Protein AF-0000000069681095 (afdb_homodimer)

InterPro domains:
  IPR001251 CRAL-TRIO lipid binding domain [PF00650] (29-183)
  IPR001251 CRAL-TRIO lipid binding domain [PS50191] (15-189)
  IPR001251 CRAL-TRIO lipid binding domain [SM00516] (15-186)
  IPR001251 CRAL-TRIO lipid binding domain [cd00170] (29-184)
  IPR036865 CRAL-TRIO lipid binding domain superfamily [G3DSA:3.40.525.10] (2-210)
  IPR036865 CRAL-TRIO lipid binding domain superfamily [SSF52087] (18-198)

Structure (mmCIF, N/CA/C/O backbone):
data_AF-0000000069681095-model_v1
#
loop_
_entity.id
_entity.type
_entity.pdbx_description
1 polymer 'SEC14-like protein 3'
#
loop_
_atom_site.group_PDB
_atom_site.id
_atom_site.type_symbol
_atom_site.label_atom_id
_atom_site.label_alt_id
_atom_site.label_comp_id
_atom_site.label_asym_id
_atom_site.label_entity_id
_atom_site.label_seq_id
_atom_site.pdbx_PDB_ins_code
_atom_site.Cartn_x
_atom_site.Cartn_y
_atom_site.Cartn_z
_atom_site.occupancy
_atom_site.B_iso_or_equiv
_atom_site.auth_seq_id
_atom_site.auth_comp_id
_atom_site.auth_asym_id
_atom_site.auth_atom_id
_atom_site.pdbx_PDB_model_num
ATOM 1 N N . MET A 1 1 ? 18.984 6.199 33.781 1 22.27 1 MET A N 1
ATOM 2 C CA . MET A 1 1 ? 18.906 7.559 33.25 1 22.27 1 MET A CA 1
ATOM 3 C C . MET A 1 1 ? 18.656 7.539 31.75 1 22.27 1 MET A C 1
ATOM 5 O O . MET A 1 1 ? 19.531 7.176 30.969 1 22.27 1 MET A O 1
ATOM 9 N N . SER A 1 2 ? 17.547 7.129 31.219 1 29.62 2 SER A N 1
ATOM 10 C CA . SER A 1 2 ? 17.156 6.781 29.859 1 29.62 2 SER A CA 1
ATOM 11 C C . SER A 1 2 ? 17.5 7.898 28.891 1 29.62 2 SER A C 1
ATOM 13 O O . SER A 1 2 ? 17.312 9.078 29.188 1 29.62 2 SER A O 1
ATOM 15 N N . SER A 1 3 ? 18.562 7.895 28.188 1 31.12 3 SER A N 1
ATOM 16 C CA . SER A 1 3 ? 19.156 8.93 27.344 1 31.12 3 SER A CA 1
ATOM 17 C C . SER A 1 3 ? 18.109 9.617 26.484 1 31.12 3 SER A C 1
ATOM 19 O O . SER A 1 3 ? 17.766 9.125 25.406 1 31.12 3 SER A O 1
ATOM 21 N N . ILE A 1 4 ? 16.984 10.008 26.953 1 38.56 4 ILE A N 1
ATOM 22 C CA . ILE A 1 4 ? 16.062 10.992 26.406 1 38.56 4 ILE A CA 1
ATOM 23 C C . ILE A 1 4 ? 16.844 12.086 25.672 1 38.56 4 ILE A C 1
ATOM 25 O O . ILE A 1 4 ? 17.547 12.875 26.312 1 38.56 4 ILE A O 1
ATOM 29 N N . GLN A 1 5 ? 17.484 11.867 24.656 1 43.94 5 GLN A N 1
ATOM 30 C CA . GLN A 1 5 ? 18.297 12.844 23.953 1 43.94 5 GLN A CA 1
ATOM 31 C C . GLN A 1 5 ? 17.547 14.164 23.766 1 43.94 5 GLN A C 1
ATOM 33 O O . GLN A 1 5 ? 16.469 14.195 23.172 1 43.94 5 GLN A O 1
ATOM 38 N N . ASN A 1 6 ? 17.516 15.102 24.672 1 47.94 6 ASN A N 1
ATOM 39 C CA . ASN A 1 6 ? 17.141 16.516 24.734 1 47.94 6 ASN A CA 1
ATOM 40 C C . ASN A 1 6 ? 17.312 17.203 23.391 1 47.94 6 ASN A C 1
ATOM 42 O O . ASN A 1 6 ? 18.406 17.188 22.812 1 47.94 6 ASN A O 1
ATOM 46 N N . ILE A 1 7 ? 16.172 17.188 22.688 1 58.28 7 ILE A N 1
ATOM 47 C CA . ILE A 1 7 ? 16.312 18.031 21.5 1 58.28 7 ILE A CA 1
ATOM 48 C C . ILE A 1 7 ? 16.797 19.422 21.922 1 58.28 7 ILE A C 1
ATOM 50 O O . ILE A 1 7 ? 16.219 20.031 22.828 1 58.28 7 ILE A O 1
ATOM 54 N N . THR A 1 8 ? 17.938 19.766 21.594 1 64.06 8 THR A N 1
ATOM 55 C CA . THR A 1 8 ? 18.547 21.062 21.859 1 64.06 8 THR A CA 1
ATOM 56 C C . THR A 1 8 ? 17.828 22.172 21.078 1 64.06 8 THR A C 1
ATOM 58 O O . THR A 1 8 ? 17.031 21.875 20.172 1 64.06 8 THR A O 1
ATOM 61 N N . THR A 1 9 ? 17.859 23.359 21.609 1 67.56 9 THR A N 1
ATOM 62 C CA . THR A 1 9 ? 17.328 24.547 20.922 1 67.56 9 THR A CA 1
ATOM 63 C C . THR A 1 9 ? 17.797 24.578 19.469 1 67.56 9 THR A C 1
ATOM 65 O O . THR A 1 9 ? 17.047 24.953 18.578 1 67.56 9 THR A O 1
ATOM 68 N N . GLU A 1 10 ? 19.031 24.156 19.297 1 71.06 10 GLU A N 1
ATOM 69 C CA . GLU A 1 10 ? 19.578 24.141 17.953 1 71.06 10 GLU A CA 1
ATOM 70 C C . GLU A 1 10 ? 18.891 23.094 17.078 1 71.06 10 GLU A C 1
ATOM 72 O O . GLU A 1 10 ? 18.594 23.359 15.906 1 71.06 10 GLU A O 1
ATOM 77 N N . GLU A 1 11 ? 18.625 22.062 17.688 1 72.12 11 GLU A N 1
ATOM 78 C CA . GLU A 1 11 ? 17.953 21 16.938 1 72.12 11 GLU A CA 1
ATOM 79 C C . GLU A 1 11 ? 16.531 21.391 16.578 1 72.12 11 GLU A C 1
ATOM 81 O O . GLU A 1 11 ? 16.062 21.094 15.477 1 72.12 11 GLU A O 1
ATOM 86 N N . THR A 1 12 ? 16.047 22.078 17.484 1 73.5 12 THR A N 1
ATOM 87 C CA . THR A 1 12 ? 14.68 22.531 17.234 1 73.5 12 THR A CA 1
ATOM 88 C C . THR A 1 12 ? 14.648 23.562 16.109 1 73.5 12 THR A C 1
ATOM 90 O O . THR A 1 12 ? 13.758 23.516 15.258 1 73.5 12 THR A O 1
ATOM 93 N N . ALA A 1 13 ? 15.578 24.375 16.156 1 75.94 13 ALA A N 1
ATOM 94 C CA . ALA A 1 13 ? 15.672 25.391 15.102 1 75.94 13 ALA A CA 1
ATOM 95 C C . ALA A 1 13 ? 15.891 24.734 13.742 1 75.94 13 ALA A C 1
ATOM 97 O O . ALA A 1 13 ? 15.344 25.172 12.734 1 75.94 13 ALA A O 1
ATOM 98 N N . LEU A 1 14 ? 16.672 23.781 13.742 1 77.75 14 LEU A N 1
ATOM 99 C CA . LEU A 1 14 ? 16.938 23.062 12.492 1 77.75 14 LEU A CA 1
ATOM 100 C C . LEU A 1 14 ? 15.672 22.375 11.984 1 77.75 14 LEU A C 1
ATOM 102 O O . LEU A 1 14 ? 15.391 22.391 10.781 1 77.75 14 LEU A O 1
ATOM 106 N N . ILE A 1 15 ? 14.93 21.812 12.859 1 79.56 15 ILE A N 1
ATOM 107 C CA . ILE A 1 15 ? 13.688 21.141 12.5 1 79.56 15 ILE A CA 1
ATOM 108 C C . ILE A 1 15 ? 12.695 22.141 11.914 1 79.56 15 ILE A C 1
ATOM 110 O O . ILE A 1 15 ? 12.062 21.875 10.891 1 79.56 15 ILE A O 1
ATOM 114 N N . GLU A 1 16 ? 12.695 23.234 12.523 1 78.56 16 GLU A N 1
ATOM 115 C CA . GLU A 1 16 ? 11.797 24.266 12.039 1 78.56 16 GLU A CA 1
ATOM 116 C C . GLU A 1 16 ? 12.188 24.734 10.641 1 78.56 16 GLU A C 1
ATOM 118 O O . GLU A 1 16 ? 11.32 24.984 9.797 1 78.56 16 GLU A O 1
ATOM 123 N N . GLU A 1 17 ? 13.414 24.875 10.5 1 82.31 17 GLU A N 1
ATOM 124 C CA . GLU A 1 17 ? 13.906 25.312 9.195 1 82.31 17 GLU A CA 1
ATOM 125 C C . GLU A 1 17 ? 13.578 24.281 8.117 1 82.31 17 GLU A C 1
ATOM 127 O O . GLU A 1 17 ? 13.18 24.641 7.004 1 82.31 17 GLU A O 1
ATOM 132 N N . VAL A 1 18 ? 13.773 23.094 8.422 1 83.31 18 VAL A N 1
ATOM 133 C CA . VAL A 1 18 ? 13.5 22.031 7.469 1 83.31 18 VAL A CA 1
ATOM 134 C C . VAL A 1 18 ? 12.008 21.984 7.145 1 83.31 18 VAL A C 1
ATOM 136 O O . VAL A 1 18 ? 11.625 21.891 5.98 1 83.31 18 VAL A O 1
ATOM 139 N N . ILE A 1 19 ? 11.211 22.125 8.117 1 84.12 19 ILE A N 1
ATOM 140 C CA . ILE A 1 19 ? 9.758 22.078 7.934 1 84.12 19 ILE A CA 1
ATOM 141 C C . ILE A 1 19 ? 9.312 23.281 7.105 1 84.12 19 ILE A C 1
ATOM 143 O O . ILE A 1 19 ? 8.5 23.156 6.188 1 84.12 19 ILE A O 1
ATOM 147 N N . ALA A 1 20 ? 9.859 24.391 7.422 1 81.75 20 ALA A N 1
ATOM 148 C CA . ALA A 1 20 ? 9.508 25.594 6.688 1 81.75 20 ALA A CA 1
ATOM 149 C C . ALA A 1 20 ? 9.883 25.484 5.215 1 81.75 20 ALA A C 1
ATOM 151 O O . ALA A 1 20 ? 9.18 26 4.344 1 81.75 20 ALA A O 1
ATOM 152 N N . LYS A 1 21 ? 10.875 24.812 5.004 1 83.5 21 LYS A N 1
ATOM 153 C CA . LYS A 1 21 ? 11.383 24.719 3.639 1 83.5 21 LYS A CA 1
ATOM 154 C C . LYS A 1 21 ? 10.641 23.625 2.857 1 83.5 21 LYS A C 1
ATOM 156 O O . LYS A 1 21 ? 10.258 23.844 1.707 1 83.5 21 LYS A O 1
ATOM 161 N N . TYR A 1 22 ? 10.406 22.516 3.449 1 85.25 22 TYR A N 1
ATOM 162 C CA . TYR A 1 22 ? 9.969 21.344 2.682 1 85.25 22 TYR A CA 1
ATOM 163 C C . TYR A 1 22 ? 8.5 21.047 2.951 1 85.25 22 TYR A C 1
ATOM 165 O O . TYR A 1 22 ? 7.844 20.375 2.146 1 85.25 22 TYR A O 1
ATOM 173 N N . CYS A 1 23 ? 7.953 21.438 4.027 1 85.81 23 CYS A N 1
ATOM 174 C CA . CYS A 1 23 ? 6.578 21.156 4.41 1 85.81 23 CYS A CA 1
ATOM 175 C C . CYS A 1 23 ? 6.027 22.234 5.332 1 85.81 23 CYS A C 1
ATOM 177 O O . CYS A 1 23 ? 5.723 21.969 6.496 1 85.81 23 CYS A O 1
ATOM 179 N N . PRO A 1 24 ? 5.945 23.359 4.773 1 83.31 24 PRO A N 1
ATOM 180 C CA . PRO A 1 24 ? 5.461 24.438 5.637 1 83.31 24 PRO A CA 1
ATOM 181 C C . PRO A 1 24 ? 4.082 24.156 6.223 1 83.31 24 PRO A C 1
ATOM 183 O O . PRO A 1 24 ? 3.215 23.609 5.535 1 83.31 24 PRO A O 1
ATOM 186 N N . MET A 1 25 ? 3.998 24.391 7.52 1 83.06 25 MET A N 1
ATOM 187 C CA . MET A 1 25 ? 2.76 24.25 8.273 1 83.06 25 MET A CA 1
ATOM 188 C C . MET A 1 25 ? 2.369 25.562 8.945 1 83.06 25 MET A C 1
ATOM 190 O O . MET A 1 25 ? 3.207 26.219 9.562 1 83.06 25 MET A O 1
ATOM 194 N N . LYS A 1 26 ? 1.095 25.906 8.742 1 79.81 26 LYS A N 1
ATOM 195 C CA . LYS A 1 26 ? 0.682 27.203 9.273 1 79.81 26 LYS A CA 1
ATOM 196 C C . LYS A 1 26 ? -0.769 27.156 9.742 1 79.81 26 LYS A C 1
ATOM 198 O O . LYS A 1 26 ? -1.599 26.453 9.164 1 79.81 26 LYS A O 1
ATOM 203 N N . ASN A 1 27 ? -0.913 27.859 10.836 1 86.5 27 ASN A N 1
ATOM 204 C CA . ASN A 1 27 ? -2.297 28.172 11.172 1 86.5 27 ASN A CA 1
ATOM 205 C C . ASN A 1 27 ? -2.854 29.281 10.289 1 86.5 27 ASN A C 1
ATOM 207 O O . ASN A 1 27 ? -2.275 30.375 10.219 1 86.5 27 ASN A O 1
ATOM 211 N N . ILE A 1 28 ? -3.93 29.047 9.648 1 86.56 28 ILE A N 1
ATOM 212 C CA . ILE A 1 28 ? -4.391 30.031 8.664 1 86.56 28 ILE A CA 1
ATOM 213 C C . ILE A 1 28 ? -5.715 30.625 9.125 1 86.56 28 ILE A C 1
ATOM 215 O O . ILE A 1 28 ? -6.383 31.328 8.359 1 86.56 28 ILE A O 1
ATOM 219 N N . GLY A 1 29 ? -6.098 30.328 10.312 1 87.62 29 GLY A N 1
ATOM 220 C CA . GLY A 1 29 ? -7.336 30.891 10.82 1 87.62 29 GLY A CA 1
ATOM 221 C C . GLY A 1 29 ? -8.234 29.875 11.484 1 87.62 29 GLY A C 1
ATOM 222 O O . GLY A 1 29 ? -7.754 28.984 12.18 1 87.62 29 GLY A O 1
ATOM 223 N N . PHE A 1 30 ? -9.57 30.219 11.312 1 93.38 30 PHE A N 1
ATOM 224 C CA . PHE A 1 30 ? -10.57 29.391 11.969 1 93.38 30 PHE A CA 1
ATOM 225 C C . PHE A 1 30 ? -11.703 29.031 11.008 1 93.38 30 PHE A C 1
ATOM 227 O O . PHE A 1 30 ? -12 29.797 10.086 1 93.38 30 PHE A O 1
ATOM 234 N N . ASP A 1 31 ? -12.203 27.844 11.211 1 95.81 31 ASP A N 1
ATOM 235 C CA . ASP A 1 31 ? -13.398 27.531 10.43 1 95.81 31 ASP A CA 1
ATOM 236 C C . ASP A 1 31 ? -14.648 28.156 11.062 1 95.81 31 ASP A C 1
ATOM 238 O O . ASP A 1 31 ? -14.547 28.906 12.039 1 95.81 31 ASP A O 1
ATOM 242 N N . LYS A 1 32 ? -15.812 27.875 10.453 1 96.12 32 LYS A N 1
ATOM 243 C CA . LYS A 1 32 ? -17.062 28.516 10.867 1 96.12 32 LYS A CA 1
ATOM 244 C C . LYS A 1 32 ? -17.469 28.078 12.273 1 96.12 32 LYS A C 1
ATOM 246 O O . LYS A 1 32 ? -18.25 28.75 12.938 1 96.12 32 LYS A O 1
ATOM 251 N N . GLU A 1 33 ? -16.875 26.953 12.82 1 96.62 33 GLU A N 1
ATOM 252 C CA . GLU A 1 33 ? -17.172 26.469 14.164 1 96.62 33 GLU A CA 1
ATOM 253 C C . GLU A 1 33 ? -16.141 26.953 15.172 1 96.62 33 GLU A C 1
ATOM 255 O O . GLU A 1 33 ? -16.203 26.609 16.359 1 96.62 33 GLU A O 1
ATOM 260 N N . GLY A 1 34 ? -15.211 27.734 14.688 1 95.88 34 GLY A N 1
ATOM 261 C CA . GLY A 1 34 ? -14.195 28.297 15.57 1 95.88 34 GLY A CA 1
ATOM 262 C C . GLY A 1 34 ? -12.977 27.422 15.727 1 95.88 34 GLY A C 1
ATOM 263 O O . GLY A 1 34 ? -12.094 27.703 16.547 1 95.88 34 GLY A O 1
ATOM 264 N N . ARG A 1 35 ? -12.898 26.375 14.977 1 96.56 35 ARG A N 1
ATOM 265 C CA . ARG A 1 35 ? -11.766 25.469 15.078 1 96.56 35 ARG A CA 1
ATOM 266 C C . ARG A 1 35 ? -10.562 26.016 14.312 1 96.56 35 ARG A C 1
ATOM 268 O O . ARG A 1 35 ? -10.703 26.531 13.203 1 96.56 35 ARG A O 1
ATOM 275 N N . PRO A 1 36 ? -9.375 25.891 14.945 1 94.56 36 PRO A N 1
ATOM 276 C CA . PRO A 1 36 ? -8.172 26.297 14.219 1 94.56 36 PRO A CA 1
ATOM 277 C C . PRO A 1 36 ? -7.949 25.484 12.945 1 94.56 36 PRO A C 1
ATOM 279 O O . PRO A 1 36 ? -8.211 24.281 12.914 1 94.56 36 PRO A O 1
ATOM 282 N N . LEU A 1 37 ? -7.531 26.219 11.906 1 93.94 37 LEU A N 1
ATOM 283 C CA . LEU A 1 37 ? -7.191 25.609 10.625 1 93.94 37 LEU A CA 1
ATOM 284 C C . LEU A 1 37 ? -5.68 25.516 10.445 1 93.94 37 LEU A C 1
ATOM 286 O O . LEU A 1 37 ? -4.984 26.531 10.453 1 93.94 37 LEU A O 1
ATOM 290 N N . ILE A 1 38 ? -5.223 24.312 10.336 1 91.88 38 ILE A N 1
ATOM 291 C CA . ILE A 1 38 ? -3.799 24.094 10.109 1 91.88 38 ILE A CA 1
ATOM 292 C C . ILE A 1 38 ? -3.566 23.672 8.656 1 91.88 38 ILE A C 1
ATOM 294 O O . ILE A 1 38 ? -4.086 22.656 8.203 1 91.88 38 ILE A O 1
ATOM 298 N N . TYR A 1 39 ? -2.82 24.484 7.973 1 91.69 39 TYR A N 1
ATOM 299 C CA . TYR A 1 39 ? -2.473 24.203 6.586 1 91.69 39 TYR A CA 1
ATOM 300 C C . TYR A 1 39 ? -1.088 23.578 6.484 1 91.69 39 TYR A C 1
ATOM 302 O O . TYR A 1 39 ? -0.128 24.078 7.078 1 91.69 39 TYR A O 1
ATOM 310 N N . ILE A 1 40 ? -1.058 22.484 5.77 1 90.06 40 ILE A N 1
ATOM 311 C CA . ILE A 1 40 ? 0.198 21.781 5.516 1 90.06 40 ILE A CA 1
ATOM 312 C C . ILE A 1 40 ? 0.453 21.703 4.012 1 90.06 40 ILE A C 1
ATOM 314 O O . ILE A 1 40 ? -0.405 21.25 3.256 1 90.06 40 ILE A O 1
ATOM 318 N N . ASP A 1 41 ? 1.614 22.125 3.617 1 88.5 41 ASP A N 1
ATOM 319 C CA . ASP A 1 41 ? 1.971 22.062 2.203 1 88.5 41 ASP A CA 1
ATOM 320 C C . ASP A 1 41 ? 2.912 20.891 1.928 1 88.5 41 ASP A C 1
ATOM 322 O O . ASP A 1 41 ? 4.121 21 2.148 1 88.5 41 ASP A O 1
ATOM 326 N N . MET A 1 42 ? 2.377 19.828 1.331 1 84.62 42 MET A N 1
ATOM 327 C CA . MET A 1 42 ? 3.15 18.625 1.028 1 84.62 42 MET A CA 1
ATOM 328 C C . MET A 1 42 ? 3.625 18.641 -0.421 1 84.62 42 MET A C 1
ATOM 330 O O . MET A 1 42 ? 4.18 17.656 -0.904 1 84.62 42 MET A O 1
ATOM 334 N N . SER A 1 43 ? 3.203 19.641 -1.101 1 75.25 43 SER A N 1
ATOM 335 C CA . SER A 1 43 ? 3.582 19.75 -2.506 1 75.25 43 SER A CA 1
ATOM 336 C C . SER A 1 43 ? 5.078 19.984 -2.658 1 75.25 43 SER A C 1
ATOM 338 O O . SER A 1 43 ? 5.648 19.734 -3.723 1 75.25 43 SER A O 1
ATOM 340 N N . ALA A 1 44 ? 5.562 20.453 -1.585 1 66.19 44 ALA A N 1
ATOM 341 C CA . ALA A 1 44 ? 6.996 20.734 -1.664 1 66.19 44 ALA A CA 1
ATOM 342 C C . ALA A 1 44 ? 7.797 19.438 -1.798 1 66.19 44 ALA A C 1
ATOM 344 O O . ALA A 1 44 ? 7.227 18.344 -1.848 1 66.19 44 ALA A O 1
ATOM 345 N N . ASP A 1 45 ? 9.086 19.406 -1.909 1 70.38 45 ASP A N 1
ATOM 346 C CA . ASP A 1 45 ? 10.039 18.328 -2.123 1 70.38 45 ASP A CA 1
ATOM 347 C C . ASP A 1 45 ? 9.961 17.297 -0.992 1 70.38 45 ASP A C 1
ATOM 349 O O . ASP A 1 45 ? 10.688 17.406 -0.003 1 70.38 45 ASP A O 1
ATOM 353 N N . SER A 1 46 ? 8.992 16.391 -1.127 1 74.5 46 SER A N 1
ATOM 354 C CA . SER A 1 46 ? 8.875 15.352 -0.112 1 74.5 46 SER A CA 1
ATOM 355 C C . SER A 1 46 ? 10.18 14.57 0.037 1 74.5 46 SER A C 1
ATOM 357 O O . SER A 1 46 ? 10.508 14.109 1.131 1 74.5 46 SER A O 1
ATOM 359 N N . LYS A 1 47 ? 10.828 14.461 -1.073 1 78.19 47 LYS A N 1
ATOM 360 C CA . LYS A 1 47 ? 12.141 13.82 -0.994 1 78.19 47 LYS A CA 1
ATOM 361 C C . LYS A 1 47 ? 13.102 14.648 -0.14 1 78.19 47 LYS A C 1
ATOM 363 O O . LYS A 1 47 ? 13.828 14.094 0.686 1 78.19 47 LYS A O 1
ATOM 368 N N . GLY A 1 48 ? 13 15.906 -0.355 1 81.88 48 GLY A N 1
ATOM 369 C CA . GLY A 1 48 ? 13.812 16.781 0.471 1 81.88 48 GLY A CA 1
ATOM 370 C C . GLY A 1 48 ? 13.453 16.719 1.943 1 81.88 48 GLY A C 1
ATOM 371 O O . GLY A 1 48 ? 14.336 16.734 2.805 1 81.88 48 GLY A O 1
ATOM 372 N N . LEU A 1 49 ? 12.227 16.547 2.238 1 84.12 49 LEU A N 1
ATOM 373 C CA . LEU A 1 49 ? 11.75 16.469 3.615 1 84.12 49 LEU A CA 1
ATOM 374 C C . LEU A 1 49 ? 12.258 15.203 4.297 1 84.12 49 LEU A C 1
ATOM 376 O O . LEU A 1 49 ? 12.891 15.273 5.352 1 84.12 49 LEU A O 1
ATOM 380 N N . THR A 1 50 ? 12.023 14.086 3.625 1 82.31 50 THR A N 1
ATOM 381 C CA . THR A 1 50 ? 12.32 12.805 4.254 1 82.31 50 THR A CA 1
ATOM 382 C C . THR A 1 50 ? 13.828 12.578 4.344 1 82.31 50 THR A C 1
ATOM 384 O O . THR A 1 50 ? 14.297 11.805 5.176 1 82.31 50 THR A O 1
ATOM 387 N N . SER A 1 51 ? 14.547 13.328 3.551 1 84.56 51 SER A N 1
ATOM 388 C CA . SER A 1 51 ? 16 13.211 3.588 1 84.56 51 SER A CA 1
ATOM 389 C C . SER A 1 51 ? 16.609 14.172 4.598 1 84.56 51 SER A C 1
ATOM 391 O O . SER A 1 51 ? 17.781 14.039 4.961 1 84.56 51 SER A O 1
ATOM 393 N N . SER A 1 52 ? 15.805 15.086 5.113 1 85.31 52 SER A N 1
ATOM 394 C CA . SER A 1 52 ? 16.375 16.172 5.91 1 85.31 52 SER A CA 1
ATOM 395 C C . SER A 1 52 ? 15.906 16.094 7.355 1 85.31 52 SER A C 1
ATOM 397 O O . SER A 1 52 ? 16.406 16.828 8.219 1 85.31 52 SER A O 1
ATOM 399 N N . ILE A 1 53 ? 14.922 15.266 7.617 1 83.12 53 ILE A N 1
ATOM 400 C CA . ILE A 1 53 ? 14.367 15.227 8.961 1 83.12 53 ILE A CA 1
ATOM 401 C C . ILE A 1 53 ? 14.055 13.781 9.352 1 83.12 53 ILE A C 1
ATOM 403 O O . ILE A 1 53 ? 13.656 12.977 8.508 1 83.12 53 ILE A O 1
ATOM 407 N N . LYS A 1 54 ? 14.305 13.531 10.594 1 81.44 54 LYS A N 1
ATOM 408 C CA . LYS A 1 54 ? 13.875 12.234 11.109 1 81.44 54 LYS A CA 1
ATOM 409 C C . LYS A 1 54 ? 12.352 12.156 11.188 1 81.44 54 LYS A C 1
ATOM 411 O O . LYS A 1 54 ? 11.688 13.141 11.531 1 81.44 54 LYS A O 1
ATOM 416 N N . ARG A 1 55 ? 11.852 10.953 10.938 1 82.25 55 ARG A N 1
ATOM 417 C CA . ARG A 1 55 ? 10.406 10.734 10.961 1 82.25 55 ARG A CA 1
ATOM 418 C C . ARG A 1 55 ? 9.812 11.133 12.305 1 82.25 55 ARG A C 1
ATOM 420 O O . ARG A 1 55 ? 8.758 11.773 12.359 1 82.25 55 ARG A O 1
ATOM 427 N N . ALA A 1 56 ? 10.531 10.805 13.359 1 76.94 56 ALA A N 1
ATOM 428 C CA . ALA A 1 56 ? 10.055 11.102 14.703 1 76.94 56 ALA A CA 1
ATOM 429 C C . ALA A 1 56 ? 9.938 12.602 14.93 1 76.94 56 ALA A C 1
ATOM 431 O O . ALA A 1 56 ? 8.984 13.07 15.555 1 76.94 56 ALA A O 1
ATOM 432 N N . ASP A 1 57 ? 10.867 13.297 14.391 1 80.31 57 ASP A N 1
ATOM 433 C CA . ASP A 1 57 ? 10.875 14.742 14.562 1 80.31 57 ASP A CA 1
ATOM 434 C C . ASP A 1 57 ? 9.734 15.398 13.797 1 80.31 57 ASP A C 1
ATOM 436 O O . ASP A 1 57 ? 9.133 16.375 14.273 1 80.31 57 ASP A O 1
ATOM 440 N N . PHE A 1 58 ? 9.5 14.867 12.727 1 84.62 58 PHE A N 1
ATOM 441 C CA . PHE A 1 58 ? 8.375 15.375 11.945 1 84.62 58 PHE A CA 1
ATOM 442 C C . PHE A 1 58 ? 7.059 15.172 12.695 1 84.62 58 PHE A C 1
ATOM 444 O O . PHE A 1 58 ? 6.246 16.094 12.789 1 84.62 58 PHE A O 1
ATOM 451 N N . ILE A 1 59 ? 6.875 14.062 13.188 1 82.94 59 ILE A N 1
ATOM 452 C CA . ILE A 1 59 ? 5.656 13.727 13.914 1 82.94 59 ILE A CA 1
ATOM 453 C C . ILE A 1 59 ? 5.551 14.586 15.172 1 82.94 59 ILE A C 1
ATOM 455 O O . ILE A 1 59 ? 4.477 15.086 15.508 1 82.94 59 ILE A O 1
ATOM 459 N N . ARG A 1 60 ? 6.641 14.727 15.75 1 80.19 60 ARG A N 1
ATOM 460 C CA . ARG A 1 60 ? 6.672 15.57 16.938 1 80.19 60 ARG A CA 1
ATOM 461 C C . ARG A 1 60 ? 6.234 17 16.609 1 80.19 60 ARG A C 1
ATOM 463 O O . ARG A 1 60 ? 5.523 17.625 17.406 1 80.19 60 ARG A O 1
ATOM 470 N N . PHE A 1 61 ? 6.727 17.406 15.578 1 82.69 61 PHE A N 1
ATOM 471 C CA . PHE A 1 61 ? 6.348 18.75 15.148 1 82.69 61 PHE A CA 1
ATOM 472 C C . PHE A 1 61 ? 4.848 18.828 14.891 1 82.69 61 PHE A C 1
ATOM 474 O O . PHE A 1 61 ? 4.211 19.828 15.211 1 82.69 61 PHE A O 1
ATOM 481 N N . GLY A 1 62 ? 4.32 17.875 14.312 1 84.44 62 GLY A N 1
ATOM 482 C CA . GLY A 1 62 ? 2.881 17.828 14.125 1 84.44 62 GLY A CA 1
ATOM 483 C C . GLY A 1 62 ? 2.107 17.828 15.43 1 84.44 62 GLY A C 1
ATOM 484 O O . GLY A 1 62 ? 1.131 18.562 15.57 1 84.44 62 GLY A O 1
ATOM 485 N N . CYS A 1 63 ? 2.541 17.094 16.328 1 83.06 63 CYS A N 1
ATOM 486 C CA . CYS A 1 63 ? 1.905 17.047 17.641 1 83.06 63 CYS A CA 1
ATOM 487 C C . CYS A 1 63 ? 1.994 18.406 18.328 1 83.06 63 CYS A C 1
ATOM 489 O O . CYS A 1 63 ? 1.03 18.844 18.953 1 83.06 63 CYS A O 1
ATOM 491 N N . TRP A 1 64 ? 3.115 18.922 18.172 1 80.88 64 TRP A N 1
ATOM 492 C CA . TRP A 1 64 ? 3.312 20.266 18.719 1 80.88 64 TRP A CA 1
ATOM 493 C C . TRP A 1 64 ? 2.324 21.25 18.109 1 80.88 64 TRP A C 1
ATOM 495 O O . TRP A 1 64 ? 1.781 22.109 18.812 1 80.88 64 TRP A O 1
ATOM 505 N N . THR A 1 65 ? 2.205 21.141 16.906 1 84.31 65 THR A N 1
ATOM 506 C CA . THR A 1 65 ? 1.275 22.031 16.203 1 84.31 65 THR A CA 1
ATOM 507 C C . THR A 1 65 ? -0.135 21.875 16.781 1 84.31 65 THR A C 1
ATOM 509 O O . THR A 1 65 ? -0.828 22.875 17 1 84.31 65 THR A O 1
ATOM 512 N N . VAL A 1 66 ? -0.531 20.719 17.078 1 85.19 66 VAL A N 1
ATOM 513 C CA . VAL A 1 66 ? -1.854 20.453 17.625 1 85.19 66 VAL A CA 1
ATOM 514 C C . VAL A 1 66 ? -1.94 21 19.047 1 85.19 66 VAL A C 1
ATOM 516 O O . VAL A 1 66 ? -2.916 21.672 19.406 1 85.19 66 VAL A O 1
ATOM 519 N N . GLU A 1 67 ? -0.957 20.766 19.812 1 82.06 67 GLU A N 1
ATOM 520 C CA . GLU A 1 67 ? -0.929 21.25 21.188 1 82.06 67 GLU A CA 1
ATOM 521 C C . GLU A 1 67 ? -0.939 22.766 21.25 1 82.06 67 GLU A C 1
ATOM 523 O O . GLU A 1 67 ? -1.583 23.359 22.125 1 82.06 67 GLU A O 1
ATOM 528 N N . ASN A 1 68 ? -0.209 23.312 20.391 1 81.31 68 ASN A N 1
ATOM 529 C CA . ASN A 1 68 ? -0.144 24.766 20.344 1 81.31 68 ASN A CA 1
ATOM 530 C C . ASN A 1 68 ? -1.489 25.375 19.953 1 81.31 68 ASN A C 1
ATOM 532 O O . ASN A 1 68 ? -1.766 26.531 20.281 1 81.31 68 ASN A O 1
ATOM 536 N N . SER A 1 69 ? -2.256 24.641 19.328 1 87.62 69 SER A N 1
ATOM 537 C CA . SER A 1 69 ? -3.574 25.125 18.922 1 87.62 69 SER A CA 1
ATOM 538 C C . SER A 1 69 ? -4.539 25.125 20.109 1 87.62 69 SER A C 1
ATOM 540 O O . SER A 1 69 ? -5.629 25.703 20.031 1 87.62 69 SER A O 1
ATOM 542 N N . THR A 1 70 ? -4.145 24.562 21.234 1 87.19 70 THR A N 1
ATOM 543 C CA . THR A 1 70 ? -5.012 24.469 22.406 1 87.19 70 THR A CA 1
ATOM 544 C C . THR A 1 70 ? -5.316 25.859 22.953 1 87.19 70 THR A C 1
ATOM 546 O O . THR A 1 70 ? -6.453 26.156 23.328 1 87.19 70 THR A O 1
ATOM 549 N N . GLU A 1 71 ? -4.285 26.641 23 1 85.62 71 GLU A N 1
ATOM 550 C CA . GLU A 1 71 ? -4.492 28 23.484 1 85.62 71 GLU A CA 1
ATOM 551 C C . GLU A 1 71 ? -5.449 28.766 22.578 1 85.62 71 GLU A C 1
ATOM 553 O O . GLU A 1 71 ? -6.281 29.547 23.062 1 85.62 71 GLU A O 1
ATOM 558 N N . MET A 1 72 ? -5.262 28.594 21.328 1 89.81 72 MET A N 1
ATOM 559 C CA . MET A 1 72 ? -6.164 29.219 20.359 1 89.81 72 MET A CA 1
ATOM 560 C C . MET A 1 72 ? -7.598 28.75 20.562 1 89.81 72 MET A C 1
ATOM 562 O O . MET A 1 72 ? -8.539 29.547 20.484 1 89.81 72 MET A O 1
ATOM 566 N N . MET A 1 73 ? -7.781 27.562 20.891 1 93.44 73 MET A N 1
ATOM 567 C CA . MET A 1 73 ? -9.102 26.969 21.109 1 93.44 73 MET A CA 1
ATOM 568 C C . MET A 1 73 ? -9.75 27.516 22.375 1 93.44 73 MET A C 1
ATOM 570 O O . MET A 1 73 ? -10.945 27.812 22.391 1 93.44 73 MET A O 1
ATOM 574 N N . LYS A 1 74 ? -8.969 27.688 23.359 1 93.12 74 LYS A N 1
ATOM 575 C CA . LYS A 1 74 ? -9.477 28.25 24.594 1 93.12 74 LYS A CA 1
ATOM 576 C C . LYS A 1 74 ? -9.977 29.672 24.406 1 93.12 74 LYS A C 1
ATOM 578 O O . LYS A 1 74 ? -11.07 30.016 24.844 1 93.12 74 LYS A O 1
ATOM 583 N N . LYS A 1 75 ? -9.133 30.406 23.75 1 92.69 75 LYS A N 1
ATOM 584 C CA . LYS A 1 75 ? -9.5 31.797 23.484 1 92.69 75 LYS A CA 1
ATOM 585 C C . LYS A 1 75 ? -10.766 31.875 22.625 1 92.69 75 LYS A C 1
ATOM 587 O O . LYS A 1 75 ? -11.656 32.688 22.906 1 92.69 75 LYS A O 1
ATOM 592 N N . LYS A 1 76 ? -10.82 31.109 21.641 1 94.12 76 LYS A N 1
ATOM 593 C CA . LYS A 1 76 ? -11.969 31.094 20.75 1 94.12 76 LYS A CA 1
ATOM 594 C C . LYS A 1 76 ? -13.219 30.594 21.469 1 94.12 76 LYS A C 1
ATOM 596 O O . LYS A 1 76 ? -14.328 31.047 21.172 1 94.12 76 LYS A O 1
ATOM 601 N N . SER A 1 77 ? -13.039 29.578 22.328 1 95.94 77 SER A N 1
ATOM 602 C CA . SER A 1 77 ? -14.156 29.078 23.141 1 95.94 77 SER A CA 1
ATOM 603 C C . SER A 1 77 ? -14.789 30.219 23.938 1 95.94 77 SER A C 1
ATOM 605 O O . SER A 1 77 ? -16.016 30.328 24 1 95.94 77 SER A O 1
ATOM 607 N N . LYS A 1 78 ? -13.945 31.016 24.516 1 96.19 78 LYS A N 1
ATOM 608 C CA . LYS A 1 78 ? -14.422 32.156 25.297 1 96.19 78 LYS A CA 1
ATOM 609 C C . LYS A 1 78 ? -15.148 33.156 24.406 1 96.19 78 LYS A C 1
ATOM 611 O O . LYS A 1 78 ? -16.219 33.656 24.781 1 96.19 78 LYS A O 1
ATOM 616 N N . GLU A 1 79 ? -14.578 33.438 23.328 1 95.56 79 GLU A N 1
ATOM 617 C CA . GLU A 1 79 ? -15.133 34.406 22.406 1 95.56 79 GLU A CA 1
ATOM 618 C C . GLU A 1 79 ? -16.5 33.969 21.891 1 95.56 79 GLU A C 1
ATOM 620 O O . GLU A 1 79 ? -17.406 34.781 21.719 1 95.56 79 GLU A O 1
ATOM 625 N N . LEU A 1 80 ? -16.656 32.719 21.594 1 95.88 80 LEU A N 1
ATOM 626 C CA . LEU A 1 80 ? -17.859 32.188 20.938 1 95.88 80 LEU A CA 1
ATOM 627 C C . LEU A 1 80 ? -18.859 31.688 21.969 1 95.88 80 LEU A C 1
ATOM 629 O O . LEU A 1 80 ? -20.016 31.438 21.625 1 95.88 80 LEU A O 1
ATOM 633 N N . GLY A 1 81 ? -18.422 31.453 23.141 1 96.12 81 GLY A N 1
ATOM 634 C CA . GLY A 1 81 ? -19.312 30.922 24.172 1 96.12 81 GLY A CA 1
ATOM 635 C C . GLY A 1 81 ? -19.656 29.469 23.969 1 96.12 81 GLY A C 1
ATOM 636 O O . GLY A 1 81 ? -20.766 29.031 24.281 1 96.12 81 GLY A O 1
ATOM 637 N N . LYS A 1 82 ? -18.859 28.812 23.234 1 96.25 82 LYS A N 1
ATOM 638 C CA . LYS A 1 82 ? -18.984 27.375 23.031 1 96.25 82 LYS A CA 1
ATOM 639 C C . LYS A 1 82 ? -17.641 26.672 23.141 1 96.25 82 LYS A C 1
ATOM 641 O O . LYS A 1 82 ? -16.594 27.312 23.031 1 96.25 82 LYS A O 1
ATOM 646 N N . HIS A 1 83 ? -17.688 25.375 23.438 1 96.25 83 HIS A N 1
ATOM 647 C CA . HIS A 1 83 ? -16.469 24.594 23.625 1 96.25 83 HIS A CA 1
ATOM 648 C C . HIS A 1 83 ? -15.828 24.234 22.281 1 96.25 83 HIS A C 1
ATOM 650 O O . HIS A 1 83 ? -16.359 23.422 21.531 1 96.25 83 HIS A O 1
ATOM 656 N N . VAL A 1 84 ? -14.82 24.938 21.953 1 96.88 84 VAL A N 1
ATOM 657 C CA . VAL A 1 84 ? -13.992 24.625 20.7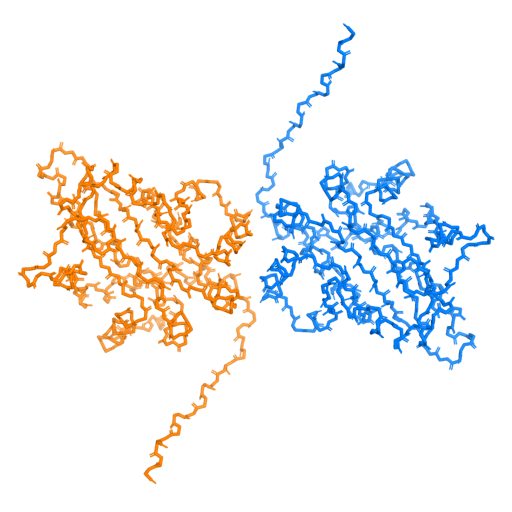97 1 96.88 84 VAL A CA 1
ATOM 658 C C . VAL A 1 84 ? -12.805 23.781 21.203 1 96.88 84 VAL A C 1
ATOM 660 O O . VAL A 1 84 ? -11.961 24.203 22 1 96.88 84 VAL A O 1
ATOM 663 N N . TYR A 1 85 ? -12.703 22.547 20.688 1 95.69 85 TYR A N 1
ATOM 664 C CA . TYR A 1 85 ? -11.672 21.656 21.219 1 95.69 85 TYR A CA 1
ATOM 665 C C . TYR A 1 85 ? -11.039 20.828 20.109 1 95.69 85 TYR A C 1
ATOM 667 O O . TYR A 1 85 ? -10.211 19.953 20.375 1 95.69 85 TYR A O 1
ATOM 675 N N . GLN A 1 86 ? -11.461 21.125 18.812 1 97.12 86 GLN A N 1
ATOM 676 C CA . GLN A 1 86 ? -10.93 20.344 17.703 1 97.12 86 GLN A CA 1
ATOM 677 C C . GLN A 1 86 ? -10.125 21.219 16.75 1 97.12 86 GLN A C 1
ATOM 679 O O . GLN A 1 86 ? -10.25 22.453 16.781 1 97.12 86 GLN A O 1
ATOM 684 N N . VAL A 1 87 ? -9.25 20.531 16 1 96 87 VAL A N 1
ATOM 685 C CA . VAL A 1 87 ? -8.508 21.188 14.938 1 96 87 VAL A CA 1
ATOM 686 C C . VAL A 1 87 ? -8.883 20.578 13.594 1 96 87 VAL A C 1
ATOM 688 O O . VAL A 1 87 ? -9.367 19.453 13.531 1 96 87 VAL A O 1
ATOM 691 N N . VAL A 1 88 ? -8.742 21.391 12.539 1 96.62 88 VAL A N 1
ATOM 692 C CA . VAL A 1 88 ? -8.969 20.953 11.172 1 96.62 88 VAL A CA 1
ATOM 693 C C . VAL A 1 88 ? -7.688 21.141 10.352 1 96.62 88 VAL A C 1
ATOM 695 O O . VAL A 1 88 ? -7.059 22.188 10.398 1 96.62 88 VAL A O 1
ATOM 698 N N . PHE A 1 89 ? -7.324 20.062 9.633 1 96.12 89 PHE A N 1
ATOM 699 C CA . PHE A 1 89 ? -6.141 20.109 8.781 1 96.12 89 PHE A CA 1
ATOM 700 C C . PHE A 1 89 ? -6.535 20.266 7.316 1 96.12 89 PHE A C 1
ATOM 702 O O . PHE A 1 89 ? -7.508 19.672 6.863 1 96.12 89 PHE A O 1
ATOM 709 N N . ILE A 1 90 ? -5.789 21.078 6.633 1 95.25 90 ILE A N 1
ATOM 710 C CA . ILE A 1 90 ? -5.812 21.141 5.176 1 95.25 90 ILE A CA 1
ATOM 711 C C . ILE A 1 90 ? -4.43 20.812 4.621 1 95.25 90 ILE A C 1
ATOM 713 O O . ILE A 1 90 ? -3.469 21.547 4.852 1 95.25 90 ILE A O 1
ATOM 717 N N . ALA A 1 91 ? -4.348 19.734 3.936 1 93.75 91 ALA A N 1
ATOM 718 C CA . ALA A 1 91 ? -3.066 19.281 3.406 1 93.75 91 ALA A CA 1
ATOM 719 C C . ALA A 1 91 ? -3.053 19.328 1.881 1 93.75 91 ALA A C 1
ATOM 721 O O . ALA A 1 91 ? -3.889 18.703 1.226 1 93.75 91 ALA A O 1
ATOM 722 N N . ASN A 1 92 ? -2.082 20.062 1.366 1 91.94 92 ASN A N 1
ATOM 723 C CA . ASN A 1 92 ? -1.942 20.234 -0.077 1 91.94 92 ASN A CA 1
ATOM 724 C C . ASN A 1 92 ? -0.921 19.266 -0.659 1 91.94 92 ASN A C 1
ATOM 726 O O . ASN A 1 92 ? 0.252 19.281 -0.282 1 91.94 92 ASN A O 1
ATOM 730 N N . PHE A 1 93 ? -1.314 18.391 -1.601 1 91.75 93 PHE A N 1
ATOM 731 C CA . PHE A 1 93 ? -0.43 17.391 -2.178 1 91.75 93 PHE A CA 1
ATOM 732 C C . PHE A 1 93 ? -0.193 17.672 -3.658 1 91.75 93 PHE A C 1
ATOM 734 O O . PHE A 1 93 ? 0.058 16.734 -4.434 1 91.75 93 PHE A O 1
ATOM 741 N N . ASP A 1 94 ? -0.241 18.875 -3.969 1 88.62 94 ASP A N 1
ATOM 742 C CA . ASP A 1 94 ? -0.048 19.281 -5.355 1 88.62 94 ASP A CA 1
ATOM 743 C C . ASP A 1 94 ? 1.331 18.859 -5.863 1 88.62 94 ASP A C 1
ATOM 745 O O . ASP A 1 94 ? 2.334 19.047 -5.176 1 88.62 94 ASP A O 1
ATOM 749 N N . GLY A 1 95 ? 1.333 18.219 -7.062 1 84.38 95 GLY A N 1
ATOM 750 C CA . GLY A 1 95 ? 2.598 17.984 -7.738 1 84.38 95 GLY A CA 1
ATOM 751 C C . GLY A 1 95 ? 3.303 16.734 -7.246 1 84.38 95 GLY A C 1
ATOM 752 O O . GLY A 1 95 ? 4.457 16.484 -7.602 1 84.38 95 GLY A O 1
ATOM 753 N N . MET A 1 96 ? 2.752 15.953 -6.48 1 86.81 96 MET A N 1
ATOM 754 C CA . MET A 1 96 ? 3.391 14.734 -5.988 1 86.81 96 MET A CA 1
ATOM 755 C C . MET A 1 96 ? 3.629 13.75 -7.121 1 86.81 96 MET A C 1
ATOM 757 O O . MET A 1 96 ? 2.713 13.445 -7.887 1 86.81 96 MET A O 1
ATOM 761 N N . THR A 1 97 ? 4.895 13.32 -7.223 1 87.38 97 THR A N 1
ATOM 762 C CA . THR A 1 97 ? 5.254 12.359 -8.258 1 87.38 97 THR A CA 1
ATOM 763 C C . THR A 1 97 ? 5.02 10.93 -7.777 1 87.38 97 THR A C 1
ATOM 765 O O . THR A 1 97 ? 4.82 10.695 -6.582 1 87.38 97 THR A O 1
ATOM 768 N N . PHE A 1 98 ? 5.121 10.109 -8.75 1 87.38 98 PHE A N 1
ATOM 769 C CA . PHE A 1 98 ? 4.973 8.688 -8.438 1 87.38 98 PHE A CA 1
ATOM 770 C C . PHE A 1 98 ? 6.031 8.242 -7.434 1 87.38 98 PHE A C 1
ATOM 772 O O . PHE A 1 98 ? 5.711 7.59 -6.438 1 87.38 98 PHE A O 1
ATOM 779 N N . ALA A 1 99 ? 7.25 8.633 -7.711 1 87.31 99 ALA A N 1
ATOM 780 C CA . ALA A 1 99 ? 8.375 8.242 -6.871 1 87.31 99 ALA A CA 1
ATOM 781 C C . ALA A 1 99 ? 8.195 8.75 -5.441 1 87.31 99 ALA A C 1
ATOM 783 O O . ALA A 1 99 ? 8.5 8.047 -4.48 1 87.31 99 ALA A O 1
ATOM 784 N N . GLN A 1 100 ? 7.668 9.867 -5.309 1 87.88 100 GLN A N 1
ATOM 785 C CA . GLN A 1 100 ? 7.445 10.453 -3.988 1 87.88 100 GLN A CA 1
ATOM 786 C C . GLN A 1 100 ? 6.312 9.734 -3.256 1 87.88 100 GLN A C 1
ATOM 788 O O . GLN A 1 100 ? 6.434 9.422 -2.072 1 87.88 100 GLN A O 1
ATOM 793 N N . ALA A 1 101 ? 5.297 9.453 -3.98 1 88.75 101 ALA A N 1
ATOM 794 C CA . ALA A 1 101 ? 4.098 8.867 -3.375 1 88.75 101 ALA A CA 1
ATOM 795 C C . ALA A 1 101 ? 4.352 7.434 -2.928 1 88.75 101 ALA A C 1
ATOM 797 O O . ALA A 1 101 ? 3.783 6.977 -1.934 1 88.75 101 ALA A O 1
ATOM 798 N N . THR A 1 102 ? 5.246 6.781 -3.607 1 88.81 102 THR A N 1
ATOM 799 C CA . THR A 1 102 ? 5.391 5.355 -3.338 1 88.81 102 THR A CA 1
ATOM 800 C C . THR A 1 102 ? 6.699 5.074 -2.607 1 88.81 102 THR A C 1
ATOM 802 O O . THR A 1 102 ? 7.031 3.918 -2.338 1 88.81 102 THR A O 1
ATOM 805 N N . SER A 1 103 ? 7.395 6.059 -2.248 1 87.19 103 SER A N 1
ATOM 806 C CA . SER A 1 103 ? 8.656 5.828 -1.549 1 87.19 103 SER A CA 1
ATOM 807 C C . SER A 1 103 ? 8.414 5.227 -0.169 1 87.19 103 SER A C 1
ATOM 809 O O . SER A 1 103 ? 7.445 5.57 0.506 1 87.19 103 SER A O 1
ATOM 811 N N . LYS A 1 104 ? 9.359 4.398 0.226 1 86.31 104 LYS A N 1
ATOM 812 C CA . LYS A 1 104 ? 9.266 3.756 1.533 1 86.31 104 LYS A CA 1
ATOM 813 C C . LYS A 1 104 ? 9.188 4.789 2.652 1 86.31 104 LYS A C 1
ATOM 815 O O . LYS A 1 104 ? 8.367 4.668 3.562 1 86.31 104 LYS A O 1
ATOM 820 N N . LYS A 1 105 ? 9.984 5.766 2.547 1 85.56 105 LYS A N 1
ATOM 821 C CA . LYS A 1 105 ? 10.055 6.793 3.586 1 85.56 105 LYS A CA 1
ATOM 822 C C . LYS A 1 105 ? 8.727 7.543 3.705 1 85.56 105 LYS A C 1
ATOM 824 O O . LYS A 1 105 ? 8.242 7.777 4.812 1 85.56 105 LYS A O 1
ATOM 829 N N . ALA A 1 106 ? 8.172 7.891 2.564 1 85.19 106 ALA A N 1
ATOM 830 C CA . ALA A 1 106 ? 6.902 8.609 2.561 1 85.19 106 ALA A CA 1
ATOM 831 C C . ALA A 1 106 ? 5.781 7.742 3.127 1 85.19 106 ALA A C 1
ATOM 833 O O . ALA A 1 106 ? 4.961 8.211 3.918 1 85.19 106 ALA A O 1
ATOM 834 N N . LEU A 1 107 ? 5.785 6.512 2.727 1 85.62 107 LEU A N 1
ATOM 835 C CA . LEU A 1 107 ? 4.758 5.586 3.189 1 85.62 107 LEU A CA 1
ATOM 836 C C . LEU A 1 107 ? 4.863 5.367 4.695 1 85.62 107 LEU A C 1
ATOM 838 O O . LEU A 1 107 ? 3.852 5.395 5.402 1 85.62 107 LEU A O 1
ATOM 842 N N . GLU A 1 108 ? 6.008 5.199 5.152 1 82.06 108 GLU A N 1
ATOM 843 C CA . GLU A 1 108 ? 6.234 5.004 6.582 1 82.06 108 GLU A CA 1
ATOM 844 C C . GLU A 1 108 ? 5.824 6.238 7.379 1 82.06 108 GLU A C 1
ATOM 846 O O . GLU A 1 108 ? 5.234 6.121 8.453 1 82.06 108 GLU A O 1
ATOM 851 N N . LEU A 1 109 ? 6.184 7.32 6.863 1 85.31 109 LEU A N 1
ATOM 852 C CA . LEU A 1 109 ? 5.832 8.57 7.527 1 85.31 109 LEU A CA 1
ATOM 853 C C . LEU A 1 109 ? 4.316 8.742 7.598 1 85.31 109 LEU A C 1
ATOM 855 O O . LEU A 1 109 ? 3.779 9.117 8.641 1 85.31 109 LEU A O 1
ATOM 859 N N . MET A 1 110 ? 3.703 8.484 6.535 1 87.31 110 MET A N 1
ATOM 860 C CA . MET A 1 110 ? 2.248 8.602 6.492 1 87.31 110 MET A CA 1
ATOM 861 C C . MET A 1 110 ? 1.594 7.66 7.496 1 87.31 110 MET A C 1
ATOM 863 O O . MET A 1 110 ? 0.731 8.078 8.273 1 87.31 110 MET A O 1
ATOM 867 N N . LEU A 1 111 ? 2.008 6.469 7.512 1 83.69 111 LEU A N 1
ATOM 868 C CA . LEU A 1 111 ? 1.435 5.477 8.414 1 83.69 111 LEU A CA 1
ATOM 869 C C . LEU A 1 111 ? 1.699 5.848 9.867 1 83.69 111 LEU A C 1
ATOM 871 O O . LEU A 1 111 ? 0.813 5.727 10.719 1 83.69 111 LEU A O 1
ATOM 875 N N . LEU A 1 112 ? 2.873 6.301 10.117 1 82.62 112 LEU A N 1
ATOM 876 C CA . LEU A 1 112 ? 3.232 6.719 11.469 1 82.62 112 LEU A CA 1
ATOM 877 C C . LEU A 1 112 ? 2.396 7.914 11.906 1 82.62 112 LEU A C 1
ATOM 879 O O . LEU A 1 112 ? 1.89 7.941 13.031 1 82.62 112 LEU A O 1
ATOM 883 N N . ALA A 1 113 ? 2.291 8.82 11.031 1 87.06 113 ALA A N 1
ATOM 884 C CA . ALA A 1 113 ? 1.501 10.008 11.336 1 87.06 113 ALA A CA 1
ATOM 885 C C . ALA A 1 113 ? 0.062 9.633 11.68 1 87.06 113 ALA A C 1
ATOM 887 O O . ALA A 1 113 ? -0.461 10.047 12.719 1 87.06 113 ALA A O 1
ATOM 888 N N . VAL A 1 114 ? -0.493 8.867 10.867 1 85.38 114 VAL A N 1
ATOM 889 C CA . VAL A 1 114 ? -1.889 8.484 11.055 1 85.38 114 VAL A CA 1
ATOM 890 C C . VAL A 1 114 ? -2.045 7.727 12.367 1 85.38 114 VAL A C 1
ATOM 892 O O . VAL A 1 114 ? -2.973 7.988 13.141 1 85.38 114 VAL A O 1
ATOM 895 N N . THR A 1 115 ? -1.155 6.887 12.688 1 79.12 115 THR A N 1
ATOM 896 C CA . THR A 1 115 ? -1.221 6.062 13.891 1 79.12 115 THR A CA 1
ATOM 897 C C . THR A 1 115 ? -1.049 6.922 15.141 1 79.12 115 THR A C 1
ATOM 899 O O . THR A 1 115 ? -1.831 6.812 16.094 1 79.12 115 THR A O 1
ATOM 902 N N . VAL A 1 116 ? -0.11 7.738 15.156 1 80.69 116 VAL A N 1
ATOM 903 C CA . VAL A 1 116 ? 0.192 8.562 16.328 1 80.69 116 VAL A CA 1
ATOM 904 C C . VAL A 1 116 ? -0.959 9.531 16.578 1 80.69 116 VAL A C 1
ATOM 906 O O . VAL A 1 116 ? -1.395 9.695 17.734 1 80.69 116 VAL A O 1
ATOM 909 N N . PHE A 1 117 ? -1.471 10.125 15.547 1 86.25 117 PHE A N 1
ATOM 910 C CA . PHE A 1 117 ? -2.535 11.109 15.727 1 86.25 117 PHE A CA 1
ATOM 911 C C . PHE A 1 117 ? -3.834 10.43 16.141 1 86.25 117 PHE A C 1
ATOM 913 O O . PHE A 1 117 ? -4.59 10.969 16.953 1 86.25 117 PHE A O 1
ATOM 920 N N . GLN A 1 118 ? -4.051 9.305 15.625 1 82.81 118 GLN A N 1
ATOM 921 C CA . GLN A 1 118 ? -5.234 8.555 16.031 1 82.81 118 GLN A CA 1
ATOM 922 C C . GLN A 1 118 ? -5.133 8.109 17.484 1 82.81 118 GLN A C 1
ATOM 924 O O . GLN A 1 118 ? -6.121 8.148 18.219 1 82.81 118 GLN A O 1
ATOM 929 N N . ASP A 1 119 ? -4.043 7.746 17.891 1 79.44 119 ASP A N 1
ATOM 930 C CA . ASP A 1 119 ? -3.852 7.219 19.234 1 79.44 119 ASP A CA 1
ATOM 931 C C . ASP A 1 119 ? -3.852 8.344 20.281 1 79.44 119 ASP A C 1
ATOM 933 O O . ASP A 1 119 ? -4.316 8.156 21.406 1 79.44 119 ASP A O 1
ATOM 937 N N . ASN A 1 120 ? -3.365 9.461 19.891 1 80.38 120 ASN A N 1
ATOM 938 C CA . ASN A 1 120 ? -3.121 10.492 20.891 1 80.38 120 ASN A CA 1
ATOM 939 C C . ASN A 1 120 ? -4.137 11.625 20.781 1 80.38 120 ASN A C 1
ATOM 941 O O . ASN A 1 120 ? -4.391 12.328 21.766 1 80.38 120 ASN A O 1
ATOM 945 N N . TYR A 1 121 ? -4.688 11.734 19.562 1 87.94 121 TYR A N 1
ATOM 946 C CA . TYR A 1 121 ? -5.59 12.867 19.359 1 87.94 121 TYR A CA 1
ATOM 947 C C . TYR A 1 121 ? -6.848 12.43 18.609 1 87.94 121 TYR A C 1
ATOM 949 O O . TYR A 1 121 ? -7.262 13.086 17.656 1 87.94 121 TYR A O 1
ATOM 957 N N . PRO A 1 122 ? -7.426 11.359 19 1 87.81 122 PRO A N 1
ATOM 958 C CA . PRO A 1 122 ? -8.578 10.844 18.266 1 87.81 122 PRO A CA 1
ATOM 959 C C . PRO A 1 122 ? -9.766 11.805 18.266 1 87.81 122 PRO A C 1
ATOM 961 O O . PRO A 1 122 ? -10.5 11.891 17.281 1 87.81 122 PRO A O 1
ATOM 964 N N . GLU A 1 123 ? -9.914 12.578 19.344 1 91.31 123 GLU A N 1
ATOM 965 C CA . GLU A 1 123 ? -11.062 13.477 19.438 1 91.31 123 GLU A CA 1
ATOM 966 C C . GLU A 1 123 ? -10.664 14.914 19.125 1 91.31 123 GLU A C 1
ATOM 968 O O . GLU A 1 123 ? -11.523 15.789 19 1 91.31 123 GLU A O 1
ATOM 973 N N . ARG A 1 124 ? -9.391 15.172 19.031 1 93.25 124 ARG A N 1
ATOM 974 C CA . ARG A 1 124 ? -8.883 16.516 18.828 1 93.25 124 ARG A CA 1
ATOM 975 C C . ARG A 1 124 ? -8.867 16.875 17.344 1 93.25 124 ARG A C 1
ATOM 977 O O . ARG A 1 124 ? -9.078 18.031 16.969 1 93.25 124 ARG A O 1
ATOM 984 N N . ILE A 1 125 ? -8.641 15.906 16.562 1 94.38 125 ILE A N 1
ATOM 985 C CA . ILE A 1 125 ? -8.617 16.125 15.117 1 94.38 125 ILE A CA 1
ATOM 986 C C . ILE A 1 125 ? -10.008 15.875 14.539 1 94.38 125 ILE A C 1
ATOM 988 O O . ILE A 1 125 ? -10.508 14.75 14.594 1 94.38 125 ILE A O 1
ATOM 992 N N . ASN A 1 126 ? -10.547 16.906 14.023 1 96.75 126 ASN A N 1
ATOM 993 C CA . ASN A 1 126 ? -11.891 16.797 13.461 1 96.75 126 ASN A CA 1
ATOM 994 C C . ASN A 1 126 ? -11.867 16.203 12.055 1 96.75 126 ASN A C 1
ATOM 996 O O . ASN A 1 126 ? -12.586 15.242 11.766 1 96.75 126 ASN A O 1
ATOM 1000 N N . ALA A 1 127 ? -11.062 16.797 11.195 1 97.06 127 ALA A N 1
ATOM 1001 C CA . ALA A 1 127 ? -10.992 16.359 9.805 1 97.06 127 ALA A CA 1
ATOM 1002 C C . ALA A 1 127 ? -9.656 16.766 9.18 1 97.06 127 ALA A C 1
ATOM 1004 O O . ALA A 1 127 ? -9.023 17.734 9.617 1 97.06 127 ALA A O 1
ATOM 1005 N N . VAL A 1 128 ? -9.266 15.945 8.25 1 96.88 128 VAL A N 1
ATOM 1006 C CA . VAL A 1 128 ? -8.117 16.234 7.398 1 96.88 128 VAL A CA 1
ATOM 1007 C C . VAL A 1 128 ? -8.57 16.344 5.945 1 96.88 128 VAL A C 1
ATOM 1009 O O . VAL A 1 128 ? -8.906 15.336 5.316 1 96.88 128 VAL A O 1
ATOM 1012 N N . TYR A 1 129 ? -8.586 17.531 5.414 1 97 129 TYR A N 1
ATOM 1013 C CA . TYR A 1 129 ? -8.914 17.766 4.012 1 97 129 TYR A CA 1
ATOM 1014 C C . TYR A 1 129 ? -7.664 17.703 3.143 1 97 129 TYR A C 1
ATOM 1016 O O . TYR A 1 129 ? -6.777 18.547 3.248 1 97 129 TYR A O 1
ATOM 1024 N N . VAL A 1 130 ? -7.574 16.688 2.32 1 95.88 130 VAL A N 1
ATOM 1025 C CA . VAL A 1 130 ? -6.477 16.531 1.372 1 95.88 130 VAL A CA 1
ATOM 1026 C C . VAL A 1 130 ? -6.867 17.141 0.028 1 95.88 130 VAL A C 1
ATOM 1028 O O . VAL A 1 130 ? -7.797 16.672 -0.629 1 95.88 130 VAL A O 1
ATOM 1031 N N . ILE A 1 131 ? -6.141 18.172 -0.331 1 95.12 131 ILE A N 1
ATOM 1032 C CA . ILE A 1 131 ? -6.5 18.875 -1.562 1 95.12 131 ILE A CA 1
ATOM 1033 C C . ILE A 1 131 ? -5.41 18.656 -2.609 1 95.12 131 ILE A C 1
ATOM 1035 O O . ILE A 1 131 ? -4.246 18.422 -2.268 1 95.12 131 ILE A O 1
ATOM 1039 N N . ASN A 1 132 ? -5.789 18.672 -3.916 1 93.62 132 ASN A N 1
ATOM 1040 C CA . ASN A 1 132 ? -4.891 18.516 -5.055 1 93.62 132 ASN A CA 1
ATOM 1041 C C . ASN A 1 132 ? -4.152 17.172 -5 1 93.62 132 ASN A C 1
ATOM 1043 O O . ASN A 1 132 ? -2.963 17.109 -5.309 1 93.62 132 ASN A O 1
ATOM 1047 N N . GLY A 1 133 ? -4.848 16.203 -4.52 1 90.88 133 GLY A N 1
ATOM 1048 C CA . GLY A 1 133 ? -4.281 14.859 -4.539 1 90.88 133 GLY A CA 1
ATOM 1049 C C . GLY A 1 133 ? -4.094 14.32 -5.941 1 90.88 133 GLY A C 1
ATOM 1050 O O . GLY A 1 133 ? -5.055 14.203 -6.707 1 90.88 133 GLY A O 1
ATOM 1051 N N . SER A 1 134 ? -2.877 14.109 -6.297 1 87.19 134 SER A N 1
ATOM 1052 C CA . SER A 1 134 ? -2.615 13.469 -7.582 1 87.19 134 SER A CA 1
ATOM 1053 C C . SER A 1 134 ? -3.195 12.062 -7.633 1 87.19 134 SER A C 1
ATOM 1055 O O . SER A 1 134 ? -3.627 11.523 -6.609 1 87.19 134 SER A O 1
ATOM 1057 N N . ILE A 1 135 ? -3.174 11.57 -8.812 1 85.69 135 ILE A N 1
ATOM 1058 C CA . ILE A 1 135 ? -3.682 10.211 -8.977 1 85.69 135 ILE A CA 1
ATOM 1059 C C . ILE A 1 135 ? -2.814 9.234 -8.188 1 85.69 135 ILE A C 1
ATOM 1061 O O . ILE A 1 135 ? -3.318 8.258 -7.633 1 85.69 135 ILE A O 1
ATOM 1065 N N . TYR A 1 136 ? -1.555 9.539 -8.094 1 87.31 136 TYR A N 1
ATOM 1066 C CA . TYR A 1 136 ? -0.638 8.664 -7.359 1 87.31 136 TYR A CA 1
ATOM 1067 C C . TYR A 1 136 ? -0.96 8.664 -5.871 1 87.31 136 TYR A C 1
ATOM 1069 O O . TYR A 1 136 ? -0.967 7.609 -5.23 1 87.31 136 TYR A O 1
ATOM 1077 N N . PHE A 1 137 ? -1.299 9.852 -5.348 1 88.5 137 PHE A N 1
ATOM 1078 C CA . PHE A 1 137 ? -1.697 9.914 -3.947 1 88.5 137 PHE A CA 1
ATOM 1079 C C . PHE A 1 137 ? -2.975 9.109 -3.713 1 88.5 137 PHE A C 1
ATOM 1081 O O . PHE A 1 137 ? -3.062 8.336 -2.762 1 88.5 137 PHE A O 1
ATOM 1088 N N . SER A 1 138 ? -3.902 9.375 -4.508 1 88.38 138 SER A N 1
ATOM 1089 C CA . SER A 1 138 ? -5.199 8.727 -4.352 1 88.38 138 SER A CA 1
ATOM 1090 C C . SER A 1 138 ? -5.066 7.207 -4.41 1 88.38 138 SER A C 1
ATOM 1092 O O . SER A 1 138 ? -5.742 6.488 -3.672 1 88.38 138 SER A O 1
ATOM 1094 N N . MET A 1 139 ? -4.219 6.793 -5.203 1 88.44 139 MET A N 1
ATOM 1095 C CA . MET A 1 139 ? -4.02 5.352 -5.316 1 88.44 139 MET A CA 1
ATOM 1096 C C . MET A 1 139 ? -3.344 4.797 -4.066 1 88.44 139 MET A C 1
ATOM 1098 O O . MET A 1 139 ? -3.752 3.76 -3.541 1 88.44 139 MET A O 1
ATOM 1102 N N . VAL A 1 140 ? -2.342 5.496 -3.668 1 90.62 140 VAL A N 1
ATOM 1103 C CA . VAL A 1 140 ? -1.656 5.066 -2.451 1 90.62 140 VAL A CA 1
ATOM 1104 C C . VAL A 1 140 ? -2.637 5.066 -1.28 1 90.62 140 VAL A C 1
ATOM 1106 O O . VAL A 1 140 ? -2.68 4.109 -0.502 1 90.62 140 VAL A O 1
ATOM 1109 N N . TRP A 1 141 ? -3.383 6.117 -1.2 1 92.56 141 TRP A N 1
ATOM 1110 C CA . TRP A 1 141 ? -4.367 6.219 -0.127 1 92.56 141 TRP A CA 1
ATOM 1111 C C . TRP A 1 141 ? -5.348 5.051 -0.179 1 92.56 141 TRP A C 1
ATOM 1113 O O . TRP A 1 141 ? -5.719 4.496 0.858 1 92.56 141 TRP A O 1
ATOM 1123 N N . SER A 1 142 ? -5.723 4.672 -1.315 1 91.62 142 SER A N 1
ATOM 1124 C CA . SER A 1 142 ? -6.672 3.574 -1.476 1 91.62 142 SER A CA 1
ATOM 1125 C C . SER A 1 142 ? -6.117 2.271 -0.912 1 91.62 142 SER A C 1
ATOM 1127 O O . SER A 1 142 ? -6.875 1.415 -0.451 1 91.62 142 SER A O 1
ATOM 1129 N N . VAL A 1 143 ? -4.875 2.15 -0.941 1 89.81 143 VAL A N 1
ATOM 1130 C CA . VAL A 1 143 ? -4.23 0.973 -0.369 1 89.81 143 VAL A CA 1
ATOM 1131 C C . VAL A 1 143 ? -4.082 1.147 1.142 1 89.81 143 VAL A C 1
ATOM 1133 O O . VAL A 1 143 ? -4.469 0.268 1.915 1 89.81 143 VAL A O 1
ATOM 1136 N N . VAL A 1 144 ? -3.609 2.23 1.531 1 89.69 144 VAL A N 1
ATOM 1137 C CA . VAL A 1 144 ? -3.291 2.496 2.932 1 89.69 144 VAL A CA 1
ATOM 1138 C C . VAL A 1 144 ? -4.566 2.449 3.768 1 89.69 144 VAL A C 1
ATOM 1140 O O . VAL A 1 144 ? -4.566 1.917 4.879 1 89.69 144 VAL A O 1
ATOM 1143 N N . LYS A 1 145 ? -5.598 2.953 3.275 1 91.06 145 LYS A N 1
ATOM 1144 C CA . LYS A 1 145 ? -6.82 3.082 4.062 1 91.06 145 LYS A CA 1
ATOM 1145 C C . LYS A 1 145 ? -7.391 1.713 4.418 1 91.06 145 LYS A C 1
ATOM 1147 O O . LYS A 1 145 ? -8.148 1.583 5.379 1 91.06 145 LYS A O 1
ATOM 1152 N N . GLN A 1 146 ? -7 0.722 3.623 1 85.62 146 GLN A N 1
ATOM 1153 C CA . GLN A 1 146 ? -7.492 -0.622 3.906 1 85.62 146 GLN A CA 1
ATOM 1154 C C . GLN A 1 146 ? -6.9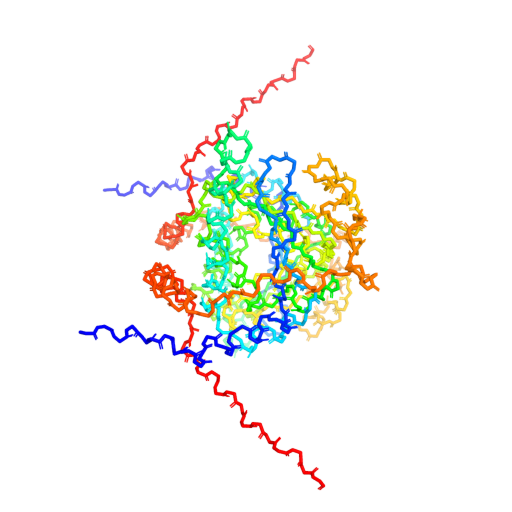77 -1.123 5.254 1 85.62 146 GLN A C 1
ATOM 1156 O O . GLN A 1 146 ? -7.566 -2.027 5.852 1 85.62 146 GLN A O 1
ATOM 1161 N N . PHE A 1 147 ? -5.992 -0.471 5.727 1 80.06 147 PHE A N 1
ATOM 1162 C CA . PHE A 1 147 ? -5.363 -0.935 6.961 1 80.06 147 PHE A CA 1
ATOM 1163 C C . PHE A 1 147 ? -5.656 0.025 8.109 1 80.06 147 PHE A C 1
ATOM 1165 O O . PHE A 1 147 ? -5.125 -0.136 9.211 1 80.06 147 PHE A O 1
ATOM 1172 N N . LEU A 1 148 ? -6.457 0.947 7.883 1 85.88 148 LEU A N 1
ATOM 1173 C CA . LEU A 1 148 ? -6.793 1.94 8.898 1 85.88 148 LEU A CA 1
ATOM 1174 C C . LEU A 1 148 ? -8.188 1.689 9.469 1 85.88 148 LEU A C 1
ATOM 1176 O O . LEU A 1 148 ? -9.047 1.119 8.789 1 85.88 148 LEU A O 1
ATOM 1180 N N . ALA A 1 149 ? -8.359 2.109 10.688 1 87.06 149 ALA A N 1
ATOM 1181 C CA . ALA A 1 149 ? -9.672 1.996 11.312 1 87.06 149 ALA A CA 1
ATOM 1182 C C . ALA A 1 149 ? -10.68 2.92 10.641 1 87.06 149 ALA A C 1
ATOM 1184 O O . ALA A 1 149 ? -10.344 4.043 10.258 1 87.06 149 ALA A O 1
ATOM 1185 N N . PRO A 1 150 ? -11.867 2.432 10.492 1 91.06 150 PRO A N 1
ATOM 1186 C CA . PRO A 1 150 ? -12.898 3.244 9.844 1 91.06 150 PRO A CA 1
ATOM 1187 C C . PRO A 1 150 ? -13.039 4.629 10.469 1 91.06 150 PRO A C 1
ATOM 1189 O O . PRO A 1 150 ? -13.281 5.609 9.758 1 91.06 150 PRO A O 1
ATOM 1192 N N . ALA A 1 151 ? -12.891 4.699 11.758 1 90.25 151 ALA A N 1
ATOM 1193 C CA . ALA A 1 151 ? -13.008 5.984 12.453 1 90.25 151 ALA A CA 1
ATOM 1194 C C . ALA A 1 151 ? -11.922 6.953 11.984 1 90.25 151 ALA A C 1
ATOM 1196 O O . ALA A 1 151 ? -12.148 8.164 11.93 1 90.25 151 ALA A O 1
ATOM 1197 N N . VAL A 1 152 ? -10.758 6.375 11.625 1 89.06 152 VAL A N 1
ATOM 1198 C CA . VAL A 1 152 ? -9.648 7.176 11.125 1 89.06 152 VAL A CA 1
ATOM 1199 C C . VAL A 1 152 ? -9.93 7.59 9.68 1 89.06 152 VAL A C 1
ATOM 1201 O O . VAL A 1 152 ? -9.781 8.766 9.328 1 89.06 152 VAL A O 1
ATOM 1204 N N . ILE A 1 153 ? -10.406 6.68 8.914 1 94 153 ILE A N 1
ATOM 1205 C CA . ILE A 1 153 ? -10.656 6.902 7.492 1 94 153 ILE A CA 1
ATOM 1206 C C . ILE A 1 153 ? -11.68 8.023 7.32 1 94 153 ILE A C 1
ATOM 1208 O O . ILE A 1 153 ? -11.523 8.883 6.445 1 94 153 ILE A O 1
ATOM 1212 N N . LYS A 1 154 ? -12.617 8.047 8.148 1 94.94 154 LYS A N 1
ATOM 1213 C CA . LYS A 1 154 ? -13.711 9.008 8.055 1 94.94 154 LYS A CA 1
ATOM 1214 C C . LYS A 1 154 ? -13.203 10.438 8.227 1 94.94 154 LYS A C 1
ATOM 1216 O O . LYS A 1 154 ? -13.844 11.383 7.758 1 94.94 154 LYS A O 1
ATOM 1221 N N . LYS A 1 155 ? -12.133 10.594 8.812 1 95.75 155 LYS A N 1
ATOM 1222 C CA . LYS A 1 155 ? -11.602 11.922 9.086 1 95.75 155 LYS A CA 1
ATOM 1223 C C . LYS A 1 155 ? -10.852 12.469 7.875 1 95.75 155 LYS A C 1
ATOM 1225 O O . LYS A 1 155 ? -10.5 13.648 7.836 1 95.75 155 LYS A O 1
ATOM 1230 N N . PHE A 1 156 ? -10.633 11.633 6.926 1 96.62 156 PHE A N 1
ATOM 1231 C CA . PHE A 1 156 ? -9.883 12.047 5.75 1 96.62 156 PHE A CA 1
ATOM 1232 C C . PHE A 1 156 ? -10.812 12.273 4.566 1 96.62 156 PHE A C 1
ATOM 1234 O O . PHE A 1 156 ? -11.523 11.359 4.145 1 96.62 156 PHE A O 1
ATOM 1241 N N . ILE A 1 157 ? -10.844 13.445 4.094 1 96.81 157 ILE A N 1
ATOM 1242 C CA . ILE A 1 157 ? -11.594 13.805 2.895 1 96.81 157 ILE A CA 1
ATOM 1243 C C . ILE A 1 157 ? -10.625 14.133 1.76 1 96.81 157 ILE A C 1
ATOM 1245 O O . ILE A 1 157 ? -9.961 15.172 1.781 1 96.81 157 ILE A O 1
ATOM 1249 N N . ILE A 1 158 ? -10.562 13.242 0.813 1 95.62 158 ILE A N 1
ATOM 1250 C CA . ILE A 1 158 ? -9.539 13.312 -0.225 1 95.62 158 ILE A CA 1
ATOM 1251 C C . ILE A 1 158 ? -10.133 13.914 -1.497 1 95.62 158 ILE A C 1
ATOM 1253 O O . ILE A 1 158 ? -11.156 13.438 -1.995 1 95.62 158 ILE A O 1
ATOM 1257 N N . TYR A 1 159 ? -9.508 14.969 -1.968 1 95.12 159 TYR A N 1
ATOM 1258 C CA . TYR A 1 159 ? -9.922 15.602 -3.213 1 95.12 159 TYR A CA 1
ATOM 1259 C C . TYR A 1 159 ? -8.812 15.531 -4.254 1 95.12 159 TYR A C 1
ATOM 1261 O O . TYR A 1 159 ? -7.629 15.57 -3.914 1 95.12 159 TYR A O 1
ATOM 1269 N N . GLY A 1 160 ? -9.211 15.43 -5.496 1 91.62 160 GLY A N 1
ATOM 1270 C CA . GLY A 1 160 ? -8.273 15.695 -6.578 1 91.62 160 GLY A CA 1
ATOM 1271 C C . GLY A 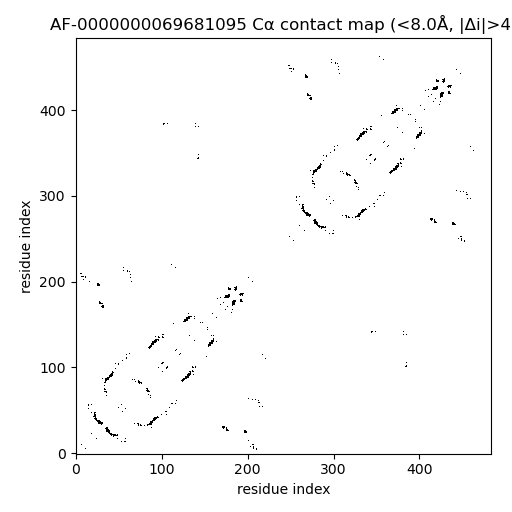1 160 ? -7.992 17.172 -6.77 1 91.62 160 GLY A C 1
ATOM 1272 O O . GLY A 1 160 ? -7.902 17.922 -5.797 1 91.62 160 GLY A O 1
ATOM 1273 N N . THR A 1 161 ? -7.859 17.531 -8.078 1 89 161 THR A N 1
ATOM 1274 C CA . THR A 1 161 ? -7.473 18.891 -8.406 1 89 161 THR A CA 1
ATOM 1275 C C . THR A 1 161 ? -8.695 19.812 -8.406 1 89 161 THR A C 1
ATOM 1277 O O . THR A 1 161 ? -8.555 21.031 -8.477 1 89 161 THR A O 1
ATOM 1280 N N . ASP A 1 162 ? -9.867 19.156 -8.148 1 88.19 162 ASP A N 1
ATOM 1281 C CA . ASP A 1 162 ? -11.07 19.969 -8.258 1 88.19 162 ASP A CA 1
ATOM 1282 C C . ASP A 1 162 ? -12 19.719 -7.07 1 88.19 162 ASP A C 1
ATOM 1284 O O . ASP A 1 162 ? -11.672 18.969 -6.156 1 88.19 162 ASP A O 1
ATOM 1288 N N . LYS A 1 163 ? -12.992 20.484 -6.867 1 90.94 163 LYS A N 1
ATOM 1289 C CA . LYS A 1 163 ? -14.172 20.344 -6.012 1 90.94 163 LYS A CA 1
ATOM 1290 C C . LYS A 1 163 ? -13.844 20.703 -4.566 1 90.94 163 LYS A C 1
ATOM 1292 O O . LYS A 1 163 ? -14.742 20.969 -3.77 1 90.94 163 LYS A O 1
ATOM 1297 N N . TRP A 1 164 ? -12.523 20.734 -4.258 1 94.44 164 TRP A N 1
ATOM 1298 C CA . TRP A 1 164 ? -12.18 20.953 -2.855 1 94.44 164 TRP A CA 1
ATOM 1299 C C . TRP A 1 164 ? -12.461 22.391 -2.447 1 94.44 164 TRP A C 1
ATOM 1301 O O . TRP A 1 164 ? -12.805 22.672 -1.294 1 94.44 164 TRP A O 1
ATOM 1311 N N . ARG A 1 165 ? -12.422 23.359 -3.305 1 93.69 165 ARG A N 1
ATOM 1312 C CA . ARG A 1 165 ? -12.648 24.766 -2.975 1 93.69 165 ARG A CA 1
ATOM 1313 C C . ARG A 1 165 ? -14.078 24.984 -2.5 1 93.69 165 ARG A C 1
ATOM 1315 O O . ARG A 1 165 ? -14.305 25.625 -1.472 1 93.69 165 ARG A O 1
ATOM 1322 N N . GLU A 1 166 ? -15.023 24.469 -3.314 1 93.81 166 GLU A N 1
ATOM 1323 C CA . GLU A 1 166 ? -16.438 24.609 -2.957 1 93.81 166 GLU A CA 1
ATOM 1324 C C . GLU A 1 166 ? -16.719 23.969 -1.604 1 93.81 166 GLU A C 1
ATOM 1326 O O . GLU A 1 166 ? -17.469 24.531 -0.794 1 93.81 166 GLU A O 1
ATOM 1331 N N . ASP A 1 167 ? -16.125 22.875 -1.336 1 94.56 167 ASP A N 1
ATOM 1332 C CA . ASP A 1 167 ? -16.375 22.156 -0.09 1 94.56 167 ASP A CA 1
ATOM 1333 C C . ASP A 1 167 ? -15.719 22.875 1.094 1 94.56 167 ASP A C 1
ATOM 1335 O O . ASP A 1 167 ? -16.281 22.906 2.191 1 94.56 167 ASP A O 1
ATOM 1339 N N . LEU A 1 168 ? -14.555 23.406 0.881 1 95.62 168 LEU A N 1
ATOM 1340 C CA . LEU A 1 168 ? -13.898 24.156 1.951 1 95.62 168 LEU A CA 1
ATOM 1341 C C . LEU A 1 168 ? -14.695 25.406 2.32 1 95.62 168 LEU A C 1
ATOM 1343 O O . LEU A 1 168 ? -14.789 25.75 3.496 1 95.62 168 LEU A O 1
ATOM 1347 N N . LEU A 1 169 ? -15.266 26.016 1.349 1 95.06 169 LEU A N 1
ATOM 1348 C CA . LEU A 1 169 ? -15.992 27.25 1.57 1 95.06 169 LEU A CA 1
ATOM 1349 C C . LEU A 1 169 ? -17.312 26.984 2.285 1 95.06 169 LEU A C 1
ATOM 1351 O O . LEU A 1 169 ? -17.953 27.922 2.793 1 95.06 169 LEU A O 1
ATOM 1355 N N . LYS A 1 170 ? -17.75 25.75 2.33 1 95.69 170 LYS A N 1
ATOM 1356 C CA . LYS A 1 170 ? -18.922 25.391 3.125 1 95.69 170 LYS A CA 1
ATOM 1357 C C . LYS A 1 170 ? -18.609 25.453 4.617 1 95.69 170 LYS A C 1
ATOM 1359 O O . LYS A 1 170 ? -19.5 25.734 5.43 1 95.69 170 LYS A O 1
ATOM 1364 N N . ILE A 1 171 ? -17.328 25.281 4.961 1 95.81 171 ILE A N 1
ATOM 1365 C CA . ILE A 1 171 ? -17.031 25.156 6.383 1 95.81 171 ILE A CA 1
ATOM 1366 C C . ILE A 1 171 ? -16.125 26.312 6.816 1 95.81 171 ILE A C 1
ATOM 1368 O O . ILE A 1 171 ? -15.914 26.531 8.008 1 95.81 171 ILE A O 1
ATOM 1372 N N . ILE A 1 172 ? -15.609 27.047 5.898 1 96.06 172 ILE A N 1
ATOM 1373 C CA . ILE A 1 172 ? -14.703 28.156 6.188 1 96.06 172 ILE A CA 1
ATOM 1374 C C . ILE A 1 172 ? -15.203 29.422 5.5 1 96.06 172 ILE A C 1
ATOM 1376 O O . ILE A 1 172 ? -15.531 29.406 4.309 1 96.06 172 ILE A O 1
ATOM 1380 N N . ASP A 1 173 ? -15.227 30.453 6.164 1 94.94 173 ASP A N 1
ATOM 1381 C CA . ASP A 1 173 ? -15.555 31.734 5.547 1 94.94 173 ASP A CA 1
ATOM 1382 C C . ASP A 1 173 ? -14.477 32.156 4.547 1 94.94 173 ASP A C 1
ATOM 1384 O O . ASP A 1 173 ? -13.281 32.062 4.844 1 94.94 173 ASP A O 1
ATOM 1388 N N . PRO A 1 174 ? -14.891 32.625 3.404 1 93.06 174 PRO A N 1
ATOM 1389 C CA . PRO A 1 174 ? -13.906 33.031 2.395 1 93.06 174 PRO A CA 1
ATOM 1390 C C . PRO A 1 174 ? -12.906 34.062 2.924 1 93.06 174 PRO A C 1
ATOM 1392 O O . PRO A 1 174 ? -11.758 34.094 2.484 1 93.06 174 PRO A O 1
ATOM 1395 N N . SER A 1 175 ? -13.312 34.844 3.881 1 89.31 175 SER A N 1
ATOM 1396 C CA . SER A 1 175 ? -12.445 35.875 4.426 1 89.31 175 SER A CA 1
ATOM 1397 C C . SER A 1 175 ? -11.375 35.281 5.336 1 89.31 175 SER A C 1
ATOM 1399 O O . SER A 1 175 ? -10.375 35.938 5.633 1 89.31 175 SER A O 1
ATOM 1401 N N . GLU A 1 176 ? -11.578 34.031 5.781 1 86 176 GLU A N 1
ATOM 1402 C CA . GLU A 1 176 ? -10.633 33.344 6.672 1 86 176 GLU A CA 1
ATOM 1403 C C . GLU A 1 176 ? -9.664 32.469 5.887 1 86 176 GLU A C 1
ATOM 1405 O O . GLU A 1 176 ? -8.609 32.094 6.402 1 86 176 GLU A O 1
ATOM 1410 N N . LEU A 1 177 ? -10.031 32.281 4.668 1 87.75 177 LEU A N 1
ATOM 1411 C CA . LEU A 1 177 ? -9.242 31.391 3.832 1 87.75 177 LEU A CA 1
ATOM 1412 C C . LEU A 1 177 ? -8.344 32.188 2.887 1 87.75 177 LEU A C 1
ATOM 1414 O O . LEU A 1 177 ? -8.805 33.094 2.203 1 87.75 177 LEU A O 1
ATOM 1418 N N . PRO A 1 178 ? -7.059 31.797 2.922 1 87.56 178 PRO A N 1
ATOM 1419 C CA . PRO A 1 178 ? -6.16 32.5 1.993 1 87.56 178 PRO A CA 1
ATOM 1420 C C . PRO A 1 178 ? -6.613 32.375 0.54 1 87.56 178 PRO A C 1
ATOM 1422 O O . PRO A 1 178 ? -7.137 31.344 0.13 1 87.56 178 PRO A O 1
ATOM 1425 N N . ALA A 1 179 ? -6.262 33.344 -0.226 1 87 179 ALA A N 1
ATOM 1426 C CA . ALA A 1 179 ? -6.715 33.438 -1.611 1 87 179 ALA A CA 1
ATOM 1427 C C . ALA A 1 179 ? -6.09 32.344 -2.463 1 87 179 ALA A C 1
ATOM 1429 O O . ALA A 1 179 ? -6.719 31.844 -3.4 1 87 179 ALA A O 1
ATOM 1430 N N . PHE A 1 180 ? -4.957 31.953 -2.121 1 84 180 PHE A N 1
ATOM 1431 C CA . PHE A 1 180 ? -4.25 30.969 -2.943 1 84 180 PHE A CA 1
ATOM 1432 C C . PHE A 1 180 ? -4.922 29.609 -2.863 1 84 180 PHE A C 1
ATOM 1434 O O . PHE A 1 180 ? -4.734 28.766 -3.742 1 84 180 PHE A O 1
ATOM 1441 N N . ILE A 1 181 ? -5.832 29.453 -1.894 1 86.69 181 ILE A N 1
ATOM 1442 C CA . ILE A 1 181 ? -6.523 28.172 -1.808 1 86.69 181 ILE A CA 1
ATOM 1443 C C . ILE A 1 181 ? -8.031 28.391 -1.844 1 86.69 181 ILE A C 1
ATOM 1445 O O . ILE A 1 181 ? -8.797 27.656 -1.208 1 86.69 181 ILE A O 1
ATOM 1449 N N . GLY A 1 182 ? -8.398 29.484 -2.434 1 84.88 182 GLY A N 1
ATOM 1450 C CA . GLY A 1 182 ? -9.805 29.625 -2.768 1 84.88 182 GLY A CA 1
ATOM 1451 C C . GLY A 1 182 ? -10.516 30.672 -1.923 1 84.88 182 GLY A C 1
ATOM 1452 O O . GLY A 1 182 ? -11.695 30.953 -2.141 1 84.88 182 GLY A O 1
ATOM 1453 N N . GLY A 1 183 ? -9.844 31.234 -0.967 1 88.75 183 GLY A N 1
ATOM 1454 C CA . GLY A 1 183 ? -10.445 32.281 -0.161 1 88.75 183 GLY A CA 1
ATOM 1455 C C . GLY A 1 183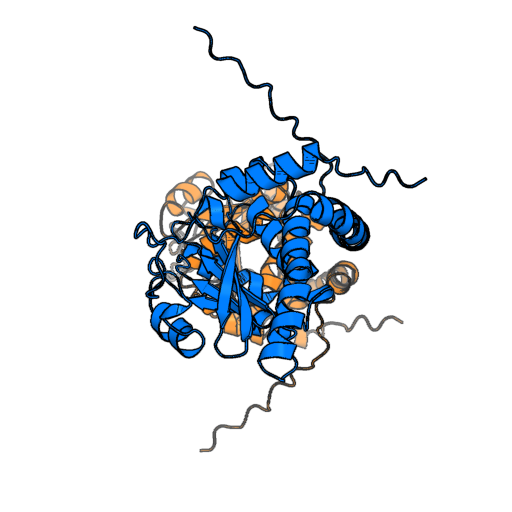 ? -10.18 33.688 -0.704 1 88.75 183 GLY A C 1
ATOM 1456 O O . GLY A 1 183 ? -10 33.844 -1.911 1 88.75 183 GLY A O 1
ATOM 1457 N N . THR A 1 184 ? -10.438 34.625 0.163 1 89.5 184 THR A N 1
ATOM 1458 C CA . THR A 1 184 ? -10.25 36.031 -0.241 1 89.5 184 THR A CA 1
ATOM 1459 C C . THR A 1 184 ? -9.203 36.688 0.632 1 89.5 184 THR A C 1
ATOM 1461 O O . THR A 1 184 ? -8.82 37.844 0.377 1 89.5 184 THR A O 1
ATOM 1464 N N . ARG A 1 185 ? -8.703 35.938 1.562 1 85.44 185 ARG A N 1
ATOM 1465 C CA . ARG A 1 185 ? -7.742 36.531 2.49 1 85.44 185 ARG A CA 1
ATOM 1466 C C . ARG A 1 185 ? -6.387 36.75 1.822 1 85.44 185 ARG A C 1
ATOM 1468 O O . ARG A 1 185 ? -5.91 35.875 1.097 1 85.44 185 ARG A O 1
ATOM 1475 N N . ALA A 1 186 ? -5.855 37.906 1.959 1 84.69 186 ALA A N 1
ATOM 1476 C CA . ALA A 1 186 ? -4.531 38.219 1.438 1 84.69 186 ALA A CA 1
ATOM 1477 C C . ALA A 1 186 ? -3.746 39.094 2.418 1 84.69 186 ALA A C 1
ATOM 1479 O O . ALA A 1 186 ? -4.332 39.75 3.283 1 84.69 186 ALA A O 1
ATOM 1480 N N . ASP A 1 187 ? -2.451 38.938 2.371 1 79.94 187 ASP A N 1
ATOM 1481 C CA . ASP A 1 187 ? -1.614 39.812 3.189 1 79.94 187 ASP A CA 1
ATOM 1482 C C . ASP A 1 187 ? -1.829 41.281 2.826 1 79.94 187 ASP A C 1
ATOM 1484 O O . ASP A 1 187 ? -2.373 41.594 1.763 1 79.94 187 ASP A O 1
ATOM 1488 N N . PRO A 1 188 ? -1.478 42.062 3.822 1 79.25 188 PRO A N 1
ATOM 1489 C CA . PRO A 1 188 ? -1.625 43.5 3.537 1 79.25 188 PRO A CA 1
ATOM 1490 C C . PRO A 1 188 ? -0.92 43.938 2.25 1 79.25 188 PRO A C 1
ATOM 1492 O O . PRO A 1 188 ? -1.352 44.875 1.585 1 79.25 188 PRO A O 1
ATOM 1495 N N . ASP A 1 189 ? 0.12 43.188 1.893 1 81.94 189 ASP A N 1
ATOM 1496 C CA . ASP A 1 189 ? 0.84 43.5 0.665 1 81.94 189 ASP A CA 1
ATOM 1497 C C . ASP A 1 189 ? 0.175 42.875 -0.548 1 81.94 189 ASP A C 1
ATOM 1499 O O . ASP A 1 189 ? 0.672 42.969 -1.671 1 81.94 189 ASP A O 1
ATOM 1503 N N . GLY A 1 190 ? -0.868 42.188 -0.248 1 78.19 190 GLY A N 1
ATOM 1504 C CA . GLY A 1 190 ? -1.617 41.594 -1.335 1 78.19 190 GLY A CA 1
ATOM 1505 C C . GLY A 1 190 ? -1.202 40.156 -1.616 1 78.19 190 GLY A C 1
ATOM 1506 O O . GLY A 1 190 ? -1.725 39.531 -2.535 1 78.19 190 GLY A O 1
ATOM 1507 N N . ASN A 1 191 ? -0.248 39.688 -0.906 1 79 191 ASN A N 1
ATOM 1508 C CA . ASN A 1 191 ? 0.212 38.312 -1.112 1 79 191 ASN A CA 1
ATOM 1509 C C . ASN A 1 191 ? -0.88 37.312 -0.783 1 79 191 ASN A C 1
ATOM 1511 O O . ASN A 1 191 ? -1.342 37.219 0.358 1 79 191 ASN A O 1
ATOM 1515 N N . PRO A 1 192 ? -1.238 36.562 -1.798 1 78.19 192 PRO A N 1
ATOM 1516 C CA . PRO A 1 192 ? -2.346 35.625 -1.599 1 78.19 192 PRO A CA 1
ATOM 1517 C C . PRO A 1 192 ? -1.967 34.469 -0.709 1 78.19 192 PRO A C 1
ATOM 1519 O O . PRO A 1 192 ? -2.842 33.719 -0.25 1 78.19 192 PRO A O 1
ATOM 1522 N N . ARG A 1 193 ? -0.706 34.219 -0.425 1 73.81 193 ARG A N 1
ATOM 1523 C CA . ARG A 1 193 ? -0.272 33.062 0.366 1 73.81 193 ARG A CA 1
ATOM 1524 C C . ARG A 1 193 ? -0.201 33.406 1.848 1 73.81 193 ARG A C 1
ATOM 1526 O O . ARG A 1 193 ? -0.027 32.531 2.693 1 73.81 193 ARG A O 1
ATOM 1533 N N . CYS A 1 194 ? -0.542 34.562 2.189 1 64.19 194 CYS A N 1
ATOM 1534 C CA . CYS A 1 194 ? -0.619 35.031 3.568 1 64.19 194 CYS A CA 1
ATOM 1535 C C . CYS A 1 194 ? 0.601 34.562 4.363 1 64.19 194 CYS A C 1
ATOM 1537 O O . CYS A 1 194 ? 0.463 34 5.441 1 64.19 194 CYS A O 1
ATOM 1539 N N . ASN A 1 195 ? 1.756 34.75 3.896 1 62.25 195 ASN A N 1
ATOM 1540 C CA . ASN A 1 195 ? 2.986 34.312 4.547 1 62.25 195 ASN A CA 1
ATOM 1541 C C . ASN A 1 195 ? 3.17 35 5.906 1 62.25 195 ASN A C 1
ATOM 1543 O O . ASN A 1 195 ? 3.898 34.5 6.762 1 62.25 195 ASN A O 1
ATOM 1547 N N . THR A 1 196 ? 2.561 36.062 6.145 1 56.72 196 THR A N 1
ATOM 1548 C CA . THR A 1 196 ? 2.732 36.844 7.371 1 56.72 196 THR A CA 1
ATOM 1549 C C . THR A 1 196 ? 1.959 36.188 8.523 1 56.72 196 THR A C 1
ATOM 1551 O O . THR A 1 196 ? 2.195 36.531 9.688 1 56.72 196 THR A O 1
ATOM 1554 N N . PHE A 1 197 ? 1.071 35.438 8.289 1 52.78 197 PHE A N 1
ATOM 1555 C CA . PHE A 1 197 ? 0.259 34.875 9.359 1 52.78 197 PHE A CA 1
ATOM 1556 C C . PHE A 1 197 ? 0.911 33.625 9.93 1 52.78 197 PHE A C 1
ATOM 1558 O O . PHE A 1 197 ? 0.29 32.906 10.703 1 52.78 197 PHE A O 1
ATOM 1565 N N . TYR A 1 198 ? 2.109 33.438 9.664 1 49.94 198 TYR A N 1
ATOM 1566 C CA . TYR A 1 198 ? 2.803 32.219 10.055 1 49.94 198 TYR A CA 1
ATOM 1567 C C . TYR A 1 198 ? 3.027 32.188 11.562 1 49.94 198 TYR A C 1
ATOM 1569 O O . TYR A 1 198 ? 3.492 33.156 12.148 1 49.94 198 TYR A O 1
ATOM 1577 N N . VAL A 1 199 ? 2.189 31.5 12.289 1 46.28 199 VAL A N 1
ATOM 1578 C CA . VAL A 1 199 ? 2.512 31.281 13.695 1 46.28 199 VAL A CA 1
ATOM 1579 C C . VAL A 1 199 ? 3.842 30.531 13.805 1 46.28 199 VAL A C 1
ATOM 1581 O O . VAL A 1 199 ? 3.969 29.406 13.336 1 46.28 199 VAL A O 1
ATOM 1584 N N . THR A 1 200 ? 4.852 31.234 13.734 1 45.28 200 THR A N 1
ATOM 1585 C CA . THR A 1 200 ? 6.16 30.688 14.055 1 45.28 200 THR A CA 1
ATOM 1586 C C . THR A 1 200 ? 6.133 29.984 15.414 1 45.28 200 THR A C 1
ATOM 1588 O O . THR A 1 200 ? 5.465 30.453 16.344 1 45.28 200 THR A O 1
ATOM 1591 N N . CYS A 1 201 ? 6.168 28.672 15.383 1 45.62 201 CYS A N 1
ATOM 1592 C CA . CYS A 1 201 ? 6.301 27.859 16.594 1 45.62 201 CYS A CA 1
ATOM 1593 C C . CYS A 1 201 ? 7.316 28.484 17.547 1 45.62 201 CYS A C 1
ATOM 1595 O O . CYS A 1 201 ? 8.43 28.812 17.141 1 45.62 201 CYS A O 1
ATOM 1597 N N . ASP A 1 202 ? 6.828 29.094 18.609 1 47.62 202 ASP A N 1
ATOM 1598 C CA . ASP A 1 202 ? 7.801 29.453 19.641 1 47.62 202 ASP A CA 1
ATOM 1599 C C . ASP A 1 202 ? 8.703 28.266 19.969 1 47.62 202 ASP A C 1
ATOM 1601 O O . ASP A 1 202 ? 8.219 27.188 20.312 1 47.62 202 ASP A O 1
ATOM 1605 N N . THR A 1 203 ? 9.898 28.344 19.641 1 48.12 203 THR A N 1
ATOM 1606 C CA . THR A 1 203 ? 10.922 27.312 19.797 1 48.12 203 THR A CA 1
ATOM 1607 C C . THR A 1 203 ? 10.875 26.734 21.203 1 48.12 203 THR A C 1
ATOM 1609 O O . THR A 1 203 ? 11.055 25.516 21.391 1 48.12 203 THR A O 1
ATOM 1612 N N . ASP A 1 204 ? 10.734 27.562 22.188 1 49.19 204 ASP A N 1
ATOM 1613 C CA . ASP A 1 204 ? 10.789 27.062 23.562 1 49.19 204 ASP A CA 1
ATOM 1614 C C . ASP A 1 204 ? 9.656 26.094 23.844 1 49.19 204 ASP A C 1
ATOM 1616 O O . ASP A 1 204 ? 9.859 25.062 24.5 1 49.19 204 ASP A O 1
ATOM 1620 N N . ILE A 1 205 ? 8.57 26.359 23.422 1 47.88 205 ILE A N 1
ATOM 1621 C CA . ILE A 1 205 ? 7.418 25.5 23.672 1 47.88 205 ILE A CA 1
ATOM 1622 C C . ILE A 1 205 ? 7.535 24.219 22.859 1 47.88 205 ILE A C 1
ATOM 1624 O O . ILE A 1 205 ? 7.164 23.141 23.328 1 47.88 205 ILE A O 1
ATOM 1628 N N . MET A 1 206 ? 8.18 24.375 21.859 1 52.66 206 MET A N 1
ATOM 1629 C CA . MET A 1 206 ? 8.328 23.219 20.984 1 52.66 206 MET A CA 1
ATOM 1630 C C . MET A 1 206 ? 9.219 22.156 21.625 1 52.66 206 MET A C 1
ATOM 1632 O O . MET A 1 206 ? 8.93 20.969 21.547 1 52.66 206 MET A O 1
ATOM 1636 N N . ILE A 1 207 ? 10.25 22.672 22.234 1 50.12 207 ILE A N 1
ATOM 1637 C CA . ILE A 1 207 ? 11.211 21.766 22.844 1 50.12 207 ILE A CA 1
ATOM 1638 C C . ILE A 1 207 ? 10.523 20.953 23.938 1 50.12 207 ILE A C 1
ATOM 1640 O O . ILE A 1 207 ? 10.703 19.734 24.016 1 50.12 207 ILE A O 1
ATOM 1644 N N . LEU A 1 208 ? 9.852 21.562 24.75 1 46.03 208 LEU A N 1
ATOM 1645 C CA . LEU A 1 208 ? 9.219 20.891 25.875 1 46.03 208 LEU A CA 1
ATOM 1646 C C . LEU A 1 208 ? 8.211 19.844 25.406 1 46.03 208 LEU A C 1
ATOM 1648 O O . LEU A 1 208 ? 8.156 18.734 25.938 1 46.03 208 LEU A O 1
ATOM 1652 N N . LYS A 1 209 ? 7.531 20.141 24.422 1 50.75 209 LYS A N 1
ATOM 1653 C CA . LYS A 1 209 ? 6.43 19.266 24.031 1 50.75 209 LYS A CA 1
ATOM 1654 C C . LYS A 1 209 ? 6.934 18.094 23.188 1 50.75 209 LYS A C 1
ATOM 1656 O O . LYS A 1 209 ? 6.422 16.984 23.297 1 50.75 209 LYS A O 1
ATOM 1661 N N . LEU A 1 210 ? 7.934 18.406 22.547 1 52.94 210 LEU A N 1
ATOM 1662 C CA . LEU A 1 210 ? 8.523 17.312 21.781 1 52.94 210 LEU A CA 1
ATOM 1663 C C . LEU A 1 210 ? 9.078 16.234 22.719 1 52.94 210 LEU A C 1
ATOM 1665 O O . LEU A 1 210 ? 8.969 15.039 22.422 1 52.94 210 LEU A O 1
ATOM 1669 N N . PHE A 1 211 ? 9.547 16.672 23.812 1 49.84 211 PHE A N 1
ATOM 1670 C CA . PHE A 1 211 ? 10.07 15.727 24.797 1 49.84 211 PHE A CA 1
ATOM 1671 C C . PHE A 1 211 ? 8.961 14.82 25.312 1 49.84 211 PHE A C 1
ATOM 1673 O O . PHE A 1 211 ? 9.164 13.617 25.484 1 49.84 211 PHE A O 1
ATOM 1680 N N . THR A 1 212 ? 7.898 15.281 25.469 1 50.16 212 THR A N 1
ATOM 1681 C CA . THR A 1 212 ? 6.789 14.492 26 1 50.16 212 THR A CA 1
ATOM 1682 C C . THR A 1 212 ? 6.262 13.516 24.953 1 50.16 212 THR A C 1
ATOM 1684 O O . THR A 1 212 ? 5.871 12.398 25.297 1 50.16 212 THR A O 1
ATOM 1687 N N . ILE A 1 213 ? 6.324 13.938 23.797 1 51.56 213 ILE A N 1
ATOM 1688 C CA . ILE A 1 213 ? 5.824 13.086 22.719 1 51.56 213 ILE A CA 1
ATOM 1689 C C . ILE A 1 213 ? 6.773 11.906 22.516 1 51.56 213 ILE A C 1
ATOM 1691 O O . ILE A 1 213 ? 6.332 10.789 22.234 1 51.56 213 ILE A O 1
ATOM 1695 N N . ASP A 1 214 ? 8.031 12.148 22.594 1 51.41 214 ASP A N 1
ATOM 1696 C CA . ASP A 1 214 ? 9.023 11.078 22.469 1 51.41 214 ASP A CA 1
ATOM 1697 C C . ASP A 1 214 ? 8.688 9.906 23.375 1 51.41 214 ASP A C 1
ATOM 1699 O O . ASP A 1 214 ? 8.82 8.742 22.969 1 51.41 214 ASP A O 1
ATOM 1703 N N . GLU A 1 215 ? 8.32 10.18 24.422 1 49.78 215 GLU A N 1
ATOM 1704 C CA . GLU A 1 215 ? 7.934 9.133 25.344 1 49.78 215 GLU A CA 1
ATOM 1705 C C . GLU A 1 215 ? 6.766 8.312 24.797 1 49.78 215 GLU A C 1
ATOM 1707 O O . GLU A 1 215 ? 6.727 7.09 24.969 1 49.78 215 GLU A O 1
ATOM 1712 N N . LEU A 1 216 ? 6.012 8.883 24.109 1 46.84 216 LEU A N 1
ATOM 1713 C CA . LEU A 1 216 ? 4.832 8.227 23.562 1 46.84 216 LEU A CA 1
ATOM 1714 C C . LEU A 1 216 ? 5.199 7.371 22.344 1 46.84 216 LEU A C 1
ATOM 1716 O O . LEU A 1 216 ? 4.652 6.281 22.156 1 46.84 216 LEU A O 1
ATOM 1720 N N . MET A 1 217 ? 6.098 7.898 21.562 1 46.59 217 MET A N 1
ATOM 1721 C CA . MET A 1 217 ? 6.445 7.234 20.312 1 46.59 217 MET A CA 1
ATOM 1722 C C . MET A 1 217 ? 7.348 6.031 20.562 1 46.59 217 MET A C 1
ATOM 1724 O O . MET A 1 217 ? 7.289 5.039 19.844 1 46.59 217 MET A O 1
ATOM 1728 N N . GLU A 1 218 ? 8.344 6.121 21.391 1 46.16 218 GLU A N 1
ATOM 1729 C CA . GLU A 1 218 ? 9.219 4.988 21.688 1 46.16 218 GLU A CA 1
ATOM 1730 C C . GLU A 1 218 ? 8.414 3.701 21.828 1 46.16 218 GLU A C 1
ATOM 1732 O O . GLU A 1 218 ? 8.844 2.641 21.375 1 46.16 218 GLU A O 1
ATOM 1737 N N . ASP A 1 219 ? 7.477 3.699 22.359 1 42.69 219 ASP A N 1
ATOM 1738 C CA . ASP A 1 219 ? 6.699 2.482 22.594 1 42.69 219 ASP A CA 1
ATOM 1739 C C . ASP A 1 219 ? 6.098 1.968 21.281 1 42.69 219 ASP A C 1
ATOM 1741 O O . ASP A 1 219 ? 6.039 0.758 21.062 1 42.69 219 ASP A O 1
ATOM 1745 N N . ARG A 1 220 ? 5.691 2.805 20.5 1 41.78 220 ARG A N 1
ATOM 1746 C CA . ARG A 1 220 ? 4.914 2.385 19.344 1 41.78 220 ARG A CA 1
ATOM 1747 C C . ARG A 1 220 ? 5.809 2.168 18.125 1 41.78 220 ARG A C 1
ATOM 1749 O O . ARG A 1 220 ? 5.535 1.306 17.297 1 41.78 220 ARG A O 1
ATOM 1756 N N . LEU A 1 221 ? 6.828 3.084 17.953 1 39.5 221 LEU A N 1
ATOM 1757 C CA . LEU A 1 221 ? 7.742 2.92 16.828 1 39.5 221 LEU A CA 1
ATOM 1758 C C . LEU A 1 221 ? 8.492 1.597 16.922 1 39.5 221 LEU A C 1
ATOM 1760 O O . LEU A 1 221 ? 8.789 0.97 15.906 1 39.5 221 LEU A O 1
ATOM 1764 N N . PHE A 1 222 ? 8.992 1.236 18.141 1 37.69 222 PHE A N 1
ATOM 1765 C CA . PHE A 1 222 ? 9.789 0.033 18.344 1 37.69 222 PHE A CA 1
ATOM 1766 C C . PHE A 1 222 ? 8.953 -1.219 18.109 1 37.69 222 PHE A C 1
ATOM 1768 O O . PHE A 1 222 ? 9.492 -2.275 17.781 1 37.69 222 PHE A O 1
ATOM 1775 N N . GLY A 1 223 ? 7.785 -1.218 18.391 1 34.66 223 GLY A N 1
ATOM 1776 C CA . GLY A 1 223 ? 7.082 -2.445 18.047 1 34.66 223 GLY A CA 1
ATOM 1777 C C . GLY A 1 223 ? 7.031 -2.713 16.562 1 34.66 223 GLY A C 1
ATOM 1778 O O . GLY A 1 223 ? 6.641 -3.801 16.125 1 34.66 223 GLY A O 1
ATOM 1779 N N . ALA A 1 224 ? 6.977 -1.74 15.734 1 36.53 224 ALA A N 1
ATOM 1780 C CA . ALA A 1 224 ? 7.086 -1.884 14.289 1 36.53 224 ALA A CA 1
ATOM 1781 C C . ALA A 1 224 ? 8.539 -2.066 13.859 1 36.53 224 ALA A C 1
ATOM 1783 O O . ALA A 1 224 ? 9.234 -1.093 13.555 1 36.53 224 ALA A O 1
ATOM 1784 N N . SER A 1 225 ? 9.508 -2.594 14.539 1 32.19 225 SER A N 1
ATOM 1785 C CA . SER A 1 225 ? 10.867 -2.883 14.078 1 32.19 225 SER A CA 1
ATOM 1786 C C . SER A 1 225 ? 10.875 -3.318 12.617 1 32.19 225 SER A C 1
ATOM 1788 O O . SER A 1 225 ? 10.469 -4.434 12.297 1 32.19 225 SER A O 1
ATOM 1790 N N . LEU A 1 226 ? 10.367 -2.621 11.562 1 33.53 226 LEU A N 1
ATOM 1791 C CA . LEU A 1 226 ? 11.031 -2.91 10.297 1 33.53 226 LEU A CA 1
ATOM 1792 C C . LEU A 1 226 ? 12.539 -2.988 10.477 1 33.53 226 LEU A C 1
ATOM 1794 O O . LEU A 1 226 ? 13.094 -2.354 11.375 1 33.53 226 LEU A O 1
ATOM 1798 N N . SER A 1 227 ? 13.234 -3.984 9.977 1 30.03 227 SER A N 1
ATOM 1799 C CA . SER A 1 227 ? 14.664 -4.254 10.125 1 30.03 227 SER A CA 1
ATOM 1800 C C . SER A 1 227 ? 15.492 -2.996 9.875 1 30.03 227 SER A C 1
ATOM 1802 O O . SER A 1 227 ? 15.594 -2.527 8.734 1 30.03 227 SER A O 1
ATOM 1804 N N . ASP A 1 228 ? 15.422 -1.969 10.539 1 31.52 228 ASP A N 1
ATOM 1805 C CA . ASP A 1 228 ? 16.281 -0.785 10.547 1 31.52 228 ASP A CA 1
ATOM 1806 C C . ASP A 1 228 ? 17.75 -1.173 10.602 1 31.52 228 ASP A C 1
ATOM 1808 O O . ASP A 1 228 ? 18.625 -0.306 10.68 1 31.52 228 ASP A O 1
ATOM 1812 N N . ASP A 1 229 ? 18.219 -2.354 10.898 1 29.66 229 ASP A N 1
ATOM 1813 C CA . ASP A 1 229 ? 19.609 -2.244 11.328 1 29.66 229 ASP A CA 1
ATOM 1814 C C . ASP A 1 229 ? 20.484 -1.672 10.211 1 29.66 229 ASP A C 1
ATOM 1816 O O . ASP A 1 229 ? 21.688 -1.463 10.406 1 29.66 229 ASP A O 1
ATOM 1820 N N . GLU A 1 230 ? 20.328 -1.87 8.852 1 29.38 230 GLU A N 1
ATOM 1821 C CA . GLU A 1 230 ? 21.578 -1.5 8.203 1 29.38 230 GLU A CA 1
ATOM 1822 C C . GLU A 1 230 ? 21.703 0.015 8.062 1 29.38 230 GLU A C 1
ATOM 1824 O O . GLU A 1 230 ? 20.812 0.668 7.527 1 29.38 230 GLU A O 1
ATOM 1829 N N . GLU A 1 231 ? 22.406 0.707 8.883 1 28.81 231 GLU A N 1
ATOM 1830 C CA . GLU A 1 231 ? 23.047 2.021 8.852 1 28.81 231 GLU A CA 1
ATOM 1831 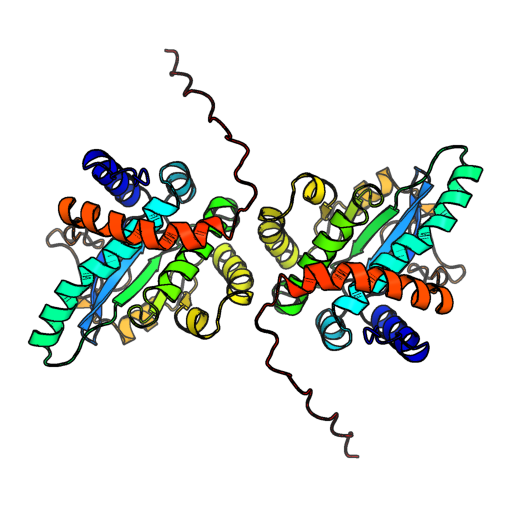C C . GLU A 1 231 ? 23.422 2.418 7.43 1 28.81 231 GLU A C 1
ATOM 1833 O O . GLU A 1 231 ? 24.344 1.848 6.848 1 28.81 231 GLU A O 1
ATOM 1838 N N . VAL A 1 232 ? 22.625 2.67 6.469 1 26.67 232 VAL A N 1
ATOM 1839 C CA . VAL A 1 232 ? 23.219 3.242 5.266 1 26.67 232 VAL A CA 1
ATOM 1840 C C . VAL A 1 232 ? 23.859 4.59 5.598 1 26.67 232 VAL A C 1
ATOM 1842 O O . VAL A 1 232 ? 23.172 5.523 6.016 1 26.67 232 VAL A O 1
ATOM 1845 N N . ILE A 1 233 ? 25.125 4.59 5.969 1 28.77 233 ILE A N 1
ATOM 1846 C CA . ILE A 1 233 ? 26.016 5.75 6.047 1 28.77 233 ILE A CA 1
ATOM 1847 C C . ILE A 1 233 ? 25.984 6.508 4.719 1 28.77 233 ILE A C 1
ATOM 1849 O O . ILE A 1 233 ? 26.297 5.945 3.67 1 28.77 233 ILE A O 1
ATOM 1853 N N . PRO A 1 234 ? 25.297 7.551 4.598 1 27.08 234 PRO A N 1
ATOM 1854 C CA . PRO A 1 234 ? 25.391 8.344 3.369 1 27.08 234 PRO A CA 1
ATOM 1855 C C . PRO A 1 234 ? 26.828 8.727 3.02 1 27.08 234 PRO A C 1
ATOM 1857 O O . PRO A 1 234 ? 27.672 8.875 3.914 1 27.08 234 PRO A O 1
ATOM 1860 N N . PRO A 1 235 ? 27.312 8.438 1.789 1 29.84 235 PRO A N 1
ATOM 1861 C CA . PRO A 1 235 ? 28.688 8.844 1.454 1 29.84 235 PRO A CA 1
ATOM 1862 C C . PRO A 1 235 ? 28.922 10.336 1.677 1 29.84 235 PRO A C 1
ATOM 1864 O O . PRO A 1 235 ? 27.984 11.125 1.672 1 29.84 235 PRO A O 1
ATOM 1867 N N . PRO A 1 236 ? 30.078 10.75 2.197 1 29.22 236 PRO A N 1
ATOM 1868 C CA . PRO A 1 236 ? 30.453 12.141 2.41 1 29.22 236 PRO A CA 1
ATOM 1869 C C . PRO A 1 236 ? 30.234 13.016 1.174 1 29.22 236 PRO A C 1
ATOM 1871 O O . PRO A 1 236 ? 30.234 12.508 0.049 1 29.22 236 PRO A O 1
ATOM 1874 N N . PHE A 1 237 ? 29.641 14.141 1.405 1 22.25 237 PHE A N 1
ATOM 1875 C CA . PHE A 1 237 ? 29.484 15.203 0.418 1 22.25 237 PHE A CA 1
ATOM 1876 C C . PHE A 1 237 ? 30.797 15.477 -0.291 1 22.25 237 PHE A C 1
ATOM 1878 O O . PHE A 1 237 ? 31.766 15.906 0.338 1 22.25 237 PHE A O 1
ATOM 1885 N N . LYS A 1 238 ? 31.141 14.742 -1.32 1 29.16 238 LYS A N 1
ATOM 1886 C CA . LYS A 1 238 ? 32.281 15.203 -2.105 1 29.16 238 LYS A CA 1
ATOM 1887 C C . LYS A 1 238 ? 32.156 16.688 -2.459 1 29.16 238 LYS A C 1
ATOM 1889 O O . LYS A 1 238 ? 31.125 17.109 -2.99 1 29.16 238 LYS A O 1
ATOM 1894 N N . GLU A 1 239 ? 32.875 17.531 -1.772 1 23.41 239 GLU A N 1
ATOM 1895 C CA . GLU A 1 239 ? 33.125 18.938 -2.09 1 23.41 239 GLU A CA 1
ATOM 1896 C C . GLU A 1 239 ? 33.281 19.141 -3.594 1 23.41 239 GLU A C 1
ATOM 1898 O O . GLU A 1 239 ? 33.844 18.297 -4.289 1 23.41 239 GLU A O 1
ATOM 1903 N N . LYS A 1 240 ? 32.562 20.156 -4.203 1 23.92 240 LYS A N 1
ATOM 1904 C CA . LYS A 1 240 ? 32.781 20.766 -5.512 1 23.92 240 LYS A CA 1
ATOM 1905 C C . LYS A 1 240 ? 34.281 21.078 -5.703 1 23.92 240 LYS A C 1
ATOM 1907 O O . LYS A 1 240 ? 34.844 21.875 -4.945 1 23.92 240 LYS A O 1
ATOM 1912 N N . LEU A 1 241 ? 35 20.188 -6.289 1 21.91 241 LEU A N 1
ATOM 1913 C CA . LEU A 1 241 ? 36.219 20.719 -6.883 1 21.91 241 LEU A CA 1
ATOM 1914 C C . LEU A 1 241 ? 35.938 21.859 -7.836 1 21.91 241 LEU A C 1
ATOM 1916 O O . LEU A 1 241 ? 35.062 21.734 -8.719 1 21.91 241 LEU A O 1
ATOM 1920 N N . ASN A 1 242 ? 36.406 23.016 -7.488 1 21 242 ASN A N 1
ATOM 1921 C CA . ASN A 1 242 ? 36.812 24.031 -8.453 1 21 242 ASN A CA 1
ATOM 1922 C C . ASN A 1 242 ? 37.688 23.438 -9.555 1 21 242 ASN A C 1
ATOM 1924 O O . ASN A 1 242 ? 38.531 22.578 -9.289 1 21 242 ASN A O 1
ATOM 1928 N N . MET B 1 1 ? -6.02 -32.219 22.109 1 22.19 1 MET B N 1
ATOM 1929 C CA . MET B 1 1 ? -6.371 -32.719 20.781 1 22.19 1 MET B CA 1
ATOM 1930 C C . MET B 1 1 ? -6.707 -31.578 19.828 1 22.19 1 MET B C 1
ATOM 1932 O O . MET B 1 1 ? -7.742 -30.922 19.984 1 22.19 1 MET B O 1
ATOM 1936 N N . SER B 1 2 ? -5.844 -30.688 19.453 1 29.23 2 SER B N 1
ATOM 1937 C CA . SER B 1 2 ? -5.961 -29.391 18.812 1 29.23 2 SER B CA 1
ATOM 1938 C C . SER B 1 2 ? -6.785 -29.469 17.531 1 29.23 2 SER B C 1
ATOM 1940 O O . SER B 1 2 ? -6.656 -30.422 16.766 1 29.23 2 SER B O 1
ATOM 1942 N N . SER B 1 3 ? -8.031 -29.141 17.484 1 30.55 3 SER B N 1
ATOM 1943 C CA . SER B 1 3 ? -9.023 -29.328 16.438 1 30.55 3 SER B CA 1
ATOM 1944 C C . SER B 1 3 ? -8.461 -28.953 15.07 1 30.55 3 SER B C 1
ATOM 1946 O O . SER B 1 3 ? -8.461 -27.781 14.688 1 30.55 3 SER B O 1
ATOM 1948 N N . ILE B 1 4 ? -7.316 -29.359 14.656 1 37.97 4 ILE B N 1
ATOM 1949 C CA . ILE B 1 4 ? -6.816 -29.453 13.289 1 37.97 4 ILE B CA 1
ATOM 1950 C C . ILE B 1 4 ? -7.969 -29.766 12.336 1 37.97 4 ILE B C 1
ATOM 1952 O O . ILE B 1 4 ? -8.5 -30.875 12.336 1 37.97 4 ILE B O 1
ATOM 1956 N N . GLN B 1 5 ? -8.883 -28.969 12.148 1 43.12 5 GLN B N 1
ATOM 1957 C CA . GLN B 1 5 ? -10.062 -29.234 11.328 1 43.12 5 GLN B CA 1
ATOM 1958 C C . GLN B 1 5 ? -9.672 -29.844 9.984 1 43.12 5 GLN B C 1
ATOM 1960 O O . GLN B 1 5 ? -8.891 -29.25 9.227 1 43.12 5 GLN B O 1
ATOM 1965 N N . ASN B 1 6 ? -9.492 -31.109 9.812 1 47 6 ASN B N 1
ATOM 1966 C CA . ASN B 1 6 ? -9.367 -32.031 8.68 1 47 6 ASN B CA 1
ATOM 1967 C C . ASN B 1 6 ? -10.125 -31.516 7.465 1 47 6 ASN B C 1
ATOM 1969 O O . ASN B 1 6 ? -11.336 -31.281 7.539 1 47 6 ASN B O 1
ATOM 1973 N N . ILE B 1 7 ? -9.312 -30.781 6.664 1 57.25 7 ILE B N 1
ATOM 1974 C CA . ILE B 1 7 ? -10.023 -30.516 5.414 1 57.25 7 ILE B CA 1
ATOM 1975 C C . ILE B 1 7 ? -10.523 -31.828 4.816 1 57.25 7 ILE B C 1
ATOM 1977 O O . ILE B 1 7 ? -9.766 -32.781 4.68 1 57.25 7 ILE B O 1
ATOM 1981 N N . THR B 1 8 ? -11.758 -32.031 4.82 1 63.09 8 THR B N 1
ATOM 1982 C CA . THR B 1 8 ? -12.43 -33.188 4.25 1 63.09 8 THR B CA 1
ATOM 1983 C C . THR B 1 8 ? -12.234 -33.219 2.736 1 63.09 8 THR B C 1
ATOM 1985 O O . THR B 1 8 ? -11.797 -32.25 2.129 1 63.09 8 THR B O 1
ATOM 1988 N N . THR B 1 9 ? -12.242 -34.438 2.188 1 66.5 9 THR B N 1
ATOM 1989 C CA . THR B 1 9 ? -12.203 -34.656 0.743 1 66.5 9 THR B CA 1
ATOM 1990 C C . THR B 1 9 ? -13.172 -33.688 0.038 1 66.5 9 THR B C 1
ATOM 1992 O O . THR B 1 9 ? -12.859 -33.156 -1.03 1 66.5 9 THR B O 1
ATOM 1995 N N . GLU B 1 10 ? -14.289 -33.469 0.693 1 70.31 10 GLU B N 1
ATOM 1996 C CA . GLU B 1 10 ? -15.289 -32.594 0.118 1 70.31 10 GLU B CA 1
ATOM 1997 C C . GLU B 1 10 ? -14.805 -31.141 0.103 1 70.31 10 GLU B C 1
ATOM 1999 O O . GLU B 1 10 ? -15.008 -30.422 -0.877 1 70.31 10 GLU B O 1
ATOM 2004 N N . GLU B 1 11 ? -14.172 -30.844 1.124 1 71.94 11 GLU B N 1
ATOM 2005 C CA . GLU B 1 11 ? -13.656 -29.484 1.213 1 71.94 11 GLU B CA 1
ATOM 2006 C C . GLU B 1 11 ? -12.547 -29.234 0.192 1 71.94 11 GLU B C 1
ATOM 2008 O O . GLU B 1 11 ? -12.469 -28.172 -0.409 1 71.94 11 GLU B O 1
ATOM 2013 N N . THR B 1 12 ? -11.875 -30.266 0.054 1 73 12 THR B N 1
ATOM 2014 C CA . THR B 1 12 ? -10.789 -30.172 -0.92 1 73 12 THR B CA 1
ATOM 2015 C C . THR B 1 12 ? -11.352 -30.031 -2.334 1 73 12 THR B C 1
ATOM 2017 O O . THR B 1 12 ? -10.844 -29.234 -3.131 1 73 12 THR B O 1
ATOM 2020 N N . ALA B 1 13 ? -12.32 -30.797 -2.57 1 75.38 13 ALA B N 1
ATOM 2021 C CA . ALA B 1 13 ? -12.953 -30.719 -3.883 1 75.38 13 ALA B CA 1
ATOM 2022 C C . ALA B 1 13 ? -13.555 -29.328 -4.121 1 75.38 13 ALA B C 1
ATOM 2024 O O . ALA B 1 13 ? -13.484 -28.797 -5.234 1 75.38 13 ALA B O 1
ATOM 2025 N N . LEU B 1 14 ? -14.102 -28.812 -3.133 1 77.56 14 LEU B N 1
ATOM 2026 C CA . LEU B 1 14 ? -14.688 -27.484 -3.252 1 77.56 14 LEU B CA 1
ATOM 2027 C C . LEU B 1 14 ? -13.609 -26.438 -3.512 1 77.56 14 LEU B C 1
ATOM 2029 O O . LEU B 1 14 ? -13.797 -25.531 -4.328 1 77.56 14 LEU B O 1
ATOM 2033 N N . ILE B 1 15 ? -12.508 -26.578 -2.871 1 79.31 15 ILE B N 1
ATOM 2034 C CA . ILE B 1 15 ? -11.398 -25.641 -3.041 1 79.31 15 ILE B CA 1
ATOM 2035 C C . ILE B 1 15 ? -10.875 -25.734 -4.473 1 79.31 15 ILE B C 1
ATOM 2037 O O . ILE B 1 15 ? -10.625 -24.703 -5.109 1 79.31 15 ILE B O 1
ATOM 2041 N N . GLU B 1 16 ? -10.812 -26.891 -4.91 1 78.31 16 GLU B N 1
ATOM 2042 C CA . GLU B 1 16 ? -10.336 -27.094 -6.273 1 78.31 16 GLU B CA 1
ATOM 2043 C C . GLU B 1 16 ? -11.281 -26.453 -7.289 1 78.31 16 GLU B C 1
ATOM 2045 O O . GLU B 1 16 ? -10.836 -25.859 -8.273 1 78.31 16 GLU B O 1
ATOM 2050 N N . GLU B 1 17 ? -12.492 -26.656 -7.02 1 82.12 17 GLU B N 1
ATOM 2051 C CA . GLU B 1 17 ? -13.492 -26.094 -7.918 1 82.12 17 GLU B CA 1
ATOM 2052 C C . GLU B 1 17 ? -13.422 -24.562 -7.93 1 82.12 17 GLU B C 1
ATOM 2054 O O . GLU B 1 17 ? -13.523 -23.938 -8.992 1 82.12 17 GLU B O 1
ATOM 2059 N N . VAL B 1 18 ? -13.281 -24.031 -6.809 1 83.12 18 VAL B N 1
ATOM 2060 C CA . VAL B 1 18 ? -13.211 -22.578 -6.695 1 83.12 18 VAL B CA 1
ATOM 2061 C C . VAL B 1 18 ? -11.961 -22.062 -7.398 1 83.12 18 VAL B C 1
ATOM 2063 O O . VAL B 1 18 ? -12.023 -21.094 -8.148 1 83.12 18 VAL B O 1
ATOM 2066 N N . ILE B 1 19 ? -10.898 -22.719 -7.23 1 84 19 ILE B N 1
ATOM 2067 C CA . ILE B 1 19 ? -9.633 -22.312 -7.836 1 84 19 ILE B CA 1
ATOM 2068 C C . ILE B 1 19 ? -9.727 -22.453 -9.352 1 84 19 ILE B C 1
ATOM 2070 O O . ILE B 1 19 ? -9.297 -21.562 -10.086 1 84 19 ILE B O 1
ATOM 2074 N N . ALA B 1 20 ? -10.289 -23.516 -9.766 1 81.56 20 ALA B N 1
ATOM 2075 C CA . ALA B 1 20 ? -10.43 -23.734 -11.203 1 81.56 20 ALA B CA 1
ATOM 2076 C C . ALA B 1 20 ? -11.297 -22.656 -11.844 1 81.56 20 ALA B C 1
ATOM 2078 O O . ALA B 1 20 ? -11.062 -22.25 -12.984 1 81.56 20 ALA B O 1
ATOM 2079 N N . LYS B 1 21 ? -12.18 -22.219 -11.117 1 83.44 21 LYS B N 1
ATOM 2080 C CA . LYS B 1 21 ? -13.133 -21.25 -11.648 1 83.44 21 LYS B CA 1
ATOM 2081 C C . LYS B 1 21 ? -12.562 -19.844 -11.594 1 83.44 21 LYS B C 1
ATOM 2083 O O . LYS B 1 21 ? -12.672 -19.078 -12.562 1 83.44 21 LYS B O 1
ATOM 2088 N N . TYR B 1 22 ? -11.938 -19.469 -10.523 1 85.31 22 TYR B N 1
ATOM 2089 C CA . TYR B 1 22 ? -11.625 -18.062 -10.297 1 85.31 22 TYR B CA 1
ATOM 2090 C C . TYR B 1 22 ? -10.133 -17.812 -10.453 1 85.31 22 TYR B C 1
ATOM 2092 O O . TYR B 1 22 ? -9.719 -16.672 -10.68 1 85.31 22 TYR B O 1
ATOM 2100 N N . CYS B 1 23 ? -9.312 -18.75 -10.312 1 85.88 23 CYS B N 1
ATOM 2101 C CA . CYS B 1 23 ? -7.863 -18.609 -10.383 1 85.88 23 CYS B CA 1
ATOM 2102 C C . CYS B 1 23 ? -7.203 -19.906 -10.828 1 85.88 23 CYS B C 1
ATOM 2104 O O . CYS B 1 23 ? -6.449 -20.516 -10.07 1 85.88 23 CYS B O 1
ATOM 2106 N N . PRO B 1 24 ? -7.523 -20.25 -12.008 1 83.44 24 PRO B N 1
ATOM 2107 C CA . PRO B 1 24 ? -6.941 -21.516 -12.461 1 83.44 24 PRO B CA 1
ATOM 2108 C C . PRO B 1 24 ? -5.414 -21.516 -12.406 1 83.44 24 PRO B C 1
ATOM 2110 O O . PRO B 1 24 ? -4.781 -20.5 -12.742 1 83.44 24 PRO B O 1
ATOM 2113 N N . MET B 1 25 ? -4.891 -22.609 -11.859 1 83 25 MET B N 1
ATOM 2114 C CA . MET B 1 25 ? -3.457 -22.844 -11.758 1 83 25 MET B CA 1
ATOM 2115 C C . MET B 1 25 ? -3.072 -24.156 -12.453 1 83 25 MET B C 1
ATOM 2117 O O . MET B 1 25 ? -3.715 -25.188 -12.25 1 83 25 MET B O 1
ATOM 2121 N N . LYS B 1 26 ? -2.057 -24.016 -13.297 1 79.75 26 LYS B N 1
ATOM 2122 C CA . LYS B 1 26 ? -1.7 -25.203 -14.07 1 79.75 26 LYS B CA 1
ATOM 2123 C C . LYS B 1 26 ? -0.193 -25.281 -14.297 1 79.75 26 LYS B C 1
ATOM 2125 O O . LYS B 1 26 ? 0.471 -24.25 -14.438 1 79.75 26 LYS B O 1
ATOM 2130 N N . ASN B 1 27 ? 0.239 -26.5 -14.211 1 86.5 27 ASN B N 1
ATOM 2131 C CA . ASN B 1 27 ? 1.58 -26.734 -14.742 1 86.5 27 ASN B CA 1
ATOM 2132 C C . ASN B 1 27 ? 1.586 -26.75 -16.266 1 86.5 27 ASN B C 1
ATOM 2134 O O . ASN B 1 27 ? 0.856 -27.531 -16.891 1 86.5 27 ASN B O 1
ATOM 2138 N N . ILE B 1 28 ? 2.361 -25.938 -16.875 1 86.69 28 ILE B N 1
ATOM 2139 C CA . ILE B 1 28 ? 2.262 -25.812 -18.328 1 86.69 28 ILE B CA 1
ATOM 2140 C C . ILE B 1 28 ? 3.545 -26.312 -18.969 1 86.69 28 ILE B C 1
ATOM 2142 O O . ILE B 1 28 ? 3.766 -26.094 -20.172 1 86.69 28 ILE B O 1
ATOM 2146 N N . GLY B 1 29 ? 4.383 -26.922 -18.203 1 87.75 29 GLY B N 1
ATOM 2147 C CA . GLY B 1 29 ? 5.609 -27.453 -18.766 1 87.75 29 GLY B CA 1
ATOM 2148 C C . GLY B 1 29 ? 6.844 -27.094 -17.969 1 87.75 29 GLY B C 1
ATOM 2149 O O . GLY B 1 29 ? 6.809 -27.078 -16.734 1 87.75 29 GLY B O 1
ATOM 2150 N N . PHE B 1 30 ? 7.949 -26.984 -18.797 1 93.5 30 PHE B N 1
ATOM 2151 C CA . PHE B 1 30 ? 9.242 -26.734 -18.188 1 93.5 30 PHE B CA 1
ATOM 2152 C C . PHE B 1 30 ? 9.977 -25.609 -18.906 1 93.5 30 PHE B C 1
ATOM 2154 O O . PHE B 1 30 ? 9.781 -25.406 -20.109 1 93.5 30 PHE B O 1
ATOM 2161 N N . ASP B 1 31 ? 10.719 -24.875 -18.109 1 95.94 31 ASP B N 1
ATOM 2162 C CA . ASP B 1 31 ? 11.57 -23.906 -18.781 1 95.94 31 ASP B CA 1
ATOM 2163 C C . ASP B 1 31 ? 12.844 -24.562 -19.312 1 95.94 31 ASP B C 1
ATOM 2165 O O . ASP B 1 31 ? 12.984 -25.781 -19.25 1 95.94 31 ASP B O 1
ATOM 2169 N N . LYS B 1 32 ? 13.734 -23.734 -19.891 1 96.12 32 LYS B N 1
ATOM 2170 C CA . LYS B 1 32 ? 14.914 -24.25 -20.562 1 96.12 32 LYS B CA 1
ATOM 2171 C C . LYS B 1 32 ? 15.875 -24.906 -19.578 1 96.12 32 LYS B C 1
ATOM 2173 O O . LYS B 1 32 ? 16.719 -25.703 -19.969 1 96.12 32 LYS B O 1
ATOM 2178 N N . GLU B 1 33 ? 15.727 -24.656 -18.219 1 96.62 33 GLU B N 1
ATOM 2179 C CA . GLU B 1 33 ? 16.562 -25.234 -17.188 1 96.62 33 GLU B CA 1
ATOM 2180 C C . GLU B 1 33 ? 15.898 -26.469 -16.578 1 96.62 33 GLU B C 1
ATOM 2182 O O . GLU B 1 33 ? 16.438 -27.078 -15.648 1 96.62 33 GLU B O 1
ATOM 2187 N N . GLY B 1 34 ? 14.742 -26.812 -17.094 1 95.94 34 GLY B N 1
ATOM 2188 C CA . GLY B 1 34 ? 14.047 -28 -16.609 1 95.94 34 GLY B CA 1
ATOM 2189 C C . GLY B 1 34 ? 13.133 -27.719 -15.438 1 95.94 34 GLY B C 1
ATOM 2190 O O . GLY B 1 34 ? 12.586 -28.641 -14.836 1 95.94 34 GLY B O 1
ATOM 2191 N N . ARG B 1 35 ? 12.961 -26.5 -15.102 1 96.56 35 ARG B N 1
ATOM 2192 C CA . ARG B 1 35 ? 12.117 -26.156 -13.969 1 96.56 35 ARG B CA 1
ATOM 2193 C C . ARG B 1 35 ? 10.641 -26.172 -14.359 1 96.56 35 ARG B C 1
ATOM 2195 O O . ARG B 1 35 ? 10.281 -25.688 -15.438 1 96.56 35 ARG B O 1
ATOM 2202 N N . PRO B 1 36 ? 9.812 -26.734 -13.461 1 94.62 36 PRO B N 1
ATOM 2203 C CA . PRO B 1 36 ? 8.375 -26.688 -13.742 1 94.62 36 PRO B CA 1
ATOM 2204 C C . PRO B 1 36 ? 7.844 -25.266 -13.828 1 94.62 36 PRO B C 1
ATOM 2206 O O . PRO B 1 36 ? 8.273 -24.391 -13.07 1 94.62 36 PRO B O 1
ATOM 2209 N N . LEU B 1 37 ? 6.953 -25.062 -14.805 1 94.06 37 LEU B N 1
ATOM 2210 C CA . LEU B 1 37 ? 6.277 -23.797 -15 1 94.06 37 LEU B CA 1
ATOM 2211 C C . LEU B 1 37 ? 4.844 -23.844 -14.484 1 94.06 37 LEU B C 1
ATOM 2213 O O . LEU B 1 37 ? 4.039 -24.656 -14.961 1 94.06 37 LEU B O 1
ATOM 2217 N N . ILE B 1 38 ? 4.59 -23.031 -13.508 1 91.94 38 ILE B N 1
ATOM 2218 C CA . ILE B 1 38 ? 3.236 -22.953 -12.969 1 91.94 38 ILE B CA 1
ATOM 2219 C C . ILE B 1 38 ? 2.562 -21.672 -13.438 1 91.94 38 ILE B C 1
ATOM 2221 O O . ILE B 1 38 ? 3.045 -20.562 -13.156 1 91.94 38 ILE B O 1
ATOM 2225 N N . TYR B 1 39 ? 1.488 -21.844 -14.141 1 91.75 39 TYR B N 1
ATOM 2226 C CA . TYR B 1 39 ? 0.71 -20.719 -14.625 1 91.75 39 TYR B CA 1
ATOM 2227 C C . TYR B 1 39 ? -0.489 -20.453 -13.727 1 91.75 39 TYR B C 1
ATOM 2229 O O . TYR B 1 39 ? -1.237 -21.375 -13.391 1 91.75 39 TYR B O 1
ATOM 2237 N N . ILE B 1 40 ? -0.589 -19.203 -13.336 1 90.19 40 ILE B N 1
ATOM 2238 C CA . ILE B 1 40 ? -1.715 -18.766 -12.523 1 90.19 40 ILE B CA 1
ATOM 2239 C C . ILE B 1 40 ? -2.484 -17.672 -13.25 1 90.19 40 ILE B C 1
ATOM 2241 O O . ILE B 1 40 ? -1.9 -16.672 -13.68 1 90.19 40 ILE B O 1
ATOM 2245 N N . ASP B 1 41 ? -3.756 -17.859 -13.375 1 88.5 41 ASP B N 1
ATOM 2246 C CA . ASP B 1 41 ? -4.59 -16.859 -14.023 1 88.5 41 ASP B CA 1
ATOM 2247 C C . ASP B 1 41 ? -5.359 -16.031 -12.992 1 88.5 41 ASP B C 1
ATOM 2249 O O . ASP B 1 41 ? -6.398 -16.469 -12.5 1 88.5 41 ASP B O 1
ATOM 2253 N N . MET B 1 42 ? -4.914 -14.805 -12.766 1 84.62 42 MET B N 1
ATOM 2254 C CA . MET B 1 42 ? -5.535 -13.914 -11.789 1 84.62 42 MET B CA 1
ATOM 2255 C C . MET B 1 42 ? -6.5 -12.945 -12.469 1 84.62 42 MET B C 1
ATOM 2257 O O . MET B 1 42 ? -7.012 -12.023 -11.836 1 84.62 42 MET B O 1
ATOM 2261 N N . SER B 1 43 ? -6.527 -13.062 -13.75 1 75.19 43 SER B N 1
ATOM 2262 C CA . SER B 1 43 ? -7.402 -12.172 -14.508 1 75.19 43 SER B CA 1
ATOM 2263 C C . SER B 1 43 ? -8.875 -12.469 -14.219 1 75.19 43 SER B C 1
ATOM 2265 O O . SER B 1 43 ? -9.742 -11.625 -14.461 1 75.19 43 SER B O 1
ATOM 2267 N N . ALA B 1 44 ? -8.984 -13.641 -13.727 1 66.19 44 ALA B N 1
ATOM 2268 C CA . ALA B 1 44 ? -10.375 -14 -13.453 1 66.19 44 ALA B CA 1
ATOM 2269 C C . ALA B 1 44 ? -10.945 -13.172 -12.312 1 66.19 44 ALA B C 1
ATOM 2271 O O . ALA B 1 44 ? -10.258 -12.305 -11.766 1 66.19 44 ALA B O 1
ATOM 2272 N N . ASP B 1 45 ? -12.164 -13.297 -11.883 1 70.75 45 ASP B N 1
ATOM 2273 C CA . ASP B 1 45 ? -12.93 -12.562 -10.883 1 70.75 45 ASP B CA 1
ATOM 2274 C C . ASP B 1 45 ? -12.281 -12.68 -9.5 1 70.75 45 ASP B C 1
ATOM 2276 O O . ASP B 1 45 ? -12.602 -13.586 -8.734 1 70.75 45 ASP B O 1
ATOM 2280 N N . SER B 1 46 ? -11.305 -11.812 -9.273 1 74.75 46 SER B N 1
ATOM 2281 C CA . SER B 1 46 ? -10.656 -11.82 -7.961 1 74.75 46 SER B CA 1
ATOM 2282 C C . SER B 1 46 ? -11.68 -11.633 -6.844 1 74.75 46 SER B C 1
ATOM 2284 O O . SER B 1 46 ? -11.508 -12.18 -5.746 1 74.75 46 SER B O 1
ATOM 2286 N N . LYS B 1 47 ? -12.664 -10.867 -7.184 1 78.5 47 LYS B N 1
ATOM 2287 C CA . LYS B 1 47 ? -13.734 -10.719 -6.199 1 78.5 47 LYS B CA 1
ATOM 2288 C C . LYS B 1 47 ? -14.43 -12.055 -5.945 1 78.5 47 LYS B C 1
ATOM 2290 O O . LYS B 1 47 ? -14.703 -12.406 -4.797 1 78.5 47 LYS B O 1
ATOM 2295 N N . GLY B 1 48 ? -14.633 -12.727 -7.027 1 82 48 GLY B N 1
ATOM 2296 C CA . GLY B 1 48 ? -15.211 -14.047 -6.883 1 82 48 GLY B CA 1
ATOM 2297 C C . GLY B 1 48 ? -14.336 -15.008 -6.109 1 82 48 GLY B C 1
ATOM 2298 O O . GLY B 1 48 ? -14.82 -15.781 -5.285 1 82 48 GLY B O 1
ATOM 2299 N N . LEU B 1 49 ? -13.062 -14.898 -6.246 1 84.06 49 LEU B N 1
ATOM 2300 C CA . LEU B 1 49 ? -12.109 -15.766 -5.559 1 84.06 49 LEU B CA 1
ATOM 2301 C C . LEU B 1 49 ? -12.117 -15.5 -4.059 1 84.06 49 LEU B C 1
ATOM 2303 O O . LEU B 1 49 ? -12.32 -16.422 -3.26 1 84.06 49 LEU B O 1
ATOM 2307 N N . THR B 1 50 ? -11.961 -14.234 -3.719 1 82.5 50 THR B N 1
ATOM 2308 C CA . THR B 1 50 ? -11.797 -13.875 -2.314 1 82.5 50 THR B CA 1
ATOM 2309 C C . THR B 1 50 ? -13.102 -14.047 -1.552 1 82.5 50 THR B C 1
ATOM 2311 O O . THR B 1 50 ? -13.102 -14.211 -0.33 1 82.5 50 THR B O 1
ATOM 2314 N N . SER B 1 51 ? -14.172 -14.086 -2.297 1 84.5 51 SER B N 1
ATOM 2315 C CA . SER B 1 51 ? -15.469 -14.273 -1.659 1 84.5 51 SER B CA 1
ATOM 2316 C C . SER B 1 51 ? -15.82 -15.758 -1.545 1 84.5 51 SER B C 1
ATOM 2318 O O . SER B 1 51 ? -16.734 -16.125 -0.81 1 84.5 51 SER B O 1
ATOM 2320 N N . SER B 1 52 ? -15.047 -16.609 -2.193 1 85 52 SER B N 1
ATOM 2321 C CA . SER B 1 52 ? -15.461 -18 -2.297 1 85 52 SER B CA 1
ATOM 2322 C C . SER B 1 52 ? -14.484 -18.922 -1.577 1 85 52 SER B C 1
ATOM 2324 O O . SER B 1 52 ? -14.75 -20.125 -1.42 1 85 52 SER B O 1
ATOM 2326 N N . ILE B 1 53 ? -13.344 -18.391 -1.175 1 83 53 ILE B N 1
ATOM 2327 C CA . ILE B 1 53 ? -12.336 -19.25 -0.565 1 83 53 ILE B CA 1
ATOM 2328 C C . ILE B 1 53 ? -11.664 -18.516 0.593 1 83 53 ILE B C 1
ATOM 2330 O O . ILE B 1 53 ? -11.477 -17.297 0.536 1 83 53 ILE B O 1
ATOM 2334 N N . LYS B 1 54 ? -11.398 -19.281 1.593 1 81.31 54 LYS B N 1
ATOM 2335 C CA . LYS B 1 54 ? -10.594 -18.703 2.672 1 81.31 54 LYS B CA 1
ATOM 2336 C C . LYS B 1 54 ? -9.156 -18.453 2.217 1 81.31 54 LYS B C 1
ATOM 2338 O O . LYS B 1 54 ? -8.594 -19.25 1.464 1 81.31 54 LYS B O 1
ATOM 2343 N N . ARG B 1 55 ? -8.609 -17.375 2.754 1 82.12 55 ARG B N 1
ATOM 2344 C CA . ARG B 1 55 ? -7.242 -17 2.398 1 82.12 55 ARG B CA 1
ATOM 2345 C C . ARG B 1 55 ? -6.27 -18.141 2.676 1 82.12 55 ARG B C 1
ATOM 2347 O O . ARG B 1 55 ? -5.395 -18.438 1.856 1 82.12 55 ARG B O 1
ATOM 2354 N N . ALA B 1 56 ? -6.484 -18.797 3.795 1 76.81 56 ALA B N 1
ATOM 2355 C CA . ALA B 1 56 ? -5.598 -19.891 4.191 1 76.81 56 ALA B CA 1
ATOM 2356 C C . ALA B 1 56 ? -5.664 -21.047 3.191 1 76.81 56 ALA B C 1
ATOM 2358 O O . ALA B 1 56 ? -4.641 -21.656 2.869 1 76.81 56 ALA B O 1
ATOM 2359 N N . ASP B 1 57 ? -6.828 -21.281 2.717 1 80.19 57 ASP B N 1
ATOM 2360 C CA . ASP B 1 57 ? -7.02 -22.375 1.776 1 80.19 57 ASP B CA 1
ATOM 2361 C C . ASP B 1 57 ? -6.363 -22.062 0.432 1 80.19 57 ASP B C 1
ATOM 2363 O O . ASP B 1 57 ? -5.801 -22.953 -0.209 1 80.19 57 ASP B O 1
ATOM 2367 N N . PHE B 1 58 ? -6.445 -20.906 0.103 1 84.56 58 PHE B N 1
ATOM 2368 C CA . PHE B 1 58 ? -5.789 -20.484 -1.133 1 84.56 58 PHE B CA 1
ATOM 2369 C C . PHE B 1 58 ? -4.277 -20.672 -1.029 1 84.56 58 PHE B C 1
ATOM 2371 O O . PHE B 1 58 ? -3.65 -21.219 -1.934 1 84.56 58 PHE B O 1
ATOM 2378 N N . ILE B 1 59 ? -3.754 -20.25 -0.011 1 83 59 ILE B N 1
ATOM 2379 C CA . ILE B 1 59 ? -2.316 -20.344 0.21 1 83 59 ILE B CA 1
ATOM 2380 C C . ILE B 1 59 ? -1.901 -21.812 0.291 1 83 59 ILE B C 1
ATOM 2382 O O . ILE B 1 59 ? -0.877 -22.203 -0.271 1 83 59 ILE B O 1
ATOM 2386 N N . ARG B 1 60 ? -2.705 -22.5 0.922 1 79.88 60 ARG B N 1
ATOM 2387 C CA . ARG B 1 60 ? -2.438 -23.938 1.023 1 79.88 60 ARG B CA 1
ATOM 2388 C C . ARG B 1 60 ? -2.391 -24.578 -0.356 1 79.88 60 ARG B C 1
ATOM 2390 O O . ARG B 1 60 ? -1.553 -25.438 -0.614 1 79.88 60 ARG B O 1
ATOM 2397 N N . PHE B 1 61 ? -3.293 -24.203 -1.077 1 82.62 61 PHE B N 1
ATOM 2398 C CA . PHE B 1 61 ? -3.322 -24.719 -2.438 1 82.62 61 PHE B CA 1
ATOM 2399 C C . PHE B 1 61 ? -2.055 -24.344 -3.191 1 82.62 61 PHE B C 1
ATOM 2401 O O . PHE B 1 61 ? -1.522 -25.141 -3.965 1 82.62 61 PHE B O 1
ATOM 2408 N N . GLY B 1 62 ? -1.629 -23.188 -3.039 1 84.38 62 GLY B N 1
ATOM 2409 C CA . GLY B 1 62 ? -0.37 -22.781 -3.637 1 84.38 62 GLY B CA 1
ATOM 2410 C C . GLY B 1 62 ? 0.816 -23.594 -3.16 1 84.38 62 GLY B C 1
ATOM 2411 O O . GLY B 1 62 ? 1.641 -24.031 -3.967 1 84.38 62 GLY B O 1
ATOM 2412 N N . CYS B 1 63 ? 0.869 -23.812 -1.943 1 83.06 63 CYS B N 1
ATOM 2413 C CA . CYS B 1 63 ? 1.939 -24.625 -1.377 1 83.06 63 CYS B CA 1
ATOM 2414 C C . CYS B 1 63 ? 1.888 -26.047 -1.918 1 83.06 63 CYS B C 1
ATOM 2416 O O . CYS B 1 63 ? 2.926 -26.625 -2.232 1 83.06 63 CYS B O 1
ATOM 2418 N N . TRP B 1 64 ? 0.714 -26.469 -1.983 1 80.75 64 TRP B N 1
ATOM 2419 C CA . TRP B 1 64 ? 0.516 -27.797 -2.553 1 80.75 64 TRP B CA 1
ATOM 2420 C C . TRP B 1 64 ? 1.031 -27.844 -3.988 1 80.75 64 TRP B C 1
ATOM 2422 O O . TRP B 1 64 ? 1.647 -28.844 -4.391 1 80.75 64 TRP B O 1
ATOM 2432 N N . THR B 1 65 ? 0.719 -26.906 -4.664 1 84.31 65 THR B N 1
ATOM 2433 C CA . THR B 1 65 ? 1.168 -26.844 -6.051 1 84.31 65 THR B CA 1
ATOM 2434 C C . THR B 1 65 ? 2.691 -26.906 -6.129 1 84.31 65 THR B C 1
ATOM 2436 O O . THR B 1 65 ? 3.242 -27.625 -6.969 1 84.31 65 THR B O 1
ATOM 2439 N N . VAL B 1 66 ? 3.354 -26.281 -5.266 1 85.12 66 VAL B N 1
ATOM 2440 C CA . VAL B 1 66 ? 4.812 -26.281 -5.23 1 85.12 66 VAL B CA 1
ATOM 2441 C C . VAL B 1 66 ? 5.324 -27.656 -4.828 1 85.12 66 VAL B C 1
ATOM 2443 O O . VAL B 1 66 ? 6.234 -28.203 -5.461 1 85.12 66 VAL B O 1
ATOM 2446 N N . GLU B 1 67 ? 4.738 -28.219 -3.85 1 81.81 67 GLU B N 1
ATOM 2447 C CA . GLU B 1 67 ? 5.145 -29.531 -3.373 1 81.81 67 GLU B CA 1
ATOM 2448 C C . GLU B 1 67 ? 4.918 -30.594 -4.441 1 81.81 67 GLU B C 1
ATOM 2450 O O . GLU B 1 67 ? 5.727 -31.516 -4.59 1 81.81 67 GLU B O 1
ATOM 2455 N N . ASN B 1 68 ? 3.838 -30.469 -5.066 1 81.19 68 ASN B N 1
ATOM 2456 C CA . ASN B 1 68 ? 3.518 -31.422 -6.121 1 81.19 68 ASN B 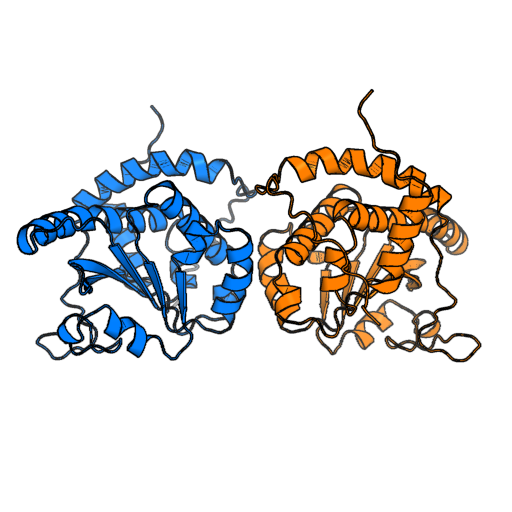CA 1
ATOM 2457 C C . ASN B 1 68 ? 4.508 -31.328 -7.281 1 81.19 68 ASN B C 1
ATOM 2459 O O . ASN B 1 68 ? 4.68 -32.281 -8.031 1 81.19 68 ASN B O 1
ATOM 2463 N N . SER B 1 69 ? 5.098 -30.266 -7.402 1 87.56 69 SER B N 1
ATOM 2464 C CA . SER B 1 69 ? 6.078 -30.078 -8.469 1 87.56 69 SER B CA 1
ATOM 2465 C C . SER B 1 69 ? 7.391 -30.781 -8.133 1 87.56 69 SER B C 1
ATOM 2467 O O . SER B 1 69 ? 8.266 -30.906 -8.992 1 87.56 69 SER B O 1
ATOM 2469 N N . THR B 1 70 ? 7.535 -31.281 -6.91 1 87.06 70 THR B N 1
ATOM 2470 C CA . THR B 1 70 ? 8.773 -31.922 -6.48 1 87.06 70 THR B CA 1
ATOM 2471 C C . THR B 1 70 ? 9.016 -33.188 -7.273 1 87.06 70 THR B C 1
ATOM 2473 O O . THR B 1 70 ? 10.148 -33.469 -7.68 1 87.06 70 THR B O 1
ATOM 2476 N N . GLU B 1 71 ? 7.965 -33.906 -7.438 1 85.62 71 GLU B N 1
ATOM 2477 C CA . GLU B 1 71 ? 8.109 -35.156 -8.211 1 85.62 71 GLU B CA 1
ATOM 2478 C C . GLU B 1 71 ? 8.523 -34.844 -9.648 1 85.62 71 GLU B C 1
ATOM 2480 O O . GLU B 1 71 ? 9.336 -35.562 -10.227 1 85.62 71 GLU B O 1
ATOM 2485 N N . MET B 1 72 ? 7.926 -33.844 -10.195 1 89.69 72 MET B N 1
ATOM 2486 C CA . MET B 1 72 ? 8.297 -33.438 -11.547 1 89.69 72 MET B CA 1
ATOM 2487 C C . MET B 1 72 ? 9.758 -33.031 -11.602 1 89.69 72 MET B C 1
ATOM 2489 O O . MET B 1 72 ? 10.461 -33.344 -12.562 1 89.69 72 MET B O 1
ATOM 2493 N N . MET B 1 73 ? 10.242 -32.438 -10.609 1 93.31 73 MET B N 1
ATOM 2494 C CA . MET B 1 73 ? 11.625 -31.969 -10.539 1 93.31 73 MET B CA 1
ATOM 2495 C C . MET B 1 73 ? 12.586 -33.125 -10.43 1 93.31 73 MET B C 1
ATOM 2497 O O . MET B 1 73 ? 13.641 -33.156 -11.07 1 93.31 73 MET B O 1
ATOM 2501 N N . LYS B 1 74 ? 12.211 -34.094 -9.688 1 93 74 LYS B N 1
ATOM 2502 C CA . LYS B 1 74 ? 13.039 -35.281 -9.547 1 93 74 LYS B CA 1
ATOM 2503 C C . LYS B 1 74 ? 13.188 -36 -10.875 1 93 74 LYS B C 1
ATOM 2505 O O . LYS B 1 74 ? 14.297 -36.375 -11.273 1 93 74 LYS B O 1
ATOM 2510 N N . LYS B 1 75 ? 12.055 -36.188 -11.484 1 92.69 75 LYS B N 1
ATOM 2511 C CA . LYS B 1 75 ? 12.062 -36.8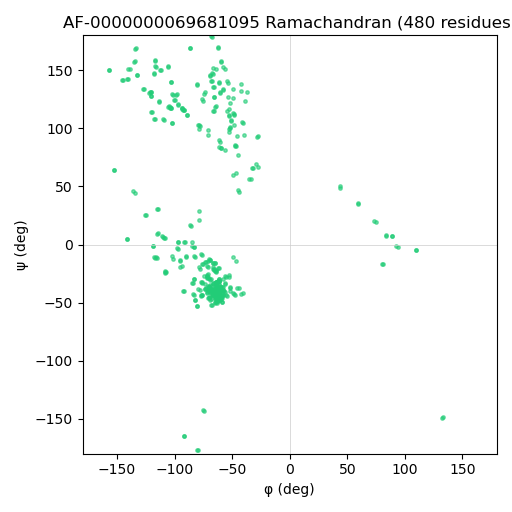44 -12.781 1 92.69 75 LYS B CA 1
ATOM 2512 C C . LYS B 1 75 ? 12.898 -36.094 -13.797 1 92.69 75 LYS B C 1
ATOM 2514 O O . LYS B 1 75 ? 13.688 -36.656 -14.539 1 92.69 75 LYS B O 1
ATOM 2519 N N . LYS B 1 76 ? 12.703 -34.844 -13.836 1 94.06 76 LYS B N 1
ATOM 2520 C CA . LYS B 1 76 ? 13.43 -34 -14.781 1 94.06 76 LYS B CA 1
ATOM 2521 C C . LYS B 1 76 ? 14.922 -33.969 -14.453 1 94.06 76 LYS B C 1
ATOM 2523 O O . LYS B 1 76 ? 15.758 -33.875 -15.359 1 94.06 76 LYS B O 1
ATOM 2528 N N . SER B 1 77 ? 15.25 -33.938 -13.148 1 95.81 77 SER B N 1
ATOM 2529 C CA . SER B 1 77 ? 16.656 -34 -12.727 1 95.81 77 SER B CA 1
ATOM 2530 C C . SER B 1 77 ? 17.344 -35.25 -13.305 1 95.81 77 SER B C 1
ATOM 2532 O O . SER B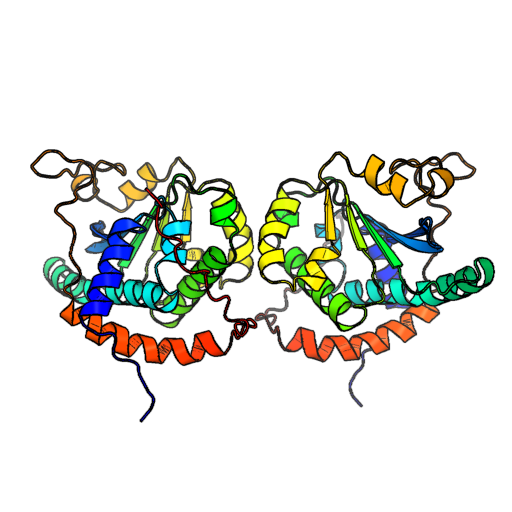 1 77 ? 18.469 -35.156 -13.805 1 95.81 77 SER B O 1
ATOM 2534 N N . LYS B 1 78 ? 16.641 -36.344 -13.242 1 96.12 78 LYS B N 1
ATOM 2535 C CA . LYS B 1 78 ? 17.172 -37.562 -13.781 1 96.12 78 LYS B CA 1
ATOM 2536 C C . LYS B 1 78 ? 17.344 -37.469 -15.297 1 96.12 78 LYS B C 1
ATOM 2538 O O . LYS B 1 78 ? 18.375 -37.906 -15.836 1 96.12 78 LYS B O 1
ATOM 2543 N N . GLU B 1 79 ? 16.375 -37 -15.914 1 95.5 79 GLU B N 1
ATOM 2544 C CA . GLU B 1 79 ? 16.391 -36.875 -17.359 1 95.5 79 GLU B CA 1
ATOM 2545 C C . GLU B 1 79 ? 17.516 -35.969 -17.844 1 95.5 79 GLU B C 1
ATOM 2547 O O . GLU B 1 79 ? 18.156 -36.25 -18.859 1 95.5 79 GLU B O 1
ATOM 2552 N N . LEU B 1 80 ? 17.781 -34.906 -17.156 1 95.75 80 LEU B N 1
ATOM 2553 C CA . LEU B 1 80 ? 18.734 -33.875 -17.609 1 95.75 80 LEU B CA 1
ATOM 2554 C C . LEU B 1 80 ? 20.109 -34.125 -17.016 1 95.75 80 LEU B C 1
ATOM 2556 O O . LEU B 1 80 ? 21.094 -33.5 -17.453 1 95.75 80 LEU B O 1
ATOM 2560 N N . GLY B 1 81 ? 20.172 -34.875 -15.992 1 96 81 GLY B N 1
ATOM 2561 C CA . GLY B 1 81 ? 21.453 -35.125 -15.336 1 96 81 GLY B CA 1
ATOM 2562 C C . GLY B 1 81 ? 21.938 -33.938 -14.516 1 96 81 GLY B C 1
ATOM 2563 O O . GLY B 1 81 ? 23.141 -33.688 -14.414 1 96 81 GLY B O 1
ATOM 2564 N N . LYS B 1 82 ? 21.031 -33.094 -14.195 1 96.12 82 LYS B N 1
ATOM 2565 C CA . LYS B 1 82 ? 21.312 -31.969 -13.32 1 96.12 82 LYS B CA 1
ATOM 2566 C C . LYS B 1 82 ? 20.234 -31.812 -12.25 1 96.12 82 LYS B C 1
ATOM 2568 O O . LYS B 1 82 ? 19.125 -32.312 -12.406 1 96.12 82 LYS B O 1
ATOM 2573 N N . HIS B 1 83 ? 20.609 -31.141 -11.156 1 96.19 83 HIS B N 1
ATOM 2574 C CA . HIS B 1 83 ? 19.672 -30.969 -10.039 1 96.19 83 HIS B CA 1
ATOM 2575 C C . HIS B 1 83 ? 18.672 -29.859 -10.336 1 96.19 83 HIS B C 1
ATOM 2577 O O . HIS B 1 83 ? 19.016 -28.688 -10.367 1 96.19 83 HIS B O 1
ATOM 2583 N N . VAL B 1 84 ? 17.516 -30.266 -10.672 1 96.81 84 VAL B N 1
ATOM 2584 C CA . VAL B 1 84 ? 16.375 -29.344 -10.836 1 96.81 84 VAL B CA 1
ATOM 2585 C C . VAL B 1 84 ? 15.586 -29.281 -9.531 1 96.81 84 VAL B C 1
ATOM 2587 O O . VAL B 1 84 ? 15.031 -30.297 -9.086 1 96.81 84 VAL B O 1
ATOM 2590 N N . TYR B 1 85 ? 15.508 -28.094 -8.898 1 95.62 85 TYR B N 1
ATOM 2591 C CA . TYR B 1 85 ? 14.906 -28.062 -7.574 1 95.62 85 TYR B CA 1
ATOM 2592 C C . TYR B 1 85 ? 14.055 -26.812 -7.391 1 95.62 85 TYR B C 1
ATOM 2594 O O . TYR B 1 85 ? 13.531 -26.562 -6.301 1 95.62 85 TYR B O 1
ATOM 2602 N N . GLN B 1 86 ? 13.922 -26 -8.523 1 97.06 86 GLN B N 1
ATOM 2603 C CA . GLN B 1 86 ? 13.164 -24.766 -8.406 1 97.06 86 GLN B CA 1
ATOM 2604 C C . GLN B 1 86 ? 11.93 -24.797 -9.305 1 97.06 86 GLN B C 1
ATOM 2606 O O . GLN B 1 86 ? 11.844 -25.609 -10.227 1 97.06 86 GLN B O 1
ATOM 2611 N N . VAL B 1 87 ? 10.969 -23.938 -8.93 1 96 87 VAL B N 1
ATOM 2612 C CA . VAL B 1 87 ? 9.789 -23.719 -9.758 1 96 87 VAL B CA 1
ATOM 2613 C C . VAL B 1 87 ? 9.742 -22.281 -10.242 1 96 87 VAL B C 1
ATOM 2615 O O . VAL B 1 87 ? 10.352 -21.391 -9.633 1 96 87 VAL B O 1
ATOM 2618 N N . VAL B 1 88 ? 9.094 -22.078 -11.391 1 96.62 88 VAL B N 1
ATOM 2619 C CA . VAL B 1 88 ? 8.875 -20.766 -11.961 1 96.62 88 VAL B CA 1
ATOM 2620 C C . VAL B 1 88 ? 7.379 -20.5 -12.102 1 96.62 88 VAL B C 1
ATOM 2622 O O . VAL B 1 88 ? 6.645 -21.344 -12.617 1 96.62 88 VAL B O 1
ATOM 2625 N N . PHE B 1 89 ? 6.961 -19.312 -11.617 1 96.12 89 PHE B N 1
ATOM 2626 C CA . PHE B 1 89 ? 5.559 -18.938 -11.719 1 96.12 89 PHE B CA 1
ATOM 2627 C C . PHE B 1 89 ? 5.359 -17.922 -12.836 1 96.12 89 PHE B C 1
ATOM 2629 O O . PHE B 1 89 ? 6.188 -17.031 -13.031 1 96.12 89 PHE B O 1
ATOM 2636 N N . ILE B 1 90 ? 4.289 -18.094 -13.547 1 95.31 90 ILE B N 1
ATOM 2637 C CA . ILE B 1 90 ? 3.768 -17.078 -14.453 1 95.31 90 ILE B CA 1
ATOM 2638 C C . ILE B 1 90 ? 2.352 -16.688 -14.039 1 95.31 90 ILE B C 1
ATOM 2640 O O . ILE B 1 90 ? 1.434 -17.5 -14.086 1 95.31 90 ILE B O 1
ATOM 2644 N N . ALA B 1 91 ? 2.203 -15.477 -13.625 1 93.81 91 ALA B N 1
ATOM 2645 C CA . ALA B 1 91 ? 0.911 -15.008 -13.133 1 93.81 91 ALA B CA 1
ATOM 2646 C C . ALA B 1 91 ? 0.333 -13.938 -14.062 1 93.81 91 ALA B C 1
ATOM 2648 O O . ALA B 1 91 ? 0.966 -12.906 -14.305 1 93.81 91 ALA B O 1
ATOM 2649 N N . ASN B 1 92 ? -0.863 -14.234 -14.539 1 91.81 92 ASN B N 1
ATOM 2650 C CA . ASN B 1 92 ? -1.543 -13.328 -15.461 1 91.81 92 ASN B CA 1
ATOM 2651 C C . ASN B 1 92 ? -2.533 -12.422 -14.727 1 91.81 92 ASN B C 1
ATOM 2653 O O . ASN B 1 92 ? -3.475 -12.914 -14.102 1 91.81 92 ASN B O 1
ATOM 2657 N N . PHE B 1 93 ? -2.371 -11.102 -14.797 1 91.81 93 PHE B N 1
ATOM 2658 C CA . PHE B 1 93 ? -3.225 -10.164 -14.086 1 91.81 93 PHE B CA 1
ATOM 2659 C C . PHE B 1 93 ? -4.027 -9.312 -15.062 1 91.81 93 PHE B C 1
ATOM 2661 O O . PHE B 1 93 ? -4.387 -8.172 -14.758 1 91.81 93 PHE B O 1
ATOM 2668 N N . ASP B 1 94 ? -4.301 -9.883 -16.125 1 88.69 94 ASP B N 1
ATOM 2669 C CA . ASP B 1 94 ? -5.055 -9.188 -17.172 1 88.69 94 ASP B CA 1
ATOM 2670 C C . ASP B 1 94 ? -6.434 -8.773 -16.672 1 88.69 94 ASP B C 1
ATOM 2672 O O . ASP B 1 94 ? -7.133 -9.57 -16.031 1 88.69 94 ASP B O 1
ATOM 2676 N N . GLY B 1 95 ? -6.77 -7.488 -16.906 1 84.5 95 GLY B N 1
ATOM 2677 C CA . GLY B 1 95 ? -8.133 -7.055 -16.656 1 84.5 95 GLY B CA 1
ATOM 2678 C C . GLY B 1 95 ? -8.391 -6.684 -15.211 1 84.5 95 GLY B C 1
ATOM 2679 O O . GLY B 1 95 ? -9.539 -6.453 -14.82 1 84.5 95 GLY B O 1
ATOM 2680 N N . MET B 1 96 ? -7.484 -6.621 -14.398 1 87.06 96 MET B N 1
ATOM 2681 C CA . MET B 1 96 ? -7.688 -6.27 -13 1 87.06 96 MET B CA 1
ATOM 2682 C C . MET B 1 96 ? -8.156 -4.824 -12.859 1 87.06 96 MET B C 1
ATOM 2684 O O . MET B 1 96 ? -7.547 -3.914 -13.422 1 87.06 96 MET B O 1
ATOM 2688 N N . THR B 1 97 ? -9.281 -4.668 -12.148 1 87.56 97 THR B N 1
ATOM 2689 C CA . THR B 1 97 ? -9.836 -3.338 -11.93 1 87.56 97 THR B CA 1
ATOM 2690 C C . THR B 1 97 ? -9.203 -2.689 -10.695 1 87.56 97 THR B C 1
ATOM 2692 O O . THR B 1 97 ? -8.555 -3.363 -9.898 1 87.56 97 THR B O 1
ATOM 2695 N N . PHE B 1 98 ? -9.516 -1.456 -10.625 1 87.5 98 PHE B N 1
ATOM 2696 C CA . PHE B 1 98 ? -9.031 -0.706 -9.469 1 87.5 98 PHE B CA 1
ATOM 2697 C C . PHE B 1 98 ? -9.562 -1.307 -8.18 1 87.5 98 PHE B C 1
ATOM 2699 O O . PHE B 1 98 ? -8.805 -1.535 -7.234 1 87.5 98 PHE B O 1
ATOM 2706 N N . ALA B 1 99 ? -10.844 -1.571 -8.18 1 87.62 99 ALA B N 1
ATOM 2707 C CA . ALA B 1 99 ? -11.508 -2.105 -6.996 1 87.62 99 ALA B CA 1
ATOM 2708 C C . ALA B 1 99 ? -10.906 -3.449 -6.59 1 87.62 99 ALA B C 1
ATOM 2710 O O . ALA B 1 99 ? -10.719 -3.719 -5.402 1 87.62 99 ALA B O 1
ATOM 2711 N N . GLN B 1 100 ? -10.562 -4.211 -7.508 1 88.12 100 GLN B N 1
ATOM 2712 C CA . GLN B 1 100 ? -9.969 -5.52 -7.238 1 88.12 100 GLN B CA 1
ATOM 2713 C C . GLN B 1 100 ? -8.547 -5.387 -6.707 1 88.12 100 GLN B C 1
ATOM 2715 O O . GLN B 1 100 ? -8.172 -6.047 -5.738 1 88.12 100 GLN B O 1
ATOM 2720 N N . ALA B 1 101 ? -7.836 -4.488 -7.293 1 88.94 101 ALA B N 1
ATOM 2721 C CA . ALA B 1 101 ? -6.422 -4.34 -6.957 1 88.94 101 ALA B CA 1
ATOM 2722 C C . ALA B 1 101 ? -6.25 -3.742 -5.566 1 88.94 101 ALA B C 1
ATOM 2724 O O . ALA B 1 101 ? -5.289 -4.062 -4.859 1 88.94 101 ALA B O 1
ATOM 2725 N N . THR B 1 102 ? -7.203 -2.971 -5.172 1 89.12 102 THR B N 1
ATOM 2726 C CA . THR B 1 102 ? -7.004 -2.23 -3.93 1 89.12 102 THR B CA 1
ATOM 2727 C C . THR B 1 102 ? -7.887 -2.791 -2.818 1 89.12 102 THR B C 1
ATOM 2729 O O . THR B 1 102 ? -7.898 -2.266 -1.704 1 89.12 102 THR B O 1
ATOM 2732 N N . SER B 1 103 ? -8.547 -3.82 -3.078 1 87.56 103 SER B N 1
ATOM 2733 C CA . SER B 1 103 ? -9.406 -4.383 -2.041 1 87.56 103 SER B CA 1
ATOM 2734 C C . SER B 1 103 ? -8.586 -4.934 -0.88 1 87.56 103 SER B C 1
ATOM 2736 O O . SER B 1 103 ? -7.508 -5.488 -1.086 1 87.56 103 SER B O 1
ATOM 2738 N N . LYS B 1 104 ? -9.164 -4.82 0.297 1 86.56 104 LYS B N 1
ATOM 2739 C CA . LYS B 1 104 ? -8.5 -5.316 1.498 1 86.56 104 LYS B CA 1
ATOM 2740 C C . LYS B 1 104 ? -8.188 -6.809 1.381 1 86.56 104 LYS B C 1
ATOM 2742 O O . LYS B 1 104 ? -7.082 -7.246 1.7 1 86.56 104 LYS B O 1
ATOM 2747 N N . LYS B 1 105 ? -9.117 -7.516 0.901 1 85.69 105 LYS B N 1
ATOM 2748 C CA . LYS B 1 105 ? -8.969 -8.969 0.798 1 85.69 105 LYS B CA 1
ATOM 2749 C C . LYS B 1 105 ? -7.836 -9.336 -0.157 1 85.69 105 LYS B C 1
ATOM 2751 O O . LYS B 1 105 ? -7.023 -10.211 0.145 1 85.69 105 LYS B O 1
ATOM 2756 N N . ALA B 1 106 ? -7.805 -8.656 -1.282 1 85.5 106 ALA B N 1
ATOM 2757 C CA . ALA B 1 106 ? -6.758 -8.93 -2.268 1 85.5 106 ALA B CA 1
ATOM 2758 C C . ALA B 1 106 ? -5.383 -8.562 -1.718 1 85.5 106 ALA B C 1
ATOM 2760 O O . ALA B 1 106 ? -4.422 -9.32 -1.891 1 85.5 106 ALA B O 1
ATOM 2761 N N . LEU B 1 107 ? -5.332 -7.449 -1.07 1 85.81 107 LEU B N 1
ATOM 2762 C CA . LEU B 1 107 ? -4.07 -6.992 -0.501 1 85.81 107 LEU B CA 1
ATOM 2763 C C . LEU B 1 107 ? -3.576 -7.953 0.576 1 85.81 107 LEU B C 1
ATOM 2765 O O . LEU B 1 107 ? -2.398 -8.312 0.601 1 85.81 107 LEU B O 1
ATOM 2769 N N . GLU B 1 108 ? -4.422 -8.352 1.383 1 82.25 108 GLU B N 1
ATOM 2770 C CA . GLU B 1 108 ? -4.078 -9.289 2.447 1 82.25 108 GLU B CA 1
ATOM 2771 C C . GLU B 1 108 ? -3.619 -10.633 1.875 1 82.25 108 GLU B C 1
ATOM 2773 O O . GLU B 1 108 ? -2.666 -11.234 2.377 1 82.25 108 GLU B O 1
ATOM 2778 N N . LEU B 1 109 ? -4.312 -11.047 0.917 1 85.38 109 LEU B N 1
ATOM 2779 C CA . LEU B 1 109 ? -3.953 -12.305 0.277 1 85.38 109 LEU B CA 1
ATOM 2780 C C . LEU B 1 109 ? -2.568 -12.219 -0.356 1 85.38 109 LEU B C 1
ATOM 2782 O O . LEU B 1 109 ? -1.758 -13.141 -0.214 1 85.38 109 LEU B O 1
ATOM 2786 N N . MET B 1 110 ? -2.352 -11.18 -1.018 1 87.38 110 MET B N 1
ATOM 2787 C CA . MET B 1 110 ? -1.055 -10.984 -1.661 1 87.38 110 MET B CA 1
ATOM 2788 C C . MET B 1 110 ? 0.067 -10.969 -0.628 1 87.38 110 MET B C 1
ATOM 2790 O O . MET B 1 110 ? 1.071 -11.664 -0.787 1 87.38 110 MET B O 1
ATOM 2794 N N . LEU B 1 111 ? -0.117 -10.242 0.397 1 83.69 111 LEU B N 1
ATOM 2795 C CA . LEU B 1 111 ? 0.902 -10.133 1.435 1 83.69 111 LEU B CA 1
ATOM 2796 C C . LEU B 1 111 ? 1.129 -11.484 2.117 1 83.69 111 LEU B C 1
ATOM 2798 O O . LEU B 1 111 ? 2.271 -11.867 2.381 1 83.69 111 LEU B O 1
ATOM 2802 N N . LEU B 1 112 ? 0.076 -12.156 2.357 1 82.69 112 LEU B N 1
ATOM 2803 C CA . LEU B 1 112 ? 0.171 -13.469 2.982 1 82.69 112 LEU B CA 1
ATOM 2804 C C . LEU B 1 112 ? 0.901 -14.453 2.072 1 82.69 112 LEU B C 1
ATOM 2806 O O . LEU B 1 112 ? 1.774 -15.195 2.527 1 82.69 112 LEU B O 1
ATOM 2810 N N . ALA B 1 113 ? 0.527 -14.414 0.866 1 87.19 113 ALA B N 1
ATOM 2811 C CA . ALA B 1 113 ? 1.168 -15.305 -0.099 1 87.19 113 ALA B CA 1
ATOM 2812 C C . ALA B 1 113 ? 2.674 -15.062 -0.152 1 87.19 113 ALA B C 1
ATOM 2814 O O . ALA B 1 113 ? 3.465 -16 -0.029 1 87.19 113 ALA B O 1
ATOM 2815 N N . VAL B 1 114 ? 3.004 -13.859 -0.285 1 85.19 114 VAL B N 1
ATOM 2816 C CA . VAL B 1 114 ? 4.414 -13.508 -0.41 1 85.19 114 VAL B CA 1
ATOM 2817 C C . VAL B 1 114 ? 5.164 -13.922 0.853 1 85.19 114 VAL B C 1
ATOM 2819 O O . VAL B 1 114 ? 6.254 -14.5 0.774 1 85.19 114 VAL B O 1
ATOM 2822 N N . THR B 1 115 ? 4.609 -13.734 1.98 1 79.06 115 THR B N 1
ATOM 2823 C CA . THR B 1 115 ? 5.246 -14.039 3.256 1 79.06 115 THR B CA 1
ATOM 2824 C C . THR B 1 115 ? 5.402 -15.547 3.434 1 79.06 115 THR B C 1
ATOM 2826 O O . THR B 1 115 ? 6.484 -16.031 3.785 1 79.06 115 THR B O 1
ATOM 2829 N N . VAL B 1 116 ? 4.422 -16.266 3.18 1 80.81 116 VAL B N 1
ATOM 2830 C CA . VAL B 1 116 ? 4.438 -17.703 3.379 1 80.81 116 VAL B CA 1
ATOM 2831 C C . VAL B 1 116 ? 5.426 -18.359 2.41 1 80.81 116 VAL B C 1
ATOM 2833 O O . VAL B 1 116 ? 6.215 -19.219 2.801 1 80.81 116 VAL B O 1
ATOM 2836 N N . PHE B 1 117 ? 5.414 -17.938 1.179 1 86.25 117 PHE B N 1
ATOM 2837 C CA . PHE B 1 117 ? 6.289 -18.531 0.18 1 86.25 117 PHE B CA 1
ATOM 2838 C C . PHE B 1 117 ? 7.742 -18.156 0.442 1 86.25 117 PHE B C 1
ATOM 2840 O O . PHE B 1 117 ? 8.641 -18.984 0.249 1 86.25 117 PHE B O 1
ATOM 2847 N N . GLN B 1 118 ? 7.922 -17 0.881 1 82.62 118 GLN B N 1
ATOM 2848 C CA . GLN B 1 118 ? 9.273 -16.578 1.229 1 82.62 118 GLN B CA 1
ATOM 2849 C C . GLN B 1 118 ? 9.797 -17.359 2.439 1 82.62 118 GLN B C 1
ATOM 2851 O O . GLN B 1 118 ? 10.961 -17.75 2.477 1 82.62 118 GLN B O 1
ATOM 2856 N N . ASP B 1 119 ? 9.008 -17.594 3.346 1 79.31 119 ASP B N 1
ATOM 2857 C CA . ASP B 1 119 ? 9.422 -18.25 4.586 1 79.31 119 ASP B CA 1
ATOM 2858 C C . ASP B 1 119 ? 9.617 -19.75 4.375 1 79.31 119 ASP B C 1
ATOM 2860 O O . ASP B 1 119 ? 10.484 -20.359 4.996 1 79.31 119 ASP B O 1
ATOM 2864 N N . ASN B 1 120 ? 8.859 -20.297 3.512 1 80.38 120 ASN B N 1
ATOM 2865 C CA . ASN B 1 120 ? 8.836 -21.75 3.441 1 80.38 120 ASN B CA 1
ATOM 2866 C C . ASN B 1 120 ? 9.539 -22.266 2.188 1 80.38 120 ASN B C 1
ATOM 2868 O O . ASN B 1 120 ? 10.016 -23.406 2.16 1 80.38 120 ASN B O 1
ATOM 2872 N N . TYR B 1 121 ? 9.562 -21.375 1.184 1 87.88 121 TYR B N 1
ATOM 2873 C CA . TYR B 1 121 ? 10.125 -21.828 -0.086 1 87.88 121 TYR B CA 1
ATOM 2874 C C . TYR B 1 121 ? 11.07 -20.797 -0.668 1 87.88 121 TYR B C 1
ATOM 2876 O O . TYR B 1 121 ? 10.992 -20.469 -1.854 1 87.88 121 TYR B O 1
ATOM 2884 N N . PRO B 1 122 ? 11.922 -20.234 0.127 1 87.69 122 PRO B N 1
ATOM 2885 C CA . PRO B 1 122 ? 12.789 -19.156 -0.356 1 87.69 122 PRO B CA 1
ATOM 2886 C C . PRO B 1 122 ? 13.711 -19.609 -1.485 1 87.69 122 PRO B C 1
ATOM 2888 O O . PRO B 1 122 ? 14 -18.828 -2.4 1 87.69 122 PRO B O 1
ATOM 2891 N N . GLU B 1 123 ? 14.117 -20.875 -1.465 1 91.25 123 GLU B N 1
ATOM 2892 C CA . GLU B 1 123 ? 15.055 -21.359 -2.475 1 91.25 123 GLU B CA 1
ATOM 2893 C C . GLU B 1 123 ? 14.336 -22.156 -3.557 1 91.25 123 GLU B C 1
ATOM 2895 O O . GLU B 1 123 ? 14.922 -22.5 -4.586 1 91.25 123 GLU B O 1
ATOM 2900 N N . ARG B 1 124 ? 13.102 -22.5 -3.33 1 93.25 124 ARG B N 1
ATOM 2901 C CA . ARG B 1 124 ? 12.336 -23.328 -4.246 1 93.25 124 ARG B CA 1
ATOM 2902 C C . ARG B 1 124 ? 11.719 -22.5 -5.359 1 93.25 124 ARG B C 1
ATOM 2904 O O . ARG B 1 124 ? 11.578 -22.969 -6.492 1 93.25 124 ARG B O 1
ATOM 2911 N N . ILE B 1 125 ? 11.375 -21.328 -5.027 1 94.31 125 ILE B N 1
ATOM 2912 C CA . ILE B 1 125 ? 10.789 -20.438 -6.02 1 94.31 125 ILE B CA 1
ATOM 2913 C C . ILE B 1 125 ? 11.891 -19.609 -6.684 1 94.31 125 ILE B C 1
ATOM 2915 O O . ILE B 1 125 ? 12.562 -18.812 -6.023 1 94.31 125 ILE B O 1
ATOM 2919 N N . ASN B 1 126 ? 12.039 -19.828 -7.918 1 96.75 126 ASN B N 1
ATOM 2920 C CA . ASN B 1 126 ? 13.078 -19.125 -8.656 1 96.75 126 ASN B CA 1
ATOM 2921 C C . ASN B 1 126 ? 12.641 -17.719 -9.047 1 96.75 126 ASN B C 1
ATOM 2923 O O . ASN B 1 126 ? 13.359 -16.75 -8.789 1 96.75 126 ASN B O 1
ATOM 2927 N N . ALA B 1 127 ? 11.5 -17.641 -9.688 1 97.06 127 ALA B N 1
ATOM 2928 C CA . ALA B 1 127 ? 10.992 -16.359 -10.164 1 97.06 127 ALA B CA 1
ATOM 2929 C C . ALA B 1 127 ? 9.477 -16.391 -10.344 1 97.06 127 ALA B C 1
ATOM 2931 O O . ALA B 1 127 ? 8.898 -17.469 -10.539 1 97.06 127 ALA B O 1
ATOM 2932 N N . VAL B 1 128 ? 8.922 -15.234 -10.164 1 96.88 128 VAL B N 1
ATOM 2933 C CA . VAL B 1 128 ? 7.508 -15.008 -10.453 1 96.88 128 VAL B CA 1
ATOM 2934 C C . VAL B 1 128 ? 7.367 -13.953 -11.547 1 96.88 128 VAL B C 1
ATOM 2936 O O . VAL B 1 128 ? 7.617 -12.766 -11.305 1 96.88 128 VAL B O 1
ATOM 2939 N N . TYR B 1 129 ? 6.992 -14.367 -12.719 1 97 129 TYR B N 1
ATOM 2940 C CA . TYR B 1 129 ? 6.738 -13.453 -13.828 1 97 129 TYR B CA 1
ATOM 2941 C C . TYR B 1 129 ? 5.285 -12.992 -13.828 1 97 129 TYR B C 1
ATOM 2943 O O . TYR B 1 129 ? 4.375 -13.781 -14.062 1 97 129 TYR B O 1
ATOM 2951 N N . VAL B 1 130 ? 5.074 -11.727 -13.539 1 95.88 130 VAL B N 1
ATOM 2952 C CA . VAL B 1 130 ? 3.744 -11.133 -13.586 1 95.88 130 VAL B CA 1
ATOM 2953 C C . VAL B 1 130 ? 3.51 -10.5 -14.953 1 95.88 130 VAL B C 1
ATOM 2955 O O . VAL B 1 130 ? 4.195 -9.547 -15.336 1 95.88 130 VAL B O 1
ATOM 2958 N N . ILE B 1 131 ? 2.543 -11.047 -15.641 1 95.12 131 ILE B N 1
ATOM 2959 C CA . ILE B 1 131 ? 2.305 -10.562 -17 1 95.12 131 ILE B CA 1
ATOM 2960 C C . ILE B 1 131 ? 0.958 -9.852 -17.062 1 95.12 131 ILE B C 1
ATOM 2962 O O . ILE B 1 131 ? 0.055 -10.141 -16.281 1 95.12 131 ILE B O 1
ATOM 2966 N N . ASN B 1 132 ? 0.825 -8.852 -17.969 1 93.62 132 ASN B N 1
ATOM 2967 C CA . ASN B 1 132 ? -0.384 -8.07 -18.203 1 93.62 132 ASN B CA 1
ATOM 2968 C C . ASN B 1 132 ? -0.82 -7.336 -16.938 1 93.62 132 ASN B C 1
ATOM 2970 O O . ASN B 1 132 ? -2.012 -7.266 -16.625 1 93.62 132 ASN B O 1
ATOM 2974 N N . GLY B 1 133 ? 0.148 -6.906 -16.203 1 91.19 133 GLY B N 1
ATOM 2975 C CA . GLY B 1 133 ? -0.159 -6.094 -15.039 1 91.19 133 GLY B CA 1
ATOM 2976 C C . GLY B 1 133 ? -0.746 -4.742 -15.391 1 91.19 133 GLY B C 1
ATOM 2977 O O . GLY B 1 133 ? -0.114 -3.949 -16.094 1 91.19 133 GLY B O 1
ATOM 2978 N N . SER B 1 134 ? -1.952 -4.547 -15.016 1 87.38 134 SER B N 1
ATOM 2979 C CA . SER B 1 134 ? -2.555 -3.23 -15.211 1 87.38 134 SER B CA 1
ATOM 2980 C C . SER B 1 134 ? -1.806 -2.158 -14.422 1 87.38 134 SER B C 1
ATOM 2982 O O . SER B 1 134 ? -0.953 -2.473 -13.594 1 87.38 134 SER B O 1
ATOM 2984 N N . ILE B 1 135 ? -2.172 -0.986 -14.734 1 85.62 135 ILE B N 1
ATOM 2985 C CA . ILE B 1 135 ? -1.542 0.125 -14.031 1 85.62 135 ILE B CA 1
ATOM 2986 C C . ILE B 1 135 ? -1.892 0.057 -12.547 1 85.62 135 ILE B C 1
ATOM 2988 O O . ILE B 1 135 ? -1.071 0.405 -11.695 1 85.62 135 ILE B O 1
ATOM 2992 N N . TYR B 1 136 ? -3.068 -0.43 -12.258 1 87.38 136 TYR B N 1
ATOM 2993 C CA . TYR B 1 136 ? -3.5 -0.537 -10.867 1 87.38 136 TYR B CA 1
ATOM 2994 C C . TYR B 1 136 ? -2.66 -1.562 -10.117 1 87.38 136 TYR B C 1
ATOM 2996 O O . TYR B 1 136 ? -2.252 -1.321 -8.977 1 87.38 136 TYR B O 1
ATOM 3004 N N . PHE B 1 137 ? -2.355 -2.664 -10.805 1 88.44 137 PHE B N 1
ATOM 3005 C CA . PHE B 1 137 ? -1.486 -3.65 -10.18 1 88.44 137 PHE B CA 1
ATOM 3006 C C . PHE B 1 137 ? -0.1 -3.07 -9.93 1 88.44 137 PHE B C 1
ATOM 3008 O O . PHE B 1 137 ? 0.454 -3.223 -8.836 1 88.44 137 PHE B O 1
ATOM 3015 N N . SER B 1 138 ? 0.415 -2.506 -10.898 1 88.25 138 SER B N 1
ATOM 3016 C CA . SER B 1 138 ? 1.768 -1.965 -10.812 1 88.25 138 SER B CA 1
ATOM 3017 C C . SER B 1 138 ? 1.875 -0.932 -9.695 1 88.25 138 SER B C 1
ATOM 3019 O O . SER B 1 138 ? 2.885 -0.877 -8.984 1 88.25 138 SER B O 1
ATOM 3021 N N . MET B 1 139 ? 0.879 -0.22 -9.555 1 88.31 139 MET B N 1
ATOM 3022 C CA . MET B 1 139 ? 0.887 0.787 -8.492 1 88.31 139 MET B CA 1
ATOM 3023 C C . MET B 1 139 ? 0.822 0.131 -7.117 1 88.31 139 MET B C 1
ATOM 3025 O O . MET B 1 139 ? 1.561 0.514 -6.207 1 88.31 139 MET B O 1
ATOM 3029 N N . VAL B 1 140 ? -0.06 -0.798 -7.023 1 90.62 140 VAL B N 1
ATOM 3030 C CA . VAL B 1 140 ? -0.174 -1.509 -5.754 1 90.62 140 VAL B CA 1
ATOM 3031 C C . VAL B 1 140 ? 1.151 -2.193 -5.426 1 90.62 140 VAL B C 1
ATOM 3033 O O . VAL B 1 140 ? 1.631 -2.115 -4.293 1 90.62 140 VAL B O 1
ATOM 3036 N N . TRP B 1 141 ? 1.689 -2.822 -6.418 1 92.56 141 TRP B N 1
ATOM 3037 C CA . TRP B 1 141 ? 2.969 -3.498 -6.219 1 92.56 141 TRP B CA 1
ATOM 3038 C C . TRP B 1 141 ? 4.039 -2.514 -5.766 1 92.56 141 TRP B C 1
ATOM 3040 O O . TRP B 1 141 ? 4.848 -2.828 -4.891 1 92.56 141 TRP B O 1
ATOM 3050 N N . SER B 1 142 ? 4.031 -1.37 -6.301 1 91.5 142 SER B N 1
ATOM 3051 C CA . SER B 1 142 ? 5.023 -0.359 -5.949 1 91.5 142 SER B CA 1
ATOM 3052 C C . SER B 1 142 ? 4.938 0.01 -4.473 1 91.5 142 SER B C 1
ATOM 3054 O O . SER B 1 142 ? 5.941 0.374 -3.855 1 91.5 142 SER B O 1
ATOM 3056 N N . VAL B 1 143 ? 3.799 -0.094 -3.949 1 89.69 143 VAL B N 1
ATOM 3057 C CA . VAL B 1 143 ? 3.613 0.175 -2.527 1 89.69 143 VAL B CA 1
ATOM 3058 C C . VAL B 1 143 ? 4 -1.058 -1.713 1 89.69 143 VAL B C 1
ATOM 3060 O O . VAL B 1 143 ? 4.781 -0.962 -0.763 1 89.69 143 VAL B O 1
ATOM 3063 N N . VAL B 1 144 ? 3.541 -2.146 -2.096 1 89.56 144 VAL B N 1
ATOM 3064 C CA . VAL B 1 144 ? 3.719 -3.389 -1.351 1 89.56 144 VAL B CA 1
ATOM 3065 C C . VAL B 1 144 ? 5.199 -3.748 -1.291 1 89.56 144 VAL B C 1
ATOM 3067 O O . VAL B 1 144 ? 5.695 -4.195 -0.254 1 89.56 144 VAL B O 1
ATOM 3070 N N . LYS B 1 145 ? 5.875 -3.551 -2.324 1 90.88 145 LYS B N 1
ATOM 3071 C CA . LYS B 1 145 ? 7.258 -4.004 -2.398 1 90.88 145 LYS B CA 1
ATOM 3072 C C . LYS B 1 145 ? 8.141 -3.244 -1.412 1 90.88 145 LYS B C 1
ATOM 3074 O O . LYS B 1 145 ? 9.211 -3.721 -1.031 1 90.88 145 LYS B O 1
ATOM 3079 N N . GLN B 1 146 ? 7.656 -2.072 -1.015 1 85.62 146 GLN B N 1
ATOM 3080 C CA . GLN B 1 146 ? 8.438 -1.295 -0.056 1 85.62 146 GLN B CA 1
ATOM 3081 C C . GLN B 1 146 ? 8.539 -2.018 1.284 1 85.62 146 GLN B C 1
ATOM 3083 O O . GLN B 1 146 ? 9.445 -1.746 2.074 1 85.62 146 GLN B O 1
ATOM 3088 N N . PHE B 1 147 ? 7.703 -2.965 1.443 1 79.62 147 PHE B N 1
ATOM 3089 C CA . PHE B 1 147 ? 7.656 -3.652 2.729 1 79.62 147 PHE B CA 1
ATOM 3090 C C . PHE B 1 147 ? 8.18 -5.078 2.6 1 79.62 147 PHE B C 1
ATOM 3092 O O . PHE B 1 147 ? 8.125 -5.855 3.553 1 79.62 147 PHE B O 1
ATOM 3099 N N . LEU B 1 148 ? 8.68 -5.402 1.514 1 85.69 148 LEU B N 1
ATOM 3100 C CA . LEU B 1 148 ? 9.195 -6.742 1.269 1 85.69 148 LEU B CA 1
ATOM 3101 C C . LEU B 1 148 ? 10.719 -6.75 1.276 1 85.69 148 LEU B C 1
ATOM 3103 O O . LEU B 1 148 ? 11.352 -5.73 0.983 1 85.69 148 LEU B O 1
ATOM 3107 N N . ALA B 1 149 ? 11.273 -7.895 1.613 1 86.88 149 ALA B N 1
ATOM 3108 C CA . ALA B 1 149 ? 12.719 -8.047 1.577 1 86.88 149 ALA B CA 1
ATOM 3109 C C . ALA B 1 149 ? 13.242 -8.008 0.143 1 86.88 149 ALA B C 1
ATOM 3111 O O . ALA B 1 149 ? 12.602 -8.539 -0.77 1 86.88 149 ALA B O 1
ATOM 3112 N N . PRO B 1 150 ? 14.352 -7.367 -0.022 1 91.06 150 PRO B N 1
ATOM 3113 C CA . PRO B 1 150 ? 14.922 -7.27 -1.367 1 91.06 150 PRO B CA 1
ATOM 3114 C C . PRO B 1 150 ? 15.047 -8.633 -2.053 1 91.06 150 PRO B C 1
ATOM 3116 O O . PRO B 1 150 ? 14.844 -8.734 -3.266 1 91.06 150 PRO B O 1
ATOM 3119 N N . ALA B 1 151 ? 15.391 -9.633 -1.291 1 90.12 151 ALA B N 1
ATOM 3120 C CA . ALA B 1 151 ? 15.531 -10.969 -1.854 1 90.12 151 ALA B CA 1
ATOM 3121 C C . ALA B 1 151 ? 14.211 -11.469 -2.436 1 90.12 151 ALA B C 1
ATOM 3123 O O . ALA B 1 151 ? 14.195 -12.195 -3.43 1 90.12 151 ALA B O 1
ATOM 3124 N N . VAL B 1 152 ? 13.102 -11.008 -1.8 1 88.88 152 VAL B N 1
ATOM 3125 C CA . VAL B 1 152 ? 11.773 -11.367 -2.273 1 88.88 152 VAL B CA 1
ATOM 3126 C C . VAL B 1 152 ? 11.43 -10.555 -3.521 1 88.88 152 VAL B C 1
ATOM 3128 O O . VAL B 1 152 ? 10.977 -11.109 -4.523 1 88.88 152 VAL B O 1
ATOM 3131 N N . ILE B 1 153 ? 11.734 -9.305 -3.488 1 93.88 153 ILE B N 1
ATOM 3132 C CA . ILE B 1 153 ? 11.414 -8.391 -4.574 1 93.88 153 ILE B CA 1
ATOM 3133 C C . ILE B 1 153 ? 12.094 -8.844 -5.859 1 93.88 153 ILE B C 1
ATOM 3135 O O . ILE B 1 153 ? 11.492 -8.812 -6.938 1 93.88 153 ILE B O 1
ATOM 3139 N N . LYS B 1 154 ? 13.258 -9.312 -5.73 1 94.88 154 LYS B N 1
ATOM 3140 C CA . LYS B 1 154 ? 14.062 -9.703 -6.879 1 94.88 154 LYS B CA 1
ATOM 3141 C C . LYS B 1 154 ? 13.422 -10.867 -7.629 1 94.88 154 LYS B C 1
ATOM 3143 O O . LYS B 1 154 ? 13.68 -11.062 -8.82 1 94.88 154 LYS B O 1
ATOM 3148 N N . LYS B 1 155 ? 12.641 -11.578 -7.008 1 95.62 155 LYS B N 1
ATOM 3149 C CA . LYS B 1 155 ? 12.023 -12.758 -7.617 1 95.62 155 LYS B CA 1
ATOM 3150 C C . LYS B 1 155 ? 10.805 -12.375 -8.445 1 95.62 155 LYS B C 1
ATOM 3152 O O . LYS B 1 155 ? 10.266 -13.203 -9.188 1 95.62 155 LYS B O 1
ATOM 3157 N N . PHE B 1 156 ? 10.391 -11.164 -8.32 1 96.56 156 PHE B N 1
ATOM 3158 C CA . PHE B 1 156 ? 9.203 -10.719 -9.031 1 96.56 156 PHE B CA 1
ATOM 3159 C C . PHE B 1 156 ? 9.578 -9.852 -10.227 1 96.56 156 PHE B C 1
ATOM 3161 O O . PHE B 1 156 ? 10.227 -8.812 -10.07 1 96.56 156 PHE B O 1
ATOM 3168 N N . ILE B 1 157 ? 9.25 -10.297 -11.367 1 96.75 157 ILE B N 1
ATOM 3169 C CA . ILE B 1 157 ? 9.438 -9.547 -12.602 1 96.75 157 ILE B CA 1
ATOM 3170 C C . ILE B 1 157 ? 8.086 -9.102 -13.148 1 96.75 157 ILE B C 1
ATOM 3172 O O . ILE B 1 157 ? 7.309 -9.93 -13.648 1 96.75 157 ILE B O 1
ATOM 3176 N N . ILE B 1 158 ? 7.828 -7.832 -13.031 1 95.62 158 ILE B N 1
ATOM 3177 C CA . ILE B 1 158 ? 6.504 -7.297 -13.312 1 95.62 158 ILE B CA 1
ATOM 3178 C C . ILE B 1 158 ? 6.484 -6.684 -14.711 1 95.62 158 ILE B C 1
ATOM 3180 O O . ILE B 1 158 ? 7.324 -5.84 -15.039 1 95.62 158 ILE B O 1
ATOM 3184 N N . TYR B 1 159 ? 5.562 -7.145 -15.523 1 95.19 159 TYR B N 1
ATOM 3185 C CA . TYR B 1 159 ? 5.379 -6.602 -16.859 1 95.19 159 TYR B CA 1
ATOM 3186 C C . TYR B 1 159 ? 3.994 -5.984 -17.016 1 95.19 159 TYR B C 1
ATOM 3188 O O . TYR B 1 159 ? 3.031 -6.449 -16.406 1 95.19 159 TYR B O 1
ATOM 3196 N N . GLY B 1 160 ? 3.928 -4.949 -17.797 1 91.69 160 GLY B N 1
ATOM 3197 C CA . GLY B 1 160 ? 2.631 -4.508 -18.281 1 91.69 160 GLY B CA 1
ATOM 3198 C C . GLY B 1 160 ? 2.059 -5.402 -19.375 1 91.69 160 GLY B C 1
ATOM 3199 O O . GLY B 1 160 ? 2.211 -6.625 -19.312 1 91.69 160 GLY B O 1
ATOM 3200 N N . THR B 1 161 ? 1.386 -4.715 -20.344 1 89 161 THR B N 1
ATOM 3201 C CA . THR B 1 161 ? 0.688 -5.465 -21.375 1 89 161 THR B CA 1
ATOM 3202 C C . THR B 1 161 ? 1.652 -5.879 -22.484 1 89 161 THR B C 1
ATOM 3204 O O . THR B 1 161 ? 1.3 -6.68 -23.359 1 89 161 THR B O 1
ATOM 3207 N N . ASP B 1 162 ? 2.928 -5.41 -22.281 1 88.12 162 ASP B N 1
ATOM 3208 C CA . ASP B 1 162 ? 3.861 -5.68 -23.375 1 88.12 162 ASP B CA 1
ATOM 3209 C C . ASP B 1 162 ? 5.184 -6.227 -22.844 1 88.12 162 ASP B C 1
ATOM 3211 O O . ASP B 1 162 ? 5.332 -6.441 -21.641 1 88.12 162 ASP B O 1
ATOM 3215 N N . LYS B 1 163 ? 6.039 -6.715 -23.656 1 90.94 163 LYS B N 1
ATOM 3216 C CA . LYS B 1 163 ? 7.453 -7.043 -23.484 1 90.94 163 LYS B CA 1
ATOM 3217 C C . LYS B 1 163 ? 7.625 -8.383 -22.781 1 90.94 163 LYS B C 1
ATOM 3219 O O . LYS B 1 163 ? 8.695 -8.992 -22.844 1 90.94 163 LYS B O 1
ATOM 3224 N N . TRP B 1 164 ? 6.531 -8.852 -22.141 1 94.44 164 TRP B N 1
ATOM 3225 C CA . TRP B 1 164 ? 6.695 -10.078 -21.359 1 94.44 164 TRP B CA 1
ATOM 3226 C C . TRP B 1 164 ? 6.863 -11.289 -22.266 1 94.44 164 TRP B C 1
ATOM 3228 O O . TRP B 1 164 ? 7.555 -12.242 -21.906 1 94.44 164 TRP B O 1
ATOM 3238 N N . ARG B 1 165 ? 6.34 -11.312 -23.438 1 93.62 165 ARG B N 1
ATOM 3239 C CA . ARG B 1 165 ? 6.434 -12.453 -24.344 1 93.62 165 ARG B CA 1
ATOM 3240 C C . ARG B 1 165 ? 7.879 -12.711 -24.766 1 93.62 165 ARG B C 1
ATOM 3242 O O . ARG B 1 165 ? 8.352 -13.852 -24.703 1 93.62 165 ARG B O 1
ATOM 3249 N N . GLU B 1 166 ? 8.523 -11.625 -25.203 1 93.88 166 GLU B N 1
ATOM 3250 C CA . GLU B 1 166 ? 9.922 -11.742 -25.609 1 93.88 166 GLU B CA 1
ATOM 3251 C C . GLU B 1 166 ? 10.789 -12.25 -24.469 1 93.88 166 GLU B C 1
ATOM 3253 O O . GLU B 1 166 ? 11.672 -13.086 -24.656 1 93.88 166 GLU B O 1
ATOM 3258 N N . ASP B 1 167 ? 10.531 -11.812 -23.297 1 94.62 167 ASP B N 1
ATOM 3259 C CA . ASP B 1 167 ? 11.328 -12.188 -22.141 1 94.62 167 ASP B CA 1
ATOM 3260 C C . ASP B 1 167 ? 11.047 -13.633 -21.719 1 94.62 167 ASP B C 1
ATOM 3262 O O . ASP B 1 167 ? 11.961 -14.352 -21.312 1 94.62 167 ASP B O 1
ATOM 3266 N N . LEU B 1 168 ? 9.82 -14.031 -21.812 1 95.69 168 LEU B N 1
ATOM 3267 C CA . LEU B 1 168 ? 9.484 -15.414 -21.484 1 95.69 168 LEU B CA 1
ATOM 3268 C C . LEU B 1 168 ? 10.133 -16.391 -22.469 1 95.69 168 LEU B C 1
ATOM 3270 O O . LEU B 1 168 ? 10.594 -17.453 -22.062 1 95.69 168 LEU B O 1
ATOM 3274 N N . LEU B 1 169 ? 10.203 -15.992 -23.672 1 95.06 169 LEU B N 1
ATOM 3275 C CA . LEU B 1 169 ? 10.742 -16.859 -24.719 1 95.06 169 LEU B CA 1
ATOM 3276 C C . LEU B 1 169 ? 12.258 -16.984 -24.594 1 95.06 169 LEU B C 1
ATOM 3278 O O . LEU B 1 169 ? 12.867 -17.875 -25.188 1 95.06 169 LEU B O 1
ATOM 3282 N N . LYS B 1 170 ? 12.875 -16.125 -23.828 1 95.69 170 LYS B N 1
ATOM 3283 C CA . LYS B 1 170 ? 14.297 -16.266 -23.531 1 95.69 170 LYS B CA 1
ATOM 3284 C C . LYS B 1 170 ? 14.547 -17.438 -22.578 1 95.69 170 LYS B C 1
ATOM 3286 O O . LYS B 1 170 ? 15.617 -18.047 -22.625 1 95.69 170 LYS B O 1
ATOM 3291 N N . ILE B 1 171 ? 13.547 -17.781 -21.781 1 95.81 171 ILE B N 1
ATOM 3292 C CA . ILE B 1 171 ? 13.805 -18.781 -20.75 1 95.81 171 ILE B CA 1
ATOM 3293 C C . ILE B 1 171 ? 12.945 -20.016 -21 1 95.81 171 ILE B C 1
ATOM 3295 O O . ILE B 1 171 ? 13.156 -21.062 -20.375 1 95.81 171 ILE B O 1
ATOM 3299 N N . ILE B 1 172 ? 12.008 -19.922 -21.875 1 96.12 172 ILE B N 1
ATOM 3300 C CA . ILE B 1 172 ? 11.102 -21.031 -22.188 1 96.12 172 ILE B CA 1
ATOM 3301 C C . ILE B 1 172 ? 11.102 -21.297 -23.688 1 96.12 172 ILE B C 1
ATOM 3303 O O . ILE B 1 172 ? 10.969 -20.375 -24.484 1 96.12 172 ILE B O 1
ATOM 3307 N N . ASP B 1 173 ? 11.195 -22.469 -24.047 1 94.94 173 ASP B N 1
ATOM 3308 C CA . ASP B 1 173 ? 11.055 -22.828 -25.453 1 94.94 173 ASP B CA 1
ATOM 3309 C C . ASP B 1 173 ? 9.641 -22.562 -25.953 1 94.94 173 ASP B C 1
ATOM 3311 O O . ASP B 1 173 ? 8.664 -22.922 -25.281 1 94.94 173 ASP B O 1
ATOM 3315 N N . PRO B 1 174 ? 9.516 -21.984 -27.125 1 93.19 174 PRO B N 1
ATOM 3316 C CA . PRO B 1 174 ? 8.18 -21.688 -27.656 1 93.19 174 PRO B CA 1
ATOM 3317 C C . PRO B 1 174 ? 7.289 -22.922 -27.734 1 93.19 174 PRO B C 1
ATOM 3319 O O . PRO B 1 174 ? 6.066 -22.812 -27.594 1 93.19 174 PRO B O 1
ATOM 3322 N N . SER B 1 175 ? 7.887 -24.078 -27.875 1 89.56 175 SER B N 1
ATOM 3323 C CA . SER B 1 175 ? 7.117 -25.312 -28 1 89.56 175 SER B CA 1
ATOM 3324 C C . SER B 1 175 ? 6.57 -25.75 -26.656 1 89.56 175 SER B C 1
ATOM 3326 O O . SER B 1 175 ? 5.66 -26.594 -26.594 1 89.56 175 SER B O 1
ATOM 3328 N N . GLU B 1 176 ? 7.125 -25.203 -25.531 1 86.38 176 GLU B N 1
ATOM 3329 C CA . GLU B 1 176 ? 6.695 -25.562 -24.188 1 86.38 176 GLU B CA 1
ATOM 3330 C C . GLU B 1 176 ? 5.66 -24.562 -23.656 1 86.38 176 GLU B C 1
ATOM 3332 O O . GLU B 1 176 ? 4.949 -24.859 -22.688 1 86.38 176 GLU B O 1
ATOM 3337 N N . LEU B 1 177 ? 5.594 -23.484 -24.359 1 88 177 LEU B N 1
ATOM 3338 C CA . LEU B 1 177 ? 4.707 -22.406 -23.906 1 88 177 LEU B CA 1
ATOM 3339 C C . LEU B 1 177 ? 3.408 -22.406 -24.703 1 88 177 LEU B C 1
ATOM 3341 O O . LEU B 1 177 ? 3.432 -22.453 -25.938 1 88 177 LEU B O 1
ATOM 3345 N N . PRO B 1 178 ? 2.307 -22.391 -23.938 1 87.69 178 PRO B N 1
ATOM 3346 C CA . PRO B 1 178 ? 1.028 -22.328 -24.641 1 87.69 178 PRO B CA 1
ATOM 3347 C C . PRO B 1 178 ? 0.93 -21.141 -25.578 1 87.69 178 PRO B C 1
ATOM 3349 O O . PRO B 1 178 ? 1.434 -20.047 -25.266 1 87.69 178 PRO B O 1
ATOM 3352 N N . ALA B 1 179 ? 0.163 -21.297 -26.625 1 87.25 179 ALA B N 1
ATOM 3353 C CA . ALA B 1 179 ? 0.056 -20.281 -27.656 1 87.25 179 ALA B CA 1
ATOM 3354 C C . ALA B 1 179 ? -0.644 -19.031 -27.141 1 87.25 179 ALA B C 1
ATOM 3356 O O . ALA B 1 179 ? -0.331 -17.906 -27.562 1 87.25 179 ALA B O 1
ATOM 3357 N N . PHE B 1 180 ? -1.496 -19.203 -26.234 1 84.25 180 PHE B N 1
ATOM 3358 C CA . PHE B 1 180 ? -2.281 -18.078 -25.75 1 84.25 180 PHE B CA 1
ATOM 3359 C C . PHE B 1 180 ? -1.41 -17.109 -24.969 1 84.25 180 PHE B C 1
ATOM 3361 O O . PHE B 1 180 ? -1.766 -15.938 -24.797 1 84.25 180 PHE B O 1
ATOM 3368 N N . ILE B 1 181 ? -0.186 -17.562 -24.625 1 86.81 181 ILE B N 1
ATOM 3369 C CA . ILE B 1 181 ? 0.693 -16.641 -23.891 1 86.81 181 ILE B CA 1
ATOM 3370 C C . ILE B 1 181 ? 2.025 -16.516 -24.641 1 86.81 181 ILE B C 1
ATOM 3372 O O . ILE B 1 181 ? 3.078 -16.375 -24 1 86.81 181 ILE B O 1
ATOM 3376 N N . GLY B 1 182 ? 1.953 -16.75 -25.906 1 84.94 182 GLY B N 1
ATOM 3377 C CA . GLY B 1 182 ? 3.096 -16.359 -26.719 1 84.94 182 GLY B CA 1
ATOM 3378 C C . GLY B 1 182 ? 3.883 -17.547 -27.234 1 84.94 182 GLY B C 1
ATOM 3379 O O . GLY B 1 182 ? 4.844 -17.391 -27.984 1 84.94 182 GLY B O 1
ATOM 3380 N N . GLY B 1 183 ? 3.525 -18.734 -26.828 1 88.81 183 GLY B N 1
ATOM 3381 C CA . GLY B 1 183 ? 4.195 -19.922 -27.344 1 88.81 183 GLY B CA 1
ATOM 3382 C C . GLY B 1 183 ? 3.525 -20.516 -28.562 1 88.81 183 GLY B C 1
ATOM 3383 O O . GLY B 1 183 ? 2.889 -19.797 -29.344 1 88.81 183 GLY B O 1
ATOM 3384 N N . THR B 1 184 ? 3.924 -21.75 -28.844 1 89.69 184 THR B N 1
ATOM 3385 C CA . THR B 1 184 ? 3.373 -22.422 -30.016 1 89.69 184 THR B CA 1
ATOM 3386 C C . THR B 1 184 ? 2.619 -23.688 -29.609 1 89.69 184 THR B C 1
ATOM 3388 O O . THR B 1 184 ? 1.995 -24.328 -30.438 1 89.69 184 THR B O 1
ATOM 3391 N N . ARG B 1 185 ? 2.623 -23.938 -28.328 1 85.5 185 ARG B N 1
ATOM 3392 C CA . ARG B 1 185 ? 1.991 -25.156 -27.859 1 85.5 185 ARG B CA 1
ATOM 3393 C C . ARG B 1 185 ? 0.471 -25.047 -27.891 1 85.5 185 ARG B C 1
ATOM 3395 O O . ARG B 1 185 ? -0.089 -24.016 -27.516 1 85.5 185 ARG B O 1
ATOM 3402 N N . ALA B 1 186 ? -0.165 -26.016 -28.469 1 84.75 186 ALA B N 1
ATOM 3403 C CA . ALA B 1 186 ? -1.624 -26.078 -28.516 1 84.75 186 ALA B CA 1
ATOM 3404 C C . ALA B 1 186 ? -2.123 -27.5 -28.266 1 84.75 186 ALA B C 1
ATOM 3406 O O . ALA B 1 186 ? -1.375 -28.469 -28.453 1 84.75 186 ALA B O 1
ATOM 3407 N N . ASP B 1 187 ? -3.299 -27.578 -27.719 1 79.75 187 ASP B N 1
ATOM 3408 C CA . ASP B 1 187 ? -3.906 -28.891 -27.562 1 79.75 187 ASP B CA 1
ATOM 3409 C C . ASP B 1 187 ? -4.082 -29.594 -28.906 1 79.75 187 ASP B C 1
ATOM 3411 O O . ASP B 1 187 ? -4.027 -28.938 -29.953 1 79.75 187 ASP B O 1
ATOM 3415 N N . PRO B 1 188 ? -4.164 -30.891 -28.781 1 79.5 188 PRO B N 1
ATOM 3416 C CA . PRO B 1 188 ? -4.363 -31.625 -30.031 1 79.5 188 PRO B CA 1
ATOM 3417 C C . PRO B 1 188 ? -5.551 -31.094 -30.844 1 79.5 188 PRO B C 1
ATOM 3419 O O . PRO B 1 188 ? -5.551 -31.188 -32.062 1 79.5 188 PRO B O 1
ATOM 3422 N N . ASP B 1 189 ? -6.516 -30.531 -30.125 1 81.94 189 ASP B N 1
ATOM 3423 C CA . ASP B 1 189 ? -7.676 -29.984 -30.828 1 81.94 189 ASP B CA 1
ATOM 3424 C C . ASP B 1 189 ? -7.406 -28.562 -31.312 1 81.94 189 ASP B C 1
ATOM 3426 O O . ASP B 1 189 ? -8.297 -27.922 -31.875 1 81.94 189 ASP B O 1
ATOM 3430 N N . GLY B 1 190 ? -6.238 -28.156 -31.047 1 78.31 190 GLY B N 1
ATOM 3431 C CA . GLY B 1 190 ? -5.852 -26.844 -31.516 1 78.31 190 GLY B CA 1
ATOM 3432 C C . GLY B 1 190 ? -6.098 -25.75 -30.5 1 78.31 190 GLY B C 1
ATOM 3433 O O . GLY B 1 190 ? -5.855 -24.562 -30.781 1 78.31 190 GLY B O 1
ATOM 3434 N N . ASN B 1 191 ? -6.629 -26.094 -29.375 1 79 191 ASN B N 1
ATOM 3435 C CA . ASN B 1 191 ? -6.898 -25.094 -28.344 1 79 191 ASN B CA 1
ATOM 3436 C C . ASN B 1 191 ? -5.609 -24.469 -27.812 1 79 191 ASN B C 1
ATOM 3438 O O . ASN B 1 191 ? -4.758 -25.156 -27.25 1 79 191 ASN B O 1
ATOM 3442 N N . PRO B 1 192 ? -5.539 -23.188 -28.031 1 78.19 192 PRO B N 1
ATOM 3443 C CA . PRO B 1 192 ? -4.297 -22.516 -27.641 1 78.19 192 PRO B CA 1
ATOM 3444 C C . PRO B 1 192 ? -4.121 -22.422 -26.125 1 78.19 192 PRO B C 1
ATOM 3446 O O . PRO B 1 192 ? -3.031 -22.109 -25.641 1 78.19 192 PRO B O 1
ATOM 3449 N N . ARG B 1 193 ? -5.125 -22.688 -25.328 1 73.94 193 ARG B N 1
ATOM 3450 C CA . ARG B 1 193 ? -5.043 -22.547 -23.875 1 73.94 193 ARG B CA 1
ATOM 3451 C C . ARG B 1 193 ? -4.617 -23.875 -23.234 1 73.94 193 ARG B C 1
ATOM 3453 O O . ARG B 1 193 ? -4.309 -23.906 -22.031 1 73.94 193 ARG B O 1
ATOM 3460 N N . CYS B 1 194 ? -4.367 -24.828 -23.969 1 64.25 194 CYS B N 1
ATOM 3461 C CA . CYS B 1 194 ? -3.863 -26.125 -23.531 1 64.25 194 CYS B CA 1
ATOM 3462 C C . CYS B 1 194 ? -4.605 -26.594 -22.281 1 64.25 194 CYS B C 1
ATOM 3464 O O . CYS B 1 194 ? -3.982 -26.953 -21.281 1 64.25 194 CYS B O 1
ATOM 3466 N N . ASN B 1 195 ? -5.871 -26.547 -22.266 1 62.12 195 ASN B N 1
ATOM 3467 C CA . ASN B 1 195 ? -6.68 -26.938 -21.109 1 62.12 195 ASN B CA 1
ATOM 3468 C C . ASN B 1 195 ? -6.473 -28.406 -20.75 1 62.12 195 ASN B C 1
ATOM 3470 O O . ASN B 1 195 ? -6.742 -28.797 -19.609 1 62.12 195 ASN B O 1
ATOM 3474 N N . THR B 1 196 ? -6 -29.203 -21.609 1 56.81 196 THR B N 1
ATOM 3475 C CA . THR B 1 196 ? -5.844 -30.641 -21.375 1 56.81 196 THR B CA 1
ATOM 3476 C C . THR B 1 196 ? -4.609 -30.922 -20.531 1 56.81 196 THR B C 1
ATOM 3478 O O . THR B 1 196 ? -4.453 -32.031 -20 1 56.81 196 THR B O 1
ATOM 3481 N N . PHE B 1 197 ? -3.742 -30.109 -20.438 1 52.56 197 PHE B N 1
ATOM 3482 C CA . PHE B 1 197 ? -2.508 -30.375 -19.719 1 52.56 197 PHE B CA 1
ATOM 3483 C C . PHE B 1 197 ? -2.67 -30.047 -18.234 1 52.56 197 PHE B C 1
ATOM 3485 O O . PHE B 1 197 ? -1.688 -30 -17.484 1 52.56 197 PHE B O 1
ATOM 3492 N N . TYR B 1 198 ? -3.834 -29.938 -17.797 1 49.66 198 TYR B N 1
ATOM 3493 C CA . TYR B 1 198 ? -4.098 -29.516 -16.438 1 49.66 198 TYR B CA 1
ATOM 3494 C C . TYR B 1 198 ? -3.711 -30.594 -15.438 1 49.66 198 TYR B C 1
ATOM 3496 O O . TYR B 1 198 ? -4.074 -31.766 -15.609 1 49.66 198 TYR B O 1
ATOM 3504 N N . VAL B 1 199 ? -2.535 -30.547 -14.891 1 46.12 199 VAL B N 1
ATOM 3505 C CA . VAL B 1 199 ? -2.26 -31.469 -13.781 1 46.12 199 VAL B CA 1
ATOM 3506 C C . VAL B 1 199 ? -3.291 -31.266 -12.672 1 46.12 199 VAL B C 1
ATOM 3508 O O . VAL B 1 199 ? -3.383 -30.188 -12.094 1 46.12 199 VAL B O 1
ATOM 3511 N N . THR B 1 200 ? -4.375 -31.844 -12.852 1 45 200 THR B N 1
ATOM 3512 C CA . THR B 1 200 ? -5.363 -31.922 -11.781 1 45 200 THR B CA 1
ATOM 3513 C C . THR B 1 200 ? -4.723 -32.438 -10.492 1 45 200 THR B C 1
ATOM 3515 O O . THR B 1 200 ? -3.838 -33.281 -10.523 1 45 200 THR B O 1
ATOM 3518 N N . CYS B 1 201 ? -4.555 -31.531 -9.539 1 45.03 201 CYS B N 1
ATOM 3519 C CA . CYS B 1 201 ? -4.117 -31.875 -8.188 1 45.03 201 CYS B CA 1
ATOM 3520 C C . CYS B 1 201 ? -4.789 -33.156 -7.703 1 45.03 201 CYS B C 1
ATOM 3522 O O . CYS B 1 201 ? -6.012 -33.281 -7.781 1 45.03 201 CYS B O 1
ATOM 3524 N N . ASP B 1 202 ? -4.055 -34.25 -7.695 1 46.38 202 ASP B N 1
ATOM 3525 C CA . ASP B 1 202 ? -4.625 -35.375 -6.992 1 46.38 202 ASP B CA 1
ATOM 3526 C C . ASP B 1 202 ? -5.141 -34.969 -5.613 1 46.38 202 ASP B C 1
ATOM 3528 O O . ASP B 1 202 ? -4.395 -34.406 -4.809 1 46.38 202 ASP B O 1
ATOM 3532 N N . THR B 1 203 ? -6.363 -35 -5.445 1 47.12 203 THR B N 1
ATOM 3533 C CA . THR B 1 203 ? -7.082 -34.594 -4.234 1 47.12 203 THR B CA 1
ATOM 3534 C C . THR B 1 203 ? -6.434 -35.219 -2.998 1 47.12 203 THR B C 1
ATOM 3536 O O . THR B 1 203 ? -6.359 -34.562 -1.947 1 47.12 203 THR B O 1
ATOM 3539 N N . ASP B 1 204 ? -6.074 -36.438 -3.072 1 47.81 204 ASP B N 1
ATOM 3540 C CA . ASP B 1 204 ? -5.559 -37.125 -1.889 1 47.81 204 ASP B CA 1
ATOM 3541 C C . ASP B 1 204 ? -4.262 -36.5 -1.402 1 47.81 204 ASP B C 1
ATOM 3543 O O . ASP B 1 204 ? -4.055 -36.344 -0.197 1 47.81 204 ASP B O 1
ATOM 3547 N N . ILE B 1 205 ? -3.475 -36.156 -2.211 1 46.91 205 ILE B N 1
ATOM 3548 C CA . ILE B 1 205 ? -2.188 -35.594 -1.843 1 46.91 205 ILE B CA 1
ATOM 3549 C C . ILE B 1 205 ? -2.387 -34.156 -1.34 1 46.91 205 ILE B C 1
ATOM 3551 O O . ILE B 1 205 ? -1.704 -33.719 -0.413 1 46.91 205 ILE B O 1
ATOM 3555 N N . MET B 1 206 ? -3.363 -33.625 -1.802 1 51.31 206 MET B N 1
ATOM 3556 C CA . MET B 1 206 ? -3.635 -32.25 -1.411 1 51.31 206 MET B CA 1
ATOM 3557 C C . MET B 1 206 ? -4.047 -32.156 0.055 1 51.31 206 MET B C 1
ATOM 3559 O O . MET B 1 206 ? -3.617 -31.266 0.777 1 51.31 206 MET B O 1
ATOM 3563 N N . ILE B 1 207 ? -4.848 -33.125 0.407 1 49.09 207 ILE B N 1
ATOM 3564 C CA . ILE B 1 207 ? -5.359 -33.125 1.773 1 49.09 207 ILE B CA 1
ATOM 3565 C C . ILE B 1 207 ? -4.199 -33.25 2.758 1 49.09 207 ILE B C 1
ATOM 3567 O O . ILE B 1 207 ? -4.152 -32.531 3.762 1 49.09 207 ILE B O 1
ATOM 3571 N N . LEU B 1 208 ? -3.375 -34.094 2.561 1 45.09 208 LEU B N 1
ATOM 3572 C CA . LEU B 1 208 ? -2.281 -34.375 3.492 1 45.09 208 LEU B CA 1
ATOM 3573 C C . LEU B 1 208 ? -1.372 -33.125 3.607 1 45.09 208 LEU B C 1
ATOM 3575 O O . LEU B 1 208 ? -0.96 -32.781 4.707 1 45.09 208 LEU B O 1
ATOM 3579 N N . LYS B 1 209 ? -1.134 -32.5 2.586 1 49.5 209 LYS B N 1
ATOM 3580 C CA . LYS B 1 209 ? -0.123 -31.453 2.586 1 49.5 209 LYS B CA 1
ATOM 3581 C C . LYS B 1 209 ? -0.698 -30.141 3.107 1 49.5 209 LYS B C 1
ATOM 3583 O O . LYS B 1 209 ? -0.005 -29.375 3.783 1 49.5 209 LYS B O 1
ATOM 3588 N N . LEU B 1 210 ? -1.889 -30.016 2.881 1 52.12 210 LEU B N 1
ATOM 3589 C CA . LEU B 1 210 ? -2.539 -28.844 3.432 1 52.12 210 LEU B CA 1
ATOM 3590 C C . LEU B 1 210 ? -2.521 -28.875 4.957 1 52.12 210 LEU B C 1
ATOM 3592 O O . LEU B 1 210 ? -2.359 -27.828 5.602 1 52.12 210 LEU B O 1
ATOM 3596 N N . PHE B 1 211 ? -2.584 -30.047 5.484 1 49.16 211 PHE B N 1
ATOM 3597 C CA . PHE B 1 211 ? -2.533 -30.188 6.934 1 49.16 211 PHE B CA 1
ATOM 3598 C C . PHE B 1 211 ? -1.192 -29.719 7.48 1 49.16 211 PHE B C 1
ATOM 3600 O O . PHE B 1 211 ? -1.137 -29.062 8.523 1 49.16 211 PHE B O 1
ATOM 3607 N N . THR B 1 212 ? -0.235 -29.906 6.84 1 48.97 212 THR B N 1
ATOM 3608 C CA . THR B 1 212 ? 1.095 -29.547 7.32 1 48.97 212 THR B CA 1
ATOM 3609 C C . THR B 1 212 ? 1.32 -28.047 7.203 1 48.97 212 THR B C 1
ATOM 3611 O O . THR B 1 212 ? 1.982 -27.438 8.055 1 48.97 212 THR B O 1
ATOM 3614 N N . ILE B 1 213 ? 0.74 -27.5 6.254 1 50.91 213 ILE B N 1
ATOM 3615 C CA . ILE B 1 213 ? 0.907 -26.062 6.047 1 50.91 213 ILE B CA 1
ATOM 3616 C C . ILE B 1 213 ? 0.139 -25.281 7.117 1 50.91 213 ILE B C 1
ATOM 3618 O O . ILE B 1 213 ? 0.593 -24.234 7.582 1 50.91 213 ILE B O 1
ATOM 3622 N N . ASP B 1 214 ? -0.996 -25.766 7.488 1 50.75 214 ASP B N 1
ATOM 3623 C CA . ASP B 1 214 ? -1.785 -25.125 8.539 1 50.75 214 ASP B CA 1
ATOM 3624 C C . ASP B 1 214 ? -0.94 -24.891 9.789 1 50.75 214 ASP B C 1
ATOM 3626 O O . ASP B 1 214 ? -1.054 -23.828 10.422 1 50.75 214 ASP B O 1
ATOM 3630 N N . GLU B 1 215 ? -0.232 -25.734 10.062 1 49.16 215 GLU B N 1
ATOM 3631 C CA . GLU B 1 215 ? 0.651 -25.578 11.219 1 49.16 215 GLU B CA 1
ATOM 3632 C C . GLU B 1 215 ? 1.599 -24.391 11.023 1 49.16 215 GLU B C 1
ATOM 3634 O O . GLU B 1 215 ? 1.883 -23.656 11.977 1 49.16 215 GLU B O 1
ATOM 3639 N N . LEU B 1 216 ? 1.918 -24.172 9.922 1 46.47 216 LEU B N 1
ATOM 3640 C CA . LEU B 1 216 ? 2.857 -23.094 9.602 1 46.47 216 LEU B CA 1
ATOM 3641 C C . LEU B 1 216 ? 2.16 -21.734 9.633 1 46.47 216 LEU B C 1
ATOM 3643 O O . LEU B 1 216 ? 2.74 -20.75 10.078 1 46.47 216 LEU B O 1
ATOM 3647 N N . MET B 1 217 ? 0.959 -21.734 9.148 1 46.53 217 MET B N 1
ATOM 3648 C CA . MET B 1 217 ? 0.231 -20.484 9.008 1 46.53 217 MET B CA 1
ATOM 3649 C C . MET B 1 217 ? -0.307 -20.016 10.352 1 46.53 217 MET B C 1
ATOM 3651 O O . MET B 1 217 ? -0.414 -18.812 10.602 1 46.53 217 MET B O 1
ATOM 3655 N N . GLU B 1 218 ? -0.85 -20.859 11.156 1 45.84 218 GLU B N 1
ATOM 3656 C CA . GLU B 1 218 ? -1.362 -20.453 12.461 1 45.84 218 GLU B CA 1
ATOM 3657 C C . GLU B 1 218 ? -0.402 -19.484 13.156 1 45.84 218 GLU B C 1
ATOM 3659 O O . GLU B 1 218 ? -0.832 -18.516 13.781 1 45.84 218 GLU B O 1
ATOM 3664 N N . ASP B 1 219 ? 0.689 -19.703 13.117 1 42.41 219 ASP B N 1
ATOM 3665 C CA . ASP B 1 219 ? 1.642 -18.844 13.82 1 42.41 219 ASP B CA 1
ATOM 3666 C C . ASP B 1 219 ? 1.732 -17.469 13.172 1 42.41 219 ASP B C 1
ATOM 3668 O O . ASP B 1 219 ? 1.854 -16.453 13.867 1 42.41 219 ASP B O 1
ATOM 3672 N N . ARG B 1 220 ? 1.683 -17.438 11.945 1 42 220 ARG B N 1
ATOM 3673 C CA . ARG B 1 220 ? 1.973 -16.188 11.258 1 42 220 ARG B CA 1
ATOM 3674 C C . ARG B 1 220 ? 0.698 -15.375 11.023 1 42 220 ARG B C 1
ATOM 3676 O O . ARG B 1 220 ? 0.726 -14.148 11.039 1 42 220 ARG B O 1
ATOM 3683 N N . LEU B 1 221 ? -0.419 -16.109 10.656 1 40.03 221 LEU B N 1
ATOM 3684 C CA . LEU B 1 221 ? -1.685 -15.414 10.461 1 40.03 221 LEU B CA 1
ATOM 3685 C C . LEU B 1 221 ? -2.133 -14.734 11.758 1 40.03 221 LEU B C 1
ATOM 3687 O O . LEU B 1 221 ? -2.729 -13.656 11.719 1 40.03 221 LEU B O 1
ATOM 3691 N N . PHE B 1 222 ? -2.027 -15.461 12.914 1 37.81 222 PHE B N 1
ATOM 3692 C CA . PHE B 1 222 ? -2.484 -14.945 14.195 1 37.81 222 PHE B CA 1
ATOM 3693 C C . PHE B 1 222 ? -1.636 -13.758 14.633 1 37.81 222 PHE B C 1
ATOM 3695 O O . PHE B 1 222 ? -2.092 -12.914 15.406 1 37.81 222 PHE B O 1
ATOM 3702 N N . GLY B 1 223 ? -0.439 -13.742 14.352 1 34.97 223 GLY B N 1
ATOM 3703 C CA . GLY B 1 223 ? 0.25 -12.523 14.75 1 34.97 223 GLY B CA 1
ATOM 3704 C C . GLY B 1 223 ? -0.255 -11.289 14.031 1 34.97 223 GLY B C 1
ATOM 3705 O O . GLY B 1 223 ? 0.088 -10.164 14.398 1 34.97 223 GLY B O 1
ATOM 3706 N N . ALA B 1 224 ? -0.68 -11.398 12.812 1 36.94 224 ALA B N 1
ATOM 3707 C CA . ALA B 1 224 ? -1.34 -10.32 12.07 1 36.94 224 ALA B CA 1
ATOM 3708 C C . ALA B 1 224 ? -2.801 -10.188 12.492 1 36.94 224 ALA B C 1
ATOM 3710 O O . ALA B 1 224 ? -3.701 -10.664 11.797 1 36.94 224 ALA B O 1
ATOM 3711 N N . SER B 1 225 ? -3.402 -10.594 13.594 1 32.31 225 SER B N 1
ATOM 3712 C CA . SER B 1 225 ? -4.773 -10.32 14.016 1 32.31 225 SER B CA 1
ATOM 3713 C C . SER B 1 225 ? -5.223 -8.938 13.555 1 32.31 225 SER B C 1
ATOM 3715 O O . SER B 1 225 ? -4.793 -7.922 14.109 1 32.31 225 SER B O 1
ATOM 3717 N N . LEU B 1 226 ? -5.223 -8.508 12.266 1 33.28 226 LEU B N 1
ATOM 3718 C CA . LEU B 1 226 ? -6.238 -7.492 12.008 1 33.28 226 LEU B CA 1
ATOM 3719 C C . LEU B 1 226 ? -7.555 -7.859 12.68 1 33.28 226 LEU B C 1
ATOM 3721 O O . LEU B 1 226 ? -7.824 -9.039 12.93 1 33.28 226 LEU B O 1
ATOM 3725 N N . SER B 1 227 ? -8.297 -6.949 13.312 1 29.98 227 SER B N 1
ATOM 3726 C CA . SER B 1 227 ? -9.523 -7.133 14.078 1 29.98 227 SER B CA 1
ATOM 3727 C C . SER B 1 227 ? -10.539 -7.961 13.297 1 29.98 227 SER B C 1
ATOM 3729 O O . SER B 1 227 ? -11.117 -7.484 12.32 1 29.98 227 SER B O 1
ATOM 3731 N N . ASP B 1 228 ? -10.344 -9.109 12.906 1 31.41 228 ASP B N 1
ATOM 3732 C CA . ASP B 1 228 ? -11.281 -10.062 12.32 1 31.41 228 ASP B CA 1
ATOM 3733 C C . ASP B 1 228 ? -12.547 -10.18 13.156 1 31.41 228 ASP B C 1
ATOM 3735 O O . ASP B 1 228 ? -13.414 -11.008 12.875 1 31.41 228 ASP B O 1
ATOM 3739 N N . ASP B 1 229 ? -12.734 -9.703 14.344 1 29.5 229 ASP B N 1
ATOM 3740 C CA . ASP B 1 229 ? -13.867 -10.367 14.977 1 29.5 229 ASP B CA 1
ATOM 3741 C C . ASP B 1 229 ? -15.141 -10.203 14.148 1 29.5 229 ASP B C 1
ATOM 3743 O O . ASP B 1 229 ? -16.203 -10.672 14.547 1 29.5 229 ASP B O 1
ATOM 3747 N N . GLU B 1 230 ? -15.414 -9.125 13.328 1 29.53 230 GLU B N 1
ATOM 3748 C CA . GLU B 1 230 ? -16.859 -9.188 13.07 1 29.53 230 GLU B CA 1
ATOM 3749 C C . GLU B 1 230 ? -17.172 -10.219 11.992 1 29.53 230 GLU B C 1
ATOM 3751 O O . GLU B 1 230 ? -16.594 -10.188 10.906 1 29.53 230 GLU B O 1
ATOM 3756 N N . GLU B 1 231 ? -17.641 -11.375 12.281 1 29.44 231 GLU B N 1
ATOM 3757 C CA . GLU B 1 231 ? -18.344 -12.445 11.586 1 29.44 231 GLU B CA 1
ATOM 3758 C C . GLU B 1 231 ? -19.203 -11.898 10.445 1 29.44 231 GLU B C 1
ATOM 3760 O O . GLU B 1 231 ? -20.188 -11.188 10.688 1 29.44 231 GLU B O 1
ATOM 3765 N N . VAL B 1 232 ? -18.75 -11.391 9.359 1 27.39 232 VAL B N 1
ATOM 3766 C CA . VAL B 1 232 ? -19.75 -11.125 8.328 1 27.39 232 VAL B CA 1
ATOM 3767 C C . VAL B 1 232 ? -20.438 -12.43 7.922 1 27.39 232 VAL B C 1
ATOM 3769 O O . VAL B 1 232 ? -19.781 -13.352 7.43 1 27.39 232 VAL B O 1
ATOM 3772 N N . ILE B 1 233 ? -21.516 -12.82 8.617 1 29.3 233 ILE B N 1
ATOM 3773 C CA . ILE B 1 233 ? -22.484 -13.836 8.188 1 29.3 233 ILE B CA 1
ATOM 3774 C C . ILE B 1 233 ? -22.984 -13.508 6.785 1 29.3 233 ILE B C 1
ATOM 3776 O O . ILE B 1 233 ? -23.531 -12.422 6.555 1 29.3 233 ILE B O 1
ATOM 3780 N N . PRO B 1 234 ? -22.5 -14.117 5.801 1 26.97 234 PRO B N 1
ATOM 3781 C CA . PRO B 1 234 ? -23.062 -13.906 4.465 1 26.97 234 PRO B CA 1
ATOM 3782 C C . PRO B 1 234 ? -24.578 -14.094 4.43 1 26.97 234 PRO B C 1
ATOM 3784 O O . PRO B 1 234 ? -25.125 -14.906 5.184 1 26.97 234 PRO B O 1
ATOM 3787 N N . PRO B 1 235 ? -25.359 -13.078 4.016 1 30.05 235 PRO B N 1
ATOM 3788 C CA . PRO B 1 235 ? -26.812 -13.305 3.947 1 30.05 235 PRO B CA 1
ATOM 3789 C C . PRO B 1 235 ? -27.172 -14.539 3.125 1 30.05 235 PRO B C 1
ATOM 3791 O O . PRO B 1 235 ? -26.406 -14.961 2.264 1 30.05 235 PRO B O 1
ATOM 3794 N N . PRO B 1 236 ? -28.125 -15.359 3.508 1 29.27 236 PRO B N 1
ATOM 3795 C CA . PRO B 1 236 ? -28.641 -16.547 2.82 1 29.27 236 PRO B CA 1
ATOM 3796 C C . PRO B 1 236 ? -28.969 -16.281 1.352 1 29.27 236 PRO B C 1
ATOM 3798 O O . PRO B 1 236 ? -29.281 -15.148 0.979 1 29.27 236 PRO B O 1
ATOM 3801 N N . PHE B 1 237 ? -28.422 -17.078 0.495 1 23.28 237 PHE B N 1
ATOM 3802 C CA . PHE B 1 237 ? -28.719 -17.188 -0.929 1 23.28 237 PHE B CA 1
ATOM 3803 C C . PHE B 1 237 ? -30.234 -17.203 -1.166 1 23.28 237 PHE B C 1
ATOM 3805 O O . PHE B 1 237 ? -30.922 -18.125 -0.741 1 23.28 237 PHE B O 1
ATOM 3812 N N . LYS B 1 238 ? -30.891 -16.047 -1.094 1 29.17 238 LYS B N 1
ATOM 3813 C CA . LYS B 1 238 ? -32.281 -16.094 -1.512 1 29.17 238 LYS B CA 1
ATOM 3814 C C . LYS B 1 238 ? -32.438 -16.781 -2.869 1 29.17 238 LYS B C 1
ATOM 3816 O O . LYS B 1 238 ? -31.719 -16.438 -3.816 1 29.17 238 LYS B O 1
ATOM 3821 N N . GLU B 1 239 ? -33.062 -17.953 -2.996 1 26.02 239 GLU B N 1
ATOM 3822 C CA . GLU B 1 239 ? -33.625 -18.703 -4.113 1 26.02 239 GLU B CA 1
ATOM 3823 C C . GLU B 1 239 ? -34.312 -17.781 -5.113 1 26.02 239 GLU B C 1
ATOM 3825 O O . GLU B 1 239 ? -34.938 -16.797 -4.73 1 26.02 239 GLU B O 1
ATOM 3830 N N . LYS B 1 240 ? -33.875 -17.828 -6.418 1 23.81 240 LYS B N 1
ATOM 3831 C CA . LYS B 1 240 ? -34.625 -17.344 -7.57 1 23.81 240 LYS B CA 1
ATOM 3832 C C . LYS B 1 240 ? -36.125 -17.688 -7.457 1 23.81 240 LYS B C 1
ATOM 3834 O O . LYS B 1 240 ? -36.469 -18.859 -7.34 1 23.81 240 LYS B O 1
ATOM 3839 N N . LEU B 1 241 ? -36.906 -16.781 -6.941 1 21.42 241 LEU B N 1
ATOM 3840 C CA . LEU B 1 241 ? -38.312 -16.875 -7.277 1 21.42 241 LEU B CA 1
ATOM 3841 C C . LEU B 1 241 ? -38.5 -16.953 -8.789 1 21.42 241 LEU B C 1
ATOM 3843 O O . LEU B 1 241 ? -37.969 -16.125 -9.531 1 21.42 241 LEU B O 1
ATOM 3847 N N . ASN B 1 242 ? -39.031 -18.062 -9.273 1 21.39 242 ASN B N 1
ATOM 3848 C CA . ASN B 1 242 ? -39.875 -18.172 -10.438 1 21.39 242 ASN B CA 1
ATOM 3849 C C . ASN B 1 242 ? -40.969 -17.078 -10.43 1 21.39 242 ASN B C 1
ATOM 3851 O O . ASN B 1 242 ? -41.531 -16.766 -9.383 1 21.39 242 ASN B O 1
#

Secondary structure (DSSP, 8-state):
--------HHHHHHHHHHHHHHS-EEEEEE-TTSPEEEEEE-SS-HHHHHHHS-HHHHHHHHHHHHHHHHHHHHHHHHHHTS----EEEEEE-TT--HHHHH-HHHHHHHHHHHHHHHHH-TTTEEEEEEES--HHHHHHHHHHGGGS-HHHHTTEEE--SSSHHHHHHHHS-TTTSBGGGTS-B--TT--TT-GGG-----HHHHHHHHHHHHHHHHHHHHTS---------PPP------/--------HHHHHHHHHHHHHHS-EEEEEE-TTSPEEEEEE-SS-HHHHHHHS-HHHHHHHHHHHHHHHHHHHHHHHHHHTS----EEEEEE-TT--HHHHH-HHHHHHHHHHHHHHHHH-TTTEEEEEEES--HHHHHHHHHHGGGS-HHHHTTEEE--SSSHHHHHHHHS-TTTSBGGGTS-B--TT--TT-GGG-----HHHHHHHHHHHHHHHHHHHHHS--S--S---PPP------

pLDDT: mean 76.54, std 21.46, range [21.0, 97.12]

Foldseek 3Di:
DPPLPQCDLVNLVQLLVLCCQAKDWFFLAAWPVQATEIEIENCGPLVSNLVRDPLLSVLLVVVLVLVVCQVSQVVSCVVVVHRRQAHEYEYENANDDLCSLPPPSNLVSVLLNLVLCCVPPVPRYQAYEYEQDDPNNVVSCVVVCVVPDPSSVVRYDYYHNDDSLVVRCVTHPLCSQQVVSNHDHAPPVRHSVPPVNGPPPPSVSSSVSSSVVVVVVVVVVVVVCPVPPDPPPPPPDPDPDD/DPPLPQCDLVNLVQLLVLCCQAKDWFFLAAWPVQATEIEIENLGPLVSNLVRDPLLSVLLVVVLVLVVCQVSQVVSCVVVVHRRQAHEYEYENANQDLCSLPPPSNLVSVLLNLVLCCVPPVPRYQAYEYEQDDPSNVVSCVVVCVVPDPSSVVRYDYYHNDDSLVVRCVTHPLCSQQVVSNHDHAPPVRHSVPPVNGPPPPSVSSSVSSSVVVVVVVVVVVVVPPVPPPPPPPPDPPDPDD

Sequence (484 aa):
MSSIQNITTEETALIEEVIAKYCPMKNIGFDKEGRPLIYIDMSADSKGLTSSIKRADFIRFGCWTVENSTEMMKKKSKELGKHVYQVVFIANFDGMTFAQATSKKALELMLLAVTVFQDNYPERINAVYVINGSIYFSMVWSVVKQFLAPAVIKKFIIYGTDKWREDLLKIIDPSELPAFIGGTRADPDGNPRCNTFYVTCDTDIMILKLFTIDELMEDRLFGASLSDDEEVIPPPFKEKLNMSSIQNITTEETALIEEVIAKYCPMKNIGFDKEGRPLIYIDMSADSKGLTSSIKRADFIRFGCWTVENSTEMMKKKSKELGKHVYQVVFIANFDGMTFAQATSKKALELMLLAVTVFQDNYPERINAVYVINGSIYFSMVWSVVKQFLAPAVIKKFIIYGTDKWREDLLKIIDPSELPAFIGGTRADPDGNPRCNTFYVTCDTDIMILKLFTIDELMEDRLFGASLSDDEEVIPPPFKEKLN

Solvent-accessible surface area (backbone atoms only — not comparable to full-atom values): 26368 Å² total; per-residue (Å²): 130,77,80,70,76,71,70,43,74,66,52,49,51,50,51,49,52,48,32,58,68,23,38,36,64,28,52,57,45,44,34,74,80,47,26,44,28,37,38,34,37,52,39,38,50,54,64,57,34,65,74,70,45,56,66,67,57,52,47,31,50,52,50,38,53,56,58,61,43,47,60,56,18,52,54,40,16,65,74,68,72,44,94,34,70,39,34,34,38,38,36,33,29,40,80,54,44,61,70,54,50,42,27,54,67,48,45,51,44,50,54,49,44,53,50,51,43,49,72,75,32,59,79,34,51,59,37,36,39,34,34,29,33,32,72,49,45,52,51,48,48,48,48,53,52,61,77,46,53,67,80,61,51,70,26,51,48,80,24,41,87,53,72,46,50,66,56,47,53,74,48,24,48,45,73,41,28,38,32,74,71,67,23,64,23,50,32,96,88,57,43,35,75,35,74,82,54,52,60,70,75,58,64,72,62,44,46,61,46,35,56,58,44,49,65,60,42,58,65,57,56,58,72,56,64,64,88,64,74,79,75,78,73,74,75,78,80,76,71,83,78,127,133,79,81,70,75,72,70,42,74,66,53,48,51,50,50,50,51,47,33,57,70,23,39,35,65,29,51,58,44,45,33,74,80,48,26,44,29,36,38,33,37,52,39,38,50,53,64,58,34,62,73,70,45,56,65,67,58,52,47,33,50,52,52,39,54,55,58,61,45,48,60,56,19,52,54,40,16,63,75,70,72,45,92,33,71,39,36,34,38,38,36,33,30,39,80,54,45,60,69,53,49,41,28,54,67,49,46,50,43,50,53,49,44,54,50,52,43,49,73,74,32,59,77,33,50,60,37,37,38,32,31,30,32,32,72,47,44,52,51,47,45,48,47,55,52,59,76,47,54,67,80,59,51,70,27,52,47,80,25,40,87,53,71,46,51,66,57,47,52,73,48,24,48,46,73,41,29,39,33,74,72,67,26,65,24,48,32,95,87,58,43,34,74,34,74,82,55,51,60,69,75,59,63,70,62,44,48,61,50,36,57,60,44,49,66,59,41,56,64,56,54,57,73,57,65,63,90,62,74,76,75,78,73,74,76,78,82,75,73,83,78,129

Nearest PDB structures (foldseek):
  7y11-assembly1_A  TM=7.541E-01  e=1.359E-13  Arabidopsis thaliana
  7zg9-assembly2_B  TM=7.544E-01  e=3.880E-11  Saccharomyces cerevisiae S288C
  3b74-assembly1_A  TM=8.359E-01  e=6.937E-10  Saccharomyces cerevisiae
  7zgc-assembly1_A  TM=7.329E-01  e=2.507E-10  Saccharomyces cerevisiae S288C
  3q8g-assembly1_A  TM=8.232E-01  e=2.407E-09  Saccharomyces cerevisiae

Radius of gyration: 27.49 Å; Cα contacts (8 Å, |Δi|>4): 687; chains: 2; bounding box: 77×81×65 Å

Organism: Araneus ventricosus (NCBI:txid182803)